Protein AF-0000000072252997 (afdb_homodimer)

Organism: Cyanidioschyzon merolae (strain NIES-3377 / 10D) (NCBI:txid280699)

Structure (mmCIF, N/CA/C/O backbone):
data_AF-0000000072252997-model_v1
#
loop_
_entity.id
_entity.type
_entity.pdbx_description
1 polymer 'Arsenite methyltransferase'
#
loop_
_atom_site.group_PDB
_atom_site.id
_atom_site.type_symbol
_atom_site.label_atom_id
_atom_site.label_alt_id
_atom_site.label_comp_id
_atom_site.label_asym_id
_atom_site.label_entity_id
_atom_site.label_seq_id
_atom_site.pdbx_PDB_ins_code
_atom_site.Cartn_x
_atom_site.Cartn_y
_atom_site.Cartn_z
_atom_site.occupancy
_atom_site.B_iso_or_equiv
_atom_site.auth_seq_id
_atom_site.auth_comp_id
_atom_site.auth_asym_id
_atom_site.auth_atom_id
_atom_site.pdbx_PDB_model_num
ATOM 1 N N . MET A 1 1 ? -42.531 -43.219 51.5 1 25.55 1 MET A N 1
ATOM 2 C CA . MET A 1 1 ? -41.25 -43.625 50.906 1 25.55 1 MET A CA 1
ATOM 3 C C . MET A 1 1 ? -41.375 -43.656 49.375 1 25.55 1 MET A C 1
ATOM 5 O O . MET A 1 1 ? -41.469 -44.75 48.781 1 25.55 1 MET A O 1
ATOM 9 N N . PRO A 1 2 ? -42.094 -42.688 48.688 1 26.94 2 PRO A N 1
ATOM 10 C CA . PRO A 1 2 ? -42.594 -42.656 47.312 1 26.94 2 PRO A CA 1
ATOM 11 C C . PRO A 1 2 ? -41.5 -42.594 46.25 1 26.94 2 PRO A C 1
ATOM 13 O O . PRO A 1 2 ? -40.375 -42.156 46.531 1 26.94 2 PRO A O 1
ATOM 16 N N . CYS A 1 3 ? -41.375 -43.688 45.438 1 23.23 3 CYS A N 1
ATOM 17 C CA . CYS A 1 3 ? -40.5 -44.156 44.375 1 23.23 3 CYS A CA 1
ATOM 18 C C . CYS A 1 3 ? -40.469 -43.156 43.219 1 23.23 3 CYS A C 1
ATOM 20 O O . CYS A 1 3 ? -41.375 -43.156 42.375 1 23.23 3 CYS A O 1
ATOM 22 N N . SER A 1 4 ? -40.344 -41.844 43.375 1 24.47 4 SER A N 1
ATOM 23 C CA . SER A 1 4 ? -40.562 -40.906 42.281 1 24.47 4 SER A CA 1
ATOM 24 C C . SER A 1 4 ? -39.531 -41.094 41.188 1 24.47 4 SER A C 1
ATOM 26 O O . SER A 1 4 ? -38.312 -40.906 41.438 1 24.47 4 SER A O 1
ATOM 28 N N . CYS A 1 5 ? -39.688 -42.031 40.219 1 20.41 5 CYS A N 1
ATOM 29 C CA . CYS A 1 5 ? -38.844 -42.406 39.094 1 20.41 5 CYS A CA 1
ATOM 30 C C . CYS A 1 5 ? -38.688 -41.219 38.156 1 20.41 5 CYS A C 1
ATOM 32 O O . CYS A 1 5 ? -39.5 -41 37.25 1 20.41 5 CYS A O 1
ATOM 34 N N . ALA A 1 6 ? -38.438 -40 38.531 1 26.73 6 ALA A N 1
ATOM 35 C CA . ALA A 1 6 ? -38.344 -38.906 37.562 1 26.73 6 ALA A CA 1
ATOM 36 C C . ALA A 1 6 ? -37.281 -39.219 36.5 1 26.73 6 ALA A C 1
ATOM 38 O O . ALA A 1 6 ? -36.094 -39.25 36.812 1 26.73 6 ALA A O 1
ATOM 39 N N . SER A 1 7 ? -37.562 -40.156 35.562 1 23.55 7 SER A N 1
ATOM 40 C CA . SER A 1 7 ? -36.688 -40.594 34.469 1 23.55 7 SER A CA 1
ATOM 41 C C . SER A 1 7 ? -36.25 -39.406 33.625 1 23.55 7 SER A C 1
ATOM 43 O O . SER A 1 7 ? -37.062 -38.625 33.125 1 23.55 7 SER A O 1
ATOM 45 N N . GLY A 1 8 ? -35.219 -38.625 34 1 24.81 8 GLY A N 1
ATOM 46 C CA . GLY A 1 8 ? -34.594 -37.5 33.344 1 24.81 8 GLY A CA 1
ATOM 47 C C . GLY A 1 8 ? -34.188 -37.812 31.922 1 24.81 8 GLY A C 1
ATOM 48 O O . GLY A 1 8 ? -33.281 -38.625 31.703 1 24.81 8 GLY A O 1
ATOM 49 N N . CYS A 1 9 ? -35.094 -37.812 30.922 1 25.53 9 CYS A N 1
ATOM 50 C CA . CYS A 1 9 ? -34.781 -37.969 29.5 1 25.53 9 CYS A CA 1
ATOM 51 C C . CYS A 1 9 ? -33.75 -36.938 29.062 1 25.53 9 CYS A C 1
ATOM 53 O O . CYS A 1 9 ? -33.969 -35.719 29.188 1 25.53 9 CYS A O 1
ATOM 55 N N . GLN A 1 10 ? -32.5 -37.219 29.234 1 24.53 10 GLN A N 1
ATOM 56 C CA . GLN A 1 10 ? -31.422 -36.438 28.656 1 24.53 10 GLN A CA 1
ATOM 57 C C . GLN A 1 10 ? -31.609 -36.219 27.156 1 24.53 10 GLN A C 1
ATOM 59 O O . GLN A 1 10 ? -31.641 -37.188 26.391 1 24.53 10 GLN A O 1
ATOM 64 N N . LYS A 1 11 ? -32.406 -35.219 26.75 1 28.17 11 LYS A N 1
ATOM 65 C CA . LYS A 1 11 ? -32.531 -34.812 25.344 1 28.17 11 LYS A CA 1
ATOM 66 C C . LYS A 1 11 ? -31.156 -34.781 24.672 1 28.17 11 LYS A C 1
ATOM 68 O O . LYS A 1 11 ? -30.266 -34.031 25.094 1 28.17 11 LYS A O 1
ATOM 73 N N . SER A 1 12 ? -30.625 -35.938 24.156 1 27.45 12 SER A N 1
ATOM 74 C CA . SER A 1 12 ? -29.516 -36.031 23.234 1 27.45 12 SER A CA 1
ATOM 75 C C . SER A 1 12 ? -29.703 -35.062 22.062 1 27.45 12 SER A C 1
ATOM 77 O O . SER A 1 12 ? -30.594 -35.281 21.234 1 27.45 12 SER A O 1
ATOM 79 N N . GLU A 1 13 ? -29.797 -33.781 22.219 1 30.38 13 GLU A N 1
ATOM 80 C CA . GLU A 1 13 ? -29.859 -32.875 21.078 1 30.38 13 GLU A CA 1
ATOM 81 C C . GLU A 1 13 ? -28.797 -33.25 20.031 1 30.38 13 GLU A C 1
ATOM 83 O O . GLU A 1 13 ? -27.594 -33.188 20.328 1 30.38 13 GLU A O 1
ATOM 88 N N . ASN A 1 14 ? -28.969 -34.219 19.172 1 30.66 14 ASN A N 1
ATOM 89 C CA . ASN A 1 14 ? -28.297 -34.562 17.922 1 30.66 14 ASN A CA 1
ATOM 90 C C . ASN A 1 14 ? -28.016 -33.281 17.094 1 30.66 14 ASN A C 1
ATOM 92 O O . ASN A 1 14 ? -28.891 -32.844 16.344 1 30.66 14 ASN A O 1
ATOM 96 N N . SER A 1 15 ? -27.578 -32.188 17.609 1 33.66 15 SER A N 1
ATOM 97 C CA . SER A 1 15 ? -27.234 -31 16.812 1 33.66 15 SER A CA 1
ATOM 98 C C . SER A 1 15 ? -26.422 -31.391 15.578 1 33.66 15 SER A C 1
ATOM 100 O O . SER A 1 15 ? -25.312 -31.922 15.695 1 33.66 15 SER A O 1
ATOM 102 N N . GLY A 1 16 ? -26.906 -31.906 14.477 1 36.66 16 GLY A N 1
ATOM 103 C CA . GLY A 1 16 ? -26.375 -32.062 13.133 1 36.66 16 GLY A CA 1
ATOM 104 C C . GLY A 1 16 ? -25.406 -30.953 12.742 1 36.66 16 GLY A C 1
ATOM 105 O O . GLY A 1 16 ? -25.828 -29.812 12.523 1 36.66 16 GLY A O 1
ATOM 106 N N . SER A 1 17 ? -24.203 -30.797 13.18 1 41.94 17 SER A N 1
ATOM 107 C CA . SER A 1 17 ? -23.141 -29.844 12.891 1 41.94 17 SER A CA 1
ATOM 108 C C . SER A 1 17 ? -23.016 -29.594 11.391 1 41.94 17 SER A C 1
ATOM 110 O O . SER A 1 17 ? -22.922 -30.531 10.602 1 41.94 17 SER A O 1
ATOM 112 N N . SER A 1 18 ? -23.688 -28.594 10.734 1 50.88 18 SER A N 1
ATOM 113 C CA . SER A 1 18 ? -23.562 -28.109 9.367 1 50.88 18 SER A CA 1
ATOM 114 C C . SER A 1 18 ? -22.156 -28.297 8.836 1 50.88 18 SER A C 1
ATOM 116 O O . SER A 1 18 ? -21.188 -27.984 9.539 1 50.88 18 SER A O 1
ATOM 118 N N . PRO A 1 19 ? -22.078 -29.125 7.902 1 59.56 19 PRO A N 1
ATOM 119 C CA . PRO A 1 19 ? -20.75 -29.359 7.324 1 59.56 19 PRO A CA 1
ATOM 120 C C . PRO A 1 19 ? -19.969 -28.062 7.094 1 59.56 19 PRO A C 1
ATOM 122 O O . PRO A 1 19 ? -20.562 -27.031 6.75 1 59.56 19 PRO A O 1
ATOM 125 N N . SER A 1 20 ? -18.734 -28.031 7.617 1 72.62 20 SER A N 1
ATOM 126 C CA . SER A 1 20 ? -17.812 -26.906 7.414 1 72.62 20 SER A CA 1
ATOM 127 C C . SER A 1 20 ? -17.547 -26.672 5.93 1 72.62 20 SER A C 1
ATOM 129 O O . SER A 1 20 ? -17.859 -27.531 5.098 1 72.62 20 SER A O 1
ATOM 131 N N . ILE A 1 21 ? -17.312 -25.625 5.488 1 70.5 21 ILE A N 1
ATOM 132 C CA . ILE A 1 21 ? -16.906 -25.266 4.133 1 70.5 21 ILE A CA 1
ATOM 133 C C . ILE A 1 21 ? -15.891 -26.297 3.617 1 70.5 21 ILE A C 1
ATOM 135 O O . ILE A 1 21 ? -15.953 -26.703 2.459 1 70.5 21 ILE A O 1
ATOM 139 N N . ARG A 1 22 ? -15.164 -26.859 4.473 1 70.5 22 ARG A N 1
ATOM 140 C CA . ARG A 1 22 ? -14.172 -27.859 4.102 1 70.5 22 ARG A CA 1
ATOM 141 C C . ARG A 1 22 ? -14.836 -29.172 3.693 1 70.5 22 ARG A C 1
ATOM 143 O O . ARG A 1 22 ? -14.406 -29.828 2.742 1 70.5 22 ARG A O 1
ATOM 150 N N . ASP A 1 23 ? -15.75 -29.5 4.426 1 69 23 ASP A N 1
ATOM 151 C CA . ASP A 1 23 ? -16.5 -30.719 4.105 1 69 23 ASP A CA 1
ATOM 152 C C . ASP A 1 23 ? -17.188 -30.594 2.748 1 69 23 ASP A C 1
ATOM 154 O O . ASP A 1 23 ? -17.219 -31.547 1.97 1 69 23 ASP A O 1
ATOM 158 N N . HIS A 1 24 ? -17.609 -29.438 2.547 1 72.19 24 HIS A N 1
ATOM 159 C CA . HIS A 1 24 ? -18.281 -29.188 1.274 1 72.19 24 HIS A CA 1
ATOM 160 C C . HIS A 1 24 ? -17.297 -29.266 0.11 1 72.19 24 HIS A C 1
ATOM 162 O O . HIS A 1 24 ? -17.609 -29.875 -0.923 1 72.19 24 HIS A O 1
ATOM 168 N N . VAL A 1 25 ? -16.188 -28.734 0.239 1 70.5 25 VAL A N 1
ATOM 169 C CA . VAL A 1 25 ? -15.164 -28.781 -0.806 1 70.5 25 VAL A CA 1
ATOM 170 C C . VAL A 1 25 ? -14.758 -30.219 -1.086 1 70.5 25 VAL A C 1
ATOM 172 O O . VAL A 1 25 ? -14.672 -30.641 -2.244 1 70.5 25 VAL A O 1
ATOM 175 N N . ALA A 1 26 ? -14.594 -30.906 -0.014 1 70.69 26 ALA A N 1
ATOM 176 C CA . ALA A 1 26 ? -14.219 -32.312 -0.158 1 70.69 26 ALA A CA 1
ATOM 177 C C . ALA A 1 26 ? -15.297 -33.094 -0.918 1 70.69 26 ALA A C 1
ATOM 179 O O . ALA A 1 26 ? -14.977 -33.906 -1.797 1 70.69 26 ALA A O 1
ATOM 180 N N . ASP A 1 27 ? -16.484 -32.812 -0.521 1 70.5 27 ASP A N 1
ATOM 181 C CA . ASP A 1 27 ? -17.609 -33.5 -1.169 1 70.5 27 ASP A CA 1
ATOM 182 C C . ASP A 1 27 ? -17.734 -33.062 -2.633 1 70.5 27 ASP A C 1
ATOM 184 O O . ASP A 1 27 ? -17.938 -33.906 -3.508 1 70.5 27 ASP A O 1
ATOM 188 N N . TYR A 1 28 ? -17.609 -31.875 -2.893 1 72.81 28 TYR A N 1
ATOM 189 C CA . TYR A 1 28 ? -17.75 -31.328 -4.242 1 72.81 28 TYR A CA 1
ATOM 190 C C . TYR A 1 28 ? -16.672 -31.891 -5.164 1 72.81 28 TYR A C 1
ATOM 192 O O . TYR A 1 28 ? -16.969 -32.406 -6.242 1 72.81 28 TYR A O 1
ATOM 200 N N . TYR A 1 29 ? -15.5 -31.922 -4.77 1 69.25 29 TYR A N 1
ATOM 201 C CA . TYR A 1 29 ? -14.383 -32.344 -5.605 1 69.25 29 TYR A CA 1
ATOM 202 C C . TYR A 1 29 ? -14.195 -33.844 -5.523 1 69.25 29 TYR A C 1
ATOM 204 O O . TYR A 1 29 ? -13.625 -34.469 -6.43 1 69.25 29 TYR A O 1
ATOM 212 N N . GLY A 1 30 ? -14.664 -34.406 -4.434 1 66.56 30 GLY A N 1
ATOM 213 C CA . GLY A 1 30 ? -14.523 -35.844 -4.273 1 66.56 30 GLY A CA 1
ATOM 214 C C . GLY A 1 30 ? -15.648 -36.6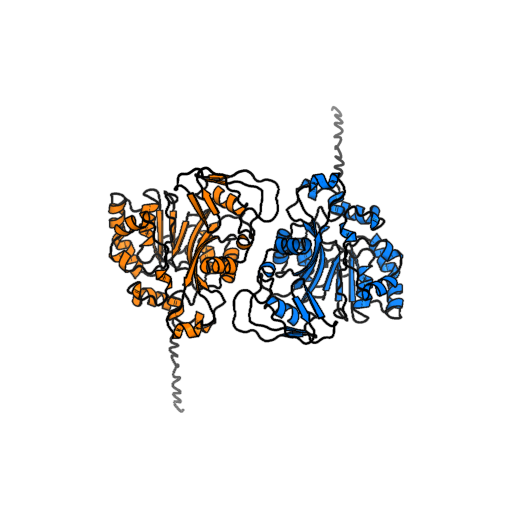25 -4.93 1 66.56 30 GLY A C 1
ATOM 215 O O . GLY A 1 30 ? -15.406 -37.688 -5.516 1 66.56 30 GLY A O 1
ATOM 216 N N . LYS A 1 31 ? -16.828 -36.031 -4.875 1 68.06 31 LYS A N 1
ATOM 217 C CA . LYS A 1 31 ? -17.984 -36.812 -5.258 1 68.06 31 LYS A CA 1
ATOM 218 C C . LYS A 1 31 ? -18.766 -36.156 -6.395 1 68.06 31 LYS A C 1
ATOM 220 O O . LYS A 1 31 ? -19.234 -36.812 -7.316 1 68.06 31 LYS A O 1
ATOM 225 N N . THR A 1 32 ? -18.891 -34.906 -6.336 1 65 32 THR A N 1
ATOM 226 C CA . THR A 1 32 ? -19.781 -34.219 -7.246 1 65 32 THR A CA 1
ATOM 227 C C . THR A 1 32 ? -19.125 -34.031 -8.609 1 65 32 THR A C 1
ATOM 229 O O . THR A 1 32 ? -19.734 -34.312 -9.641 1 65 32 THR A O 1
ATOM 232 N N . LEU A 1 33 ? -17.906 -33.5 -8.562 1 60.94 33 LEU A N 1
ATOM 233 C CA . LEU A 1 33 ? -17.234 -33.281 -9.844 1 60.94 33 LEU A CA 1
ATOM 234 C C . LEU A 1 33 ? -16.719 -34.594 -10.422 1 60.94 33 LEU A C 1
ATOM 236 O O . LEU A 1 33 ? -15.961 -35.312 -9.766 1 60.94 33 LEU A O 1
ATOM 240 N N . GLN A 1 34 ? -17.344 -34.906 -11.516 1 59 34 GLN A N 1
ATOM 241 C CA . GLN A 1 34 ? -16.906 -36.125 -12.188 1 59 34 GLN A CA 1
ATOM 242 C C . GLN A 1 34 ? -16.031 -35.812 -13.398 1 59 34 GLN A C 1
ATOM 244 O O . GLN A 1 34 ? -15.164 -36.594 -13.773 1 59 34 GLN A O 1
ATOM 249 N N . SER A 1 35 ? -16.359 -34.594 -14.039 1 60.91 35 SER A N 1
ATOM 250 C CA . SER A 1 35 ? -15.578 -34.125 -15.164 1 60.91 35 SER A CA 1
ATOM 251 C C . SER A 1 35 ? -15.578 -32.594 -15.219 1 60.91 35 SER A C 1
ATOM 253 O O . SER A 1 35 ? -16.344 -31.938 -14.508 1 60.91 35 SER A O 1
ATOM 255 N N . SER A 1 36 ? -14.648 -32 -16.031 1 58.59 36 SER A N 1
ATOM 256 C CA . SER A 1 36 ? -14.539 -30.547 -16.188 1 58.59 36 SER A CA 1
ATOM 257 C C . SER A 1 36 ? -15.828 -29.953 -16.75 1 58.59 36 SER A C 1
ATOM 259 O O . SER A 1 36 ? -16.078 -28.75 -16.594 1 58.59 36 SER A O 1
ATOM 261 N N . THR A 1 37 ? -16.609 -30.688 -17.391 1 58.19 37 THR A N 1
ATOM 262 C CA . THR A 1 37 ? -17.844 -30.203 -18 1 58.19 37 THR A CA 1
ATOM 263 C C . THR A 1 37 ? -18.875 -29.875 -16.922 1 58.19 37 THR A C 1
ATOM 265 O O . THR A 1 37 ? -19.875 -29.188 -17.203 1 58.19 37 THR A O 1
ATOM 268 N N . ASP A 1 38 ? -18.578 -30.281 -15.773 1 58.66 38 ASP A N 1
ATOM 269 C CA . ASP A 1 38 ? -19.547 -30.062 -14.695 1 58.66 38 ASP A CA 1
ATOM 270 C C . ASP A 1 38 ? -19.391 -28.672 -14.094 1 58.66 38 ASP A C 1
ATOM 272 O O . ASP A 1 38 ? -20.203 -28.25 -13.258 1 58.66 38 ASP A O 1
ATOM 276 N N . LEU A 1 39 ? -18.391 -28 -14.625 1 59.69 39 LEU A N 1
ATOM 277 C CA . LEU A 1 39 ? -18.156 -26.688 -14.062 1 59.69 39 LEU A CA 1
ATOM 278 C C . LEU A 1 39 ? -19.234 -25.703 -14.516 1 59.69 39 LEU A C 1
ATOM 280 O O . LEU A 1 39 ? -19.656 -25.734 -15.672 1 59.69 39 LEU A O 1
ATOM 284 N N . LYS A 1 40 ? -19.781 -24.969 -13.688 1 58.53 40 LYS A N 1
ATOM 285 C CA . LYS A 1 40 ? -20.891 -24.062 -13.938 1 58.53 40 LYS A CA 1
ATOM 286 C C . LYS A 1 40 ? -20.391 -22.656 -14.281 1 58.53 40 LYS A C 1
ATOM 288 O O . LYS A 1 40 ? -21.172 -21.703 -14.305 1 58.53 40 LYS A O 1
ATOM 293 N N . THR A 1 41 ? -19.156 -22.438 -14.359 1 58.44 41 THR A N 1
ATOM 294 C CA . THR A 1 41 ? -18.547 -21.156 -14.75 1 58.44 41 THR A CA 1
ATOM 295 C C . THR A 1 41 ? -17.703 -21.328 -16.016 1 58.44 41 THR A C 1
ATOM 297 O O . THR A 1 41 ? -17.375 -22.453 -16.391 1 58.44 41 THR A O 1
ATOM 300 N N . SER A 1 42 ? -17.656 -20.141 -16.688 1 54.91 42 SER A N 1
ATOM 301 C CA . SER A 1 42 ? -16.781 -20.172 -17.859 1 54.91 42 SER A CA 1
ATOM 302 C C . SER A 1 42 ? -15.312 -20.219 -17.453 1 54.91 42 SER A C 1
ATOM 304 O O . SER A 1 42 ? -14.43 -20.078 -18.281 1 54.91 42 SER A O 1
ATOM 306 N N . ALA A 1 43 ? -15.094 -20.219 -16.188 1 54.78 43 ALA A N 1
ATOM 307 C CA . ALA A 1 43 ? -13.734 -20.094 -15.664 1 54.78 43 ALA A CA 1
ATOM 308 C C . ALA A 1 43 ? -12.797 -21.078 -16.344 1 54.78 43 ALA A C 1
ATOM 310 O O . ALA A 1 43 ? -11.656 -20.734 -16.672 1 54.78 43 ALA A O 1
ATOM 311 N N . CYS A 1 44 ? -13.133 -22.312 -16.5 1 50.72 44 CYS A N 1
ATOM 312 C CA . CYS A 1 44 ? -12.211 -23.359 -16.922 1 50.72 44 CYS A CA 1
ATOM 313 C C . CYS A 1 44 ? -11.938 -23.266 -18.422 1 50.72 44 CYS A C 1
ATOM 315 O O . CYS A 1 44 ? -10.93 -23.781 -18.906 1 50.72 44 CYS A O 1
ATOM 317 N N . LYS A 1 45 ? -12.914 -22.562 -19.125 1 49.09 45 LYS A N 1
ATOM 318 C CA . LYS A 1 45 ? -12.727 -22.562 -20.562 1 49.09 45 LYS A CA 1
ATOM 319 C C . LYS A 1 45 ? -11.641 -21.578 -20.984 1 49.09 45 LYS A C 1
ATOM 321 O O . LYS A 1 45 ? -11.164 -21.609 -22.125 1 49.09 45 LYS A O 1
ATOM 326 N N . LEU A 1 46 ? -11.422 -20.594 -20.078 1 47.31 46 LEU A N 1
ATOM 327 C CA . LEU A 1 46 ? -10.578 -19.5 -20.531 1 47.31 46 LEU A CA 1
ATOM 328 C C . LEU A 1 46 ? -9.102 -19.812 -20.297 1 47.31 46 LEU A C 1
ATOM 330 O O . LEU A 1 46 ? -8.242 -18.953 -20.5 1 47.31 46 LEU A O 1
ATOM 334 N N . ALA A 1 47 ? -8.828 -21.047 -20.016 1 48.72 47 ALA A N 1
ATOM 335 C CA . ALA A 1 47 ? -7.418 -21.359 -19.781 1 48.72 47 ALA A CA 1
ATOM 336 C C . ALA A 1 47 ? -6.578 -21.016 -21.016 1 48.72 47 ALA A C 1
ATOM 338 O O . ALA A 1 47 ? -6.973 -21.328 -22.141 1 48.72 47 ALA A O 1
ATOM 339 N N . ALA A 1 48 ? -5.758 -19.953 -20.969 1 53.03 48 ALA A N 1
ATOM 340 C CA . ALA A 1 48 ? -4.723 -19.719 -21.969 1 53.03 48 ALA A CA 1
ATOM 341 C C . ALA A 1 48 ? -4.289 -21.016 -22.641 1 53.03 48 ALA A C 1
ATOM 343 O O . ALA A 1 48 ? -4.34 -22.078 -22.016 1 53.03 48 ALA A O 1
ATOM 344 N N . ALA A 1 49 ? -4.129 -20.891 -23.984 1 59.44 49 ALA A N 1
ATOM 345 C CA . ALA A 1 49 ? -3.648 -22 -24.812 1 59.44 49 ALA A CA 1
ATOM 346 C C . ALA A 1 49 ? -2.434 -22.672 -24.172 1 59.44 49 ALA A C 1
ATOM 348 O O . ALA A 1 49 ? -1.477 -22 -23.781 1 59.44 49 ALA A O 1
ATOM 349 N N . VAL A 1 50 ? -2.621 -23.891 -23.703 1 72.19 50 VAL A N 1
ATOM 350 C CA . VAL A 1 50 ? -1.504 -24.703 -23.234 1 72.19 50 VAL A CA 1
ATOM 351 C C . VAL A 1 50 ? -0.397 -24.703 -24.281 1 72.19 50 VAL A C 1
ATOM 353 O O . VAL A 1 50 ? -0.646 -25 -25.453 1 72.19 50 VAL A O 1
ATOM 356 N N . PRO A 1 51 ? 0.75 -24.266 -23.891 1 77.19 51 PRO A N 1
ATOM 357 C CA . PRO A 1 51 ? 1.86 -24.328 -24.844 1 77.19 51 PRO A CA 1
ATOM 358 C C . PRO A 1 51 ? 2.023 -25.703 -25.484 1 77.19 51 PRO A C 1
ATOM 360 O O . PRO A 1 51 ? 1.702 -26.719 -24.859 1 77.19 51 PRO A O 1
ATOM 363 N N . GLU A 1 52 ? 2.537 -25.719 -26.703 1 77.81 52 GLU A N 1
ATOM 364 C CA . GLU A 1 52 ? 2.697 -26.953 -27.438 1 77.81 52 GLU A CA 1
ATOM 365 C C . GLU A 1 52 ? 3.564 -27.953 -26.672 1 77.81 52 GLU A C 1
ATOM 367 O O . GLU A 1 52 ? 3.246 -29.141 -26.609 1 77.81 52 GLU A O 1
ATOM 372 N N . SER A 1 53 ? 4.613 -27.469 -26.125 1 82.75 53 SER A N 1
ATOM 373 C CA . SER A 1 53 ? 5.504 -28.344 -25.375 1 82.75 53 SER A CA 1
ATOM 374 C C . SER A 1 53 ? 4.77 -28.984 -24.203 1 82.75 53 SER A C 1
ATOM 376 O O . SER A 1 53 ? 5.016 -30.156 -23.891 1 82.75 53 SER A O 1
ATOM 378 N N . HIS A 1 54 ? 3.9 -28.344 -23.594 1 88.06 54 HIS A N 1
ATOM 379 C CA . HIS A 1 54 ? 3.125 -28.891 -22.484 1 88.06 54 HIS A CA 1
ATOM 380 C C . HIS A 1 54 ? 2.092 -29.891 -22.984 1 88.06 54 HIS A C 1
ATOM 382 O O . HIS A 1 54 ? 1.868 -30.938 -22.344 1 88.06 54 HIS A O 1
ATOM 388 N N . ARG A 1 55 ? 1.562 -29.578 -24.109 1 84.5 55 ARG A N 1
ATOM 389 C CA . ARG A 1 55 ? 0.583 -30.5 -24.703 1 84.5 55 ARG A CA 1
ATOM 390 C C . ARG A 1 55 ? 1.205 -31.859 -25 1 84.5 55 ARG A C 1
ATOM 392 O O . ARG A 1 55 ? 0.567 -32.875 -24.797 1 84.5 55 ARG A O 1
ATOM 399 N N . GLN A 1 56 ? 2.412 -31.828 -25.484 1 88.5 56 GLN A N 1
ATOM 400 C CA . GLN A 1 56 ? 3.117 -33.062 -25.781 1 88.5 56 GLN A CA 1
ATOM 401 C C . GLN A 1 56 ? 3.338 -33.906 -24.516 1 88.5 56 GLN A C 1
ATOM 403 O O . GLN A 1 56 ? 3.188 -35.125 -24.531 1 88.5 56 GLN A O 1
ATOM 408 N N . ILE A 1 57 ? 3.631 -33.25 -23.484 1 92.44 57 ILE A N 1
ATOM 409 C CA . ILE A 1 57 ? 3.844 -33.938 -22.219 1 92.44 57 ILE A CA 1
ATOM 410 C C . ILE A 1 57 ? 2.512 -34.469 -21.688 1 92.44 57 ILE A C 1
ATOM 412 O O . ILE A 1 57 ? 2.434 -35.594 -21.203 1 92.44 57 ILE A O 1
ATOM 416 N N . LEU A 1 58 ? 1.509 -33.656 -21.781 1 90.69 58 LEU A N 1
ATOM 417 C CA . LEU A 1 58 ? 0.187 -34.062 -21.312 1 90.69 58 LEU A CA 1
ATOM 418 C C . LEU A 1 58 ? -0.302 -35.312 -22.031 1 90.69 58 LEU A C 1
ATOM 420 O O . LEU A 1 58 ? -0.975 -36.156 -21.438 1 90.69 58 LEU A O 1
ATOM 424 N N . ALA A 1 59 ? 0.115 -35.469 -23.266 1 90.69 59 ALA A N 1
ATOM 425 C CA . ALA A 1 59 ? -0.29 -36.625 -24.062 1 90.69 59 ALA A CA 1
ATOM 426 C C . ALA A 1 59 ? 0.344 -37.906 -23.531 1 90.69 59 ALA A C 1
ATOM 428 O O . ALA A 1 59 ? -0.122 -39 -23.828 1 90.69 59 ALA A O 1
ATOM 429 N N . GLU A 1 60 ? 1.372 -37.75 -22.734 1 95 60 GLU A N 1
ATOM 430 C CA . GLU A 1 60 ? 2.084 -38.906 -22.188 1 95 60 GLU A CA 1
ATOM 431 C C . GLU A 1 60 ? 1.569 -39.281 -20.797 1 95 60 GLU A C 1
ATOM 433 O O . GLU A 1 60 ? 1.944 -40.312 -20.234 1 95 60 GLU A O 1
ATOM 438 N N . ILE A 1 61 ? 0.711 -38.5 -20.266 1 95.62 61 ILE A N 1
ATOM 439 C CA . ILE A 1 61 ? 0.203 -38.719 -18.922 1 95.62 61 ILE A CA 1
ATOM 440 C C . ILE A 1 61 ? -0.966 -39.719 -18.969 1 95.62 61 ILE A C 1
ATOM 442 O O . ILE A 1 61 ? -1.766 -39.688 -19.906 1 95.62 61 ILE A O 1
ATOM 446 N N . ALA A 1 62 ? -1.065 -40.531 -17.969 1 96.19 62 ALA A N 1
ATOM 447 C CA . ALA A 1 62 ? -2.084 -41.562 -17.906 1 96.19 62 ALA A CA 1
ATOM 448 C C . ALA A 1 62 ? -3.482 -40.969 -18.062 1 96.19 62 ALA A C 1
ATOM 450 O O . ALA A 1 62 ? -3.805 -39.969 -17.453 1 96.19 62 ALA A O 1
ATOM 451 N N . ASP A 1 63 ? -4.367 -41.625 -18.781 1 92.62 63 ASP A N 1
ATOM 452 C CA . ASP A 1 63 ? -5.703 -41.156 -19.125 1 92.62 63 ASP A CA 1
ATOM 453 C C . ASP A 1 63 ? -6.551 -40.938 -17.875 1 92.62 63 ASP A C 1
ATOM 455 O O . ASP A 1 63 ? -7.297 -39.938 -17.797 1 92.62 63 ASP A O 1
ATOM 459 N N . GLU A 1 64 ? -6.441 -41.812 -16.969 1 92.38 64 GLU A N 1
ATOM 460 C CA . GLU A 1 64 ? -7.246 -41.688 -15.758 1 92.38 64 GLU A CA 1
ATOM 461 C C . GLU A 1 64 ? -6.969 -40.375 -15.031 1 92.38 64 GLU A C 1
ATOM 463 O O . GLU A 1 64 ? -7.875 -39.781 -14.453 1 92.38 64 GLU A O 1
ATOM 468 N N . ILE A 1 65 ? -5.727 -39.938 -15.086 1 92.12 65 ILE A N 1
ATOM 469 C CA . ILE A 1 65 ? -5.316 -38.688 -14.453 1 92.12 65 ILE A CA 1
ATOM 470 C C . ILE A 1 65 ? -5.91 -37.5 -15.211 1 92.12 65 ILE A C 1
ATOM 472 O O . ILE A 1 65 ? -6.453 -36.594 -14.602 1 92.12 65 ILE A O 1
ATOM 476 N N . LEU A 1 66 ? -5.938 -37.5 -16.5 1 86.75 66 LEU A N 1
ATOM 477 C CA . LEU A 1 66 ? -6.426 -36.406 -17.328 1 86.75 66 LEU A CA 1
ATOM 478 C C . LEU A 1 66 ? -7.941 -36.281 -17.203 1 86.75 66 LEU A C 1
ATOM 480 O O . LEU A 1 66 ? -8.469 -35.156 -17.25 1 86.75 66 LEU A O 1
ATOM 484 N N . GLU A 1 67 ? -8.633 -37.312 -16.984 1 81.88 67 GLU A N 1
ATOM 485 C CA . GLU A 1 67 ? -10.094 -37.312 -16.922 1 81.88 67 GLU A CA 1
ATOM 486 C C . GLU A 1 67 ? -10.594 -36.656 -15.633 1 81.88 67 GLU A C 1
ATOM 488 O O . GLU A 1 67 ? -11.695 -36.125 -15.602 1 81.88 67 GLU A O 1
ATOM 493 N N . LYS A 1 68 ? -9.812 -36.594 -14.672 1 76.69 68 LYS A N 1
ATOM 494 C CA . LYS A 1 68 ? -10.234 -36.125 -13.359 1 76.69 68 LYS A CA 1
ATOM 495 C C . LYS A 1 68 ? -9.633 -34.75 -13.07 1 76.69 68 LYS A C 1
ATOM 497 O O . LYS A 1 68 ? -9.562 -34.312 -11.922 1 76.69 68 LYS A O 1
ATOM 502 N N . PHE A 1 69 ? -9.227 -34.094 -14.094 1 72.19 69 PHE A N 1
ATOM 503 C CA . PHE A 1 69 ? -8.648 -32.781 -13.938 1 72.19 69 PHE A CA 1
ATOM 504 C C . PHE A 1 69 ? -9.727 -31.688 -13.961 1 72.19 69 PHE A C 1
ATOM 506 O O . PHE A 1 69 ? -10.555 -31.656 -14.875 1 72.19 69 PHE A O 1
ATOM 513 N N . TYR A 1 70 ? -9.656 -30.781 -12.93 1 65.19 70 TYR A N 1
ATOM 514 C CA . TYR A 1 70 ? -10.688 -29.766 -12.773 1 65.19 70 TYR A CA 1
ATOM 515 C C . TYR A 1 70 ? -10.086 -28.359 -12.789 1 65.19 70 TYR A C 1
ATOM 517 O O . TYR A 1 70 ? -10.766 -27.375 -12.477 1 65.19 70 TYR A O 1
ATOM 525 N N . GLY A 1 71 ? -8.883 -28.203 -13.188 1 65.44 71 GLY A N 1
ATOM 526 C CA . GLY A 1 71 ? -8.211 -26.922 -13.094 1 65.44 71 GLY A CA 1
ATOM 527 C C . GLY A 1 71 ? -8.578 -25.984 -14.227 1 65.44 71 GLY A C 1
ATOM 528 O O . GLY A 1 71 ? -9.305 -26.359 -15.141 1 65.44 71 GLY A O 1
ATOM 529 N N . CYS A 1 72 ? -8.352 -24.625 -14.094 1 60.59 72 CYS A N 1
ATOM 530 C CA . CYS A 1 72 ? -8.789 -23.562 -14.984 1 60.59 72 CYS A CA 1
ATOM 531 C C . CYS A 1 72 ? -7.621 -23.016 -15.797 1 60.59 72 CYS A C 1
ATOM 533 O O . CYS A 1 72 ? -7.793 -22.094 -16.594 1 60.59 72 CYS A O 1
ATOM 535 N N . GLY A 1 73 ? -6.402 -23.516 -15.648 1 59.19 73 GLY A N 1
ATOM 536 C CA . GLY A 1 73 ? -5.355 -22.828 -16.391 1 59.19 73 GLY A CA 1
ATOM 537 C C . GLY A 1 73 ? -4.023 -23.562 -16.359 1 59.19 73 GLY A C 1
ATOM 538 O O . GLY A 1 73 ? -3.969 -24.734 -16.016 1 59.19 73 GLY A O 1
ATOM 539 N N . SER A 1 74 ? -3.16 -22.953 -17.188 1 62 74 SER A N 1
ATOM 540 C CA . SER A 1 74 ? -1.78 -23.422 -17.125 1 62 74 SER A CA 1
ATOM 541 C C . SER A 1 74 ? -1.013 -22.75 -15.992 1 62 74 SER A C 1
ATOM 543 O O . SER A 1 74 ? -1.052 -21.516 -15.859 1 62 74 SER A O 1
ATOM 545 N N . THR A 1 75 ? -0.422 -23.578 -15.203 1 71.5 75 THR A N 1
ATOM 546 C CA . THR A 1 75 ? 0.191 -23.031 -14 1 71.5 75 THR A CA 1
ATOM 547 C C . THR A 1 75 ? 1.712 -23.109 -14.078 1 71.5 75 THR A C 1
ATOM 549 O O . THR A 1 75 ? 2.408 -22.828 -13.102 1 71.5 75 THR A O 1
ATOM 552 N N . LEU A 1 76 ? 2.246 -23.5 -15.273 1 83.12 76 LEU A N 1
ATOM 553 C CA . LEU A 1 76 ? 3.701 -23.609 -15.312 1 83.12 76 LEU A CA 1
ATOM 554 C C . LEU A 1 76 ? 4.273 -22.812 -16.484 1 83.12 76 LEU A C 1
ATOM 556 O O . LEU A 1 76 ? 3.641 -22.703 -17.531 1 83.12 76 LEU A O 1
ATOM 560 N N . PRO A 1 77 ? 5.41 -22.219 -16.25 1 75.44 77 PRO A N 1
ATOM 561 C CA . PRO A 1 77 ? 6.07 -21.547 -17.375 1 75.44 77 PRO A CA 1
ATOM 562 C C . PRO A 1 77 ? 6.477 -22.5 -18.484 1 75.44 77 PRO A C 1
ATOM 564 O O . PRO A 1 77 ? 6.797 -23.672 -18.219 1 75.44 77 PRO A O 1
ATOM 567 N N . ASP A 1 78 ? 6.227 -22.078 -19.703 1 68.81 78 ASP A N 1
ATOM 568 C CA . ASP A 1 78 ? 6.559 -22.891 -20.875 1 68.81 78 ASP A CA 1
ATOM 569 C C . ASP A 1 78 ? 8.023 -22.719 -21.266 1 68.81 78 ASP A C 1
ATOM 571 O O . ASP A 1 78 ? 8.336 -22.203 -22.344 1 68.81 78 ASP A O 1
ATOM 575 N N . ASP A 1 79 ? 8.93 -23.016 -20.359 1 68.31 79 ASP A N 1
ATOM 576 C CA . ASP A 1 79 ? 10.344 -22.828 -20.703 1 68.31 79 ASP A CA 1
ATOM 577 C C . ASP A 1 79 ? 11.227 -23.766 -19.875 1 68.31 79 ASP A C 1
ATOM 579 O O . ASP A 1 79 ? 10.727 -24.578 -19.094 1 68.31 79 ASP A O 1
ATOM 583 N N . SER A 1 80 ? 12.453 -23.812 -20.219 1 76.25 80 SER A N 1
ATOM 584 C CA . SER A 1 80 ? 13.422 -24.703 -19.562 1 76.25 80 SER A CA 1
ATOM 585 C C . SER A 1 80 ? 13.922 -24.109 -18.25 1 76.25 80 SER A C 1
ATOM 587 O O . SER A 1 80 ? 14.93 -24.562 -17.703 1 76.25 80 SER A O 1
ATOM 589 N N . SER A 1 81 ? 13.109 -23.203 -17.828 1 85.12 81 SER A N 1
ATOM 590 C CA . SER A 1 81 ? 13.586 -22.516 -16.625 1 85.12 81 SER A CA 1
ATOM 591 C C . SER A 1 81 ? 13.352 -23.359 -15.375 1 85.12 81 SER A C 1
ATOM 593 O O . SER A 1 81 ? 13.906 -23.062 -14.312 1 85.12 81 SER A O 1
ATOM 595 N N . LEU A 1 82 ? 12.711 -24.484 -15.531 1 93.38 82 LEU A N 1
ATOM 596 C CA . LEU A 1 82 ? 12.344 -25.266 -14.359 1 93.38 82 LEU A CA 1
ATOM 597 C C . LEU A 1 82 ? 13.312 -26.438 -14.156 1 93.38 82 LEU A C 1
ATOM 599 O O . LEU A 1 82 ? 13.227 -27.141 -13.156 1 93.38 82 LEU A O 1
ATOM 603 N N . GLU A 1 83 ? 14.234 -26.609 -15.125 1 93.75 83 GLU A N 1
ATOM 604 C CA . GLU A 1 83 ? 15.141 -27.75 -15.039 1 93.75 83 GLU A CA 1
ATOM 605 C C . GLU A 1 83 ? 15.883 -27.75 -13.711 1 93.75 83 GLU A C 1
ATOM 607 O O . GLU A 1 83 ? 16.484 -26.75 -13.32 1 93.75 83 GLU A O 1
ATOM 612 N N . GLY A 1 84 ? 15.766 -28.875 -13.023 1 96.38 84 GLY A N 1
ATOM 613 C CA . GLY A 1 84 ? 16.484 -29.078 -11.781 1 96.38 84 GLY A CA 1
ATOM 614 C C . GLY A 1 84 ? 15.781 -28.469 -10.578 1 96.38 84 GLY A C 1
ATOM 615 O O . GLY A 1 84 ? 16.234 -28.641 -9.438 1 96.38 84 GLY A O 1
ATOM 616 N N . ALA A 1 85 ? 14.648 -27.875 -10.758 1 97.44 85 ALA A N 1
ATOM 617 C CA . ALA A 1 85 ? 13.961 -27.141 -9.688 1 97.44 85 ALA A CA 1
ATOM 618 C C . ALA A 1 85 ? 13.148 -28.094 -8.812 1 97.44 85 ALA A C 1
ATOM 620 O O . ALA A 1 85 ? 12.812 -29.203 -9.242 1 97.44 85 ALA A O 1
ATOM 621 N N . THR A 1 86 ? 12.914 -27.703 -7.605 1 98.56 86 THR A N 1
ATOM 622 C CA . THR A 1 86 ? 11.891 -28.312 -6.754 1 98.56 86 THR A CA 1
ATOM 623 C C . THR A 1 86 ? 10.57 -27.562 -6.867 1 98.56 86 THR A C 1
ATOM 625 O O . THR A 1 86 ? 10.508 -26.359 -6.551 1 98.56 86 THR A O 1
ATOM 628 N N . VAL A 1 87 ? 9.547 -28.25 -7.297 1 98.12 87 VAL A N 1
ATOM 629 C CA . VAL A 1 87 ? 8.234 -27.641 -7.508 1 98.12 87 VAL A CA 1
ATOM 630 C C . VAL A 1 87 ? 7.219 -28.25 -6.543 1 98.12 87 VAL A C 1
ATOM 632 O O . VAL A 1 87 ? 7.207 -29.453 -6.324 1 98.12 87 VAL A O 1
ATOM 635 N N . LEU A 1 88 ? 6.43 -27.359 -5.945 1 98.69 88 LEU A N 1
ATOM 636 C CA . LEU A 1 88 ? 5.328 -27.781 -5.082 1 98.69 88 LEU A CA 1
ATOM 637 C C . LEU A 1 88 ? 3.984 -27.438 -5.711 1 98.69 88 LEU A C 1
ATO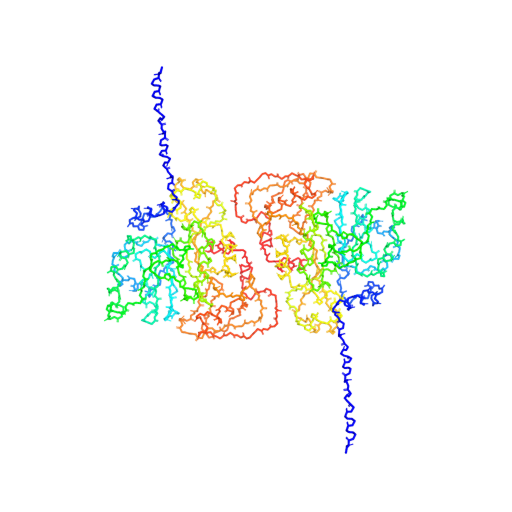M 639 O O . LEU A 1 88 ? 3.732 -26.281 -6.055 1 98.69 88 LEU A O 1
ATOM 643 N N . ASP A 1 89 ? 3.15 -28.422 -5.883 1 97.81 89 ASP A N 1
ATOM 644 C CA . ASP A 1 89 ? 1.803 -28.234 -6.414 1 97.81 89 ASP A CA 1
ATOM 645 C C . ASP A 1 89 ? 0.759 -28.328 -5.305 1 97.81 89 ASP A C 1
ATOM 647 O O . ASP A 1 89 ? 0.595 -29.375 -4.68 1 97.81 89 ASP A O 1
ATOM 651 N N . LEU A 1 90 ? 0.03 -27.25 -5.078 1 97.44 90 LEU A N 1
ATOM 652 C CA . LEU A 1 90 ? -0.992 -27.188 -4.039 1 97.44 90 LEU A CA 1
ATOM 653 C C . LEU A 1 90 ? -2.332 -27.703 -4.562 1 97.44 90 LEU A C 1
ATOM 655 O O . LEU A 1 90 ? -2.805 -27.234 -5.609 1 97.44 90 LEU A O 1
ATOM 659 N N . GLY A 1 91 ? -2.99 -28.562 -3.746 1 94.81 91 GLY A N 1
ATOM 660 C CA . GLY A 1 91 ? -4.199 -29.188 -4.262 1 94.81 91 GLY A CA 1
ATOM 661 C C . GLY A 1 91 ? -3.969 -29.953 -5.551 1 94.81 91 GLY A C 1
ATOM 662 O O . GLY A 1 91 ? -4.66 -29.719 -6.547 1 94.81 91 GLY A O 1
ATOM 663 N N . CYS A 1 92 ? -3.092 -30.953 -5.484 1 95.56 92 CYS A N 1
ATOM 664 C CA . CYS A 1 92 ? -2.562 -31.547 -6.711 1 95.56 92 CYS A CA 1
ATOM 665 C C . CYS A 1 92 ? -3.576 -32.5 -7.344 1 95.56 92 CYS A C 1
ATOM 667 O O . CYS A 1 92 ? -3.42 -32.875 -8.5 1 95.56 92 CYS A O 1
ATOM 669 N N . GLY A 1 93 ? -4.664 -32.906 -6.602 1 93.31 93 GLY A N 1
ATOM 670 C CA . GLY A 1 93 ? -5.613 -33.844 -7.141 1 93.31 93 GLY A CA 1
ATOM 671 C C . GLY A 1 93 ? -4.969 -35.156 -7.574 1 93.31 93 GLY A C 1
ATOM 672 O O . GLY A 1 93 ? -4.215 -35.781 -6.812 1 93.31 93 GLY A O 1
ATOM 673 N N . THR A 1 94 ? -5.328 -35.531 -8.766 1 93.81 94 THR A N 1
ATOM 674 C CA . THR A 1 94 ? -4.809 -36.812 -9.258 1 93.81 94 THR A CA 1
ATOM 675 C C . THR A 1 94 ? -3.412 -36.625 -9.844 1 93.81 94 THR A C 1
ATOM 677 O O . THR A 1 94 ? -2.822 -37.562 -10.359 1 93.81 94 THR A O 1
ATOM 680 N N . GLY A 1 95 ? -2.883 -35.406 -9.859 1 95.38 95 GLY A N 1
ATOM 681 C CA . GLY A 1 95 ? -1.464 -35.219 -10.102 1 95.38 95 GLY A CA 1
ATOM 682 C C . GLY A 1 95 ? -1.16 -34.812 -11.531 1 95.38 95 GLY A C 1
ATOM 683 O O . GLY A 1 95 ? -0.021 -34.938 -11.992 1 95.38 95 GLY A O 1
ATOM 684 N N . ARG A 1 96 ? -2.143 -34.344 -12.32 1 93.56 96 ARG A N 1
ATOM 685 C CA . ARG A 1 96 ? -1.89 -33.938 -13.695 1 93.56 96 ARG A CA 1
ATOM 686 C C . ARG A 1 96 ? -0.754 -32.906 -13.766 1 93.56 96 ARG A C 1
ATOM 688 O O . ARG A 1 96 ? 0.216 -33.094 -14.5 1 93.56 96 ARG A O 1
ATOM 695 N N . ASP A 1 97 ? -0.87 -31.859 -12.992 1 94.31 97 ASP A N 1
ATOM 696 C CA . ASP A 1 97 ? 0.145 -30.812 -13.031 1 94.31 97 ASP A CA 1
ATOM 697 C C . ASP A 1 97 ? 1.445 -31.281 -12.383 1 94.31 97 ASP A C 1
ATOM 699 O O . ASP A 1 97 ? 2.531 -30.844 -12.773 1 94.31 97 ASP A O 1
ATOM 703 N N . VAL A 1 98 ? 1.415 -32.188 -11.422 1 96.81 98 VAL A N 1
ATOM 704 C CA . VAL A 1 98 ? 2.607 -32.781 -10.812 1 96.81 98 VAL A CA 1
ATOM 705 C C . VAL A 1 98 ? 3.416 -33.5 -11.875 1 96.81 98 VAL A C 1
ATOM 707 O O . VAL A 1 98 ? 4.621 -33.281 -12.016 1 96.81 98 VAL A O 1
ATOM 710 N N . TYR A 1 99 ? 2.768 -34.312 -12.625 1 96.62 99 TYR A N 1
ATOM 711 C CA . TYR A 1 99 ? 3.482 -35.094 -13.617 1 96.62 99 TYR A CA 1
ATOM 712 C C . TYR A 1 99 ? 3.943 -34.219 -14.781 1 96.62 99 TYR A C 1
ATOM 714 O O . TYR A 1 99 ? 5.008 -34.469 -15.359 1 96.62 99 TYR A O 1
ATOM 722 N N . LEU A 1 100 ? 3.129 -33.281 -15.148 1 94.62 100 LEU A N 1
ATOM 723 C CA . LEU A 1 100 ? 3.607 -32.281 -16.125 1 94.62 100 LEU A CA 1
ATOM 724 C C . LEU A 1 100 ? 4.891 -31.625 -15.641 1 94.62 100 LEU A C 1
ATOM 726 O O . LEU A 1 100 ? 5.887 -31.594 -16.375 1 94.62 100 LEU A O 1
ATOM 730 N N . ALA A 1 101 ? 4.91 -31.172 -14.406 1 96.19 101 ALA A N 1
ATOM 731 C CA . ALA A 1 101 ? 6.086 -30.547 -13.812 1 96.19 101 ALA A CA 1
ATOM 732 C C . ALA A 1 101 ? 7.254 -31.531 -13.727 1 96.19 101 ALA A C 1
ATOM 734 O O . ALA A 1 101 ? 8.414 -31.141 -13.906 1 96.19 101 ALA A O 1
ATOM 735 N N . SER A 1 102 ? 6.949 -32.75 -13.438 1 97.06 102 SER A N 1
ATOM 736 C CA . SER A 1 102 ? 7.969 -33.781 -13.312 1 97.06 102 SER A CA 1
ATOM 737 C C . SER A 1 102 ? 8.844 -33.844 -14.562 1 97.06 102 SER A C 1
ATOM 739 O O . SER A 1 102 ? 10.07 -33.844 -14.469 1 97.06 102 SER A O 1
ATOM 741 N N . LYS A 1 103 ? 8.172 -33.875 -15.695 1 95.44 103 LYS A N 1
ATOM 742 C CA . LYS A 1 103 ? 8.914 -33.938 -16.953 1 95.44 103 LYS A CA 1
ATOM 743 C C . LYS A 1 103 ? 9.703 -32.656 -17.172 1 95.44 103 LYS A C 1
ATOM 745 O O . LYS A 1 103 ? 10.852 -32.688 -17.625 1 95.44 103 LYS A O 1
ATOM 750 N N . LEU A 1 104 ? 9.133 -31.547 -16.828 1 94.31 104 LEU A N 1
ATOM 751 C CA . LEU A 1 104 ? 9.734 -30.25 -17.109 1 94.31 104 LEU A CA 1
ATOM 752 C C . LEU A 1 104 ? 10.961 -30.016 -16.234 1 94.31 104 LEU A C 1
ATOM 754 O O . LEU A 1 104 ? 11.953 -29.438 -16.688 1 94.31 104 LEU A O 1
ATOM 758 N N . VAL A 1 105 ? 10.945 -30.453 -14.977 1 96.44 105 VAL A N 1
ATOM 759 C CA . VAL A 1 105 ? 12.062 -30.219 -14.062 1 96.44 105 VAL A CA 1
ATOM 760 C C . VAL A 1 105 ? 13.188 -31.203 -14.344 1 96.44 105 VAL A C 1
ATOM 762 O O . VAL A 1 105 ? 14.32 -31.016 -13.898 1 96.44 105 VAL A O 1
ATOM 765 N N . GLY A 1 106 ? 12.859 -32.344 -14.93 1 95.12 106 GLY A N 1
ATOM 766 C CA . GLY A 1 106 ? 13.867 -33.312 -15.312 1 95.12 106 GLY A CA 1
ATOM 767 C C . GLY A 1 106 ? 14.281 -34.219 -14.172 1 95.12 106 GLY A C 1
ATOM 768 O O . GLY A 1 106 ? 13.773 -34.094 -13.055 1 95.12 106 GLY A O 1
ATOM 769 N N . GLU A 1 107 ? 15.203 -35.094 -14.438 1 93.69 107 GLU A N 1
ATOM 770 C CA . GLU A 1 107 ? 15.586 -36.156 -13.523 1 93.69 107 GLU A CA 1
ATOM 771 C C . GLU A 1 107 ? 16.266 -35.625 -12.273 1 93.69 107 GLU A C 1
ATOM 773 O O . GLU A 1 107 ? 16.266 -36.281 -11.227 1 93.69 107 GLU A O 1
ATOM 778 N N . HIS A 1 108 ? 16.766 -34.438 -12.453 1 95.69 108 HIS A N 1
ATOM 779 C CA . HIS A 1 108 ? 17.484 -33.875 -11.312 1 95.69 108 HIS A CA 1
ATOM 780 C C . HIS A 1 108 ? 16.594 -32.938 -10.516 1 95.69 108 HIS A C 1
ATOM 782 O O . HIS A 1 108 ? 17.016 -32.406 -9.477 1 95.69 108 HIS A O 1
ATOM 788 N N . GLY A 1 109 ? 15.414 -32.75 -11.008 1 97.88 109 GLY A N 1
ATOM 789 C CA . GLY A 1 109 ? 14.43 -31.953 -10.281 1 97.88 109 GLY A CA 1
ATOM 790 C C . GLY A 1 109 ? 13.523 -32.812 -9.406 1 97.88 109 GLY A C 1
ATOM 791 O O . GLY A 1 109 ? 13.641 -34.031 -9.383 1 97.88 109 GLY A O 1
ATOM 792 N N . LYS A 1 110 ? 12.695 -32.125 -8.625 1 98.44 110 LYS A N 1
ATOM 793 C CA . LYS A 1 110 ? 11.742 -32.781 -7.746 1 98.44 110 LYS A CA 1
ATOM 794 C C . LYS A 1 110 ? 10.391 -32.094 -7.77 1 98.44 110 LYS A C 1
ATOM 796 O O . LYS A 1 110 ? 10.32 -30.859 -7.852 1 98.44 110 LYS A O 1
ATOM 801 N N . VAL A 1 111 ? 9.344 -32.906 -7.68 1 98.44 111 VAL A N 1
ATOM 802 C CA . VAL A 1 111 ? 8 -32.344 -7.633 1 98.44 111 VAL A CA 1
ATOM 803 C C . VAL A 1 111 ? 7.234 -32.938 -6.453 1 98.44 111 VAL A C 1
ATOM 805 O O . VAL A 1 111 ? 7.227 -34.156 -6.258 1 98.44 111 VAL A O 1
ATOM 808 N N . ILE A 1 112 ? 6.641 -32.062 -5.688 1 98.81 112 ILE A N 1
ATOM 809 C CA . ILE A 1 112 ? 5.828 -32.438 -4.535 1 98.81 112 ILE A CA 1
ATOM 810 C C . ILE A 1 112 ? 4.375 -32.031 -4.777 1 98.81 112 ILE A C 1
ATOM 812 O O . ILE A 1 112 ? 4.082 -30.891 -5.133 1 98.81 112 ILE A O 1
ATOM 816 N N . GLY A 1 113 ? 3.469 -33 -4.68 1 98.38 113 GLY A N 1
ATOM 817 C CA . GLY A 1 113 ? 2.041 -32.719 -4.688 1 98.38 113 GLY A CA 1
ATOM 818 C C . GLY A 1 113 ? 1.395 -32.844 -3.322 1 98.38 113 GLY A C 1
ATOM 819 O O . GLY A 1 113 ? 1.634 -33.844 -2.621 1 98.38 113 GLY A O 1
ATOM 820 N N . VAL A 1 114 ? 0.606 -31.875 -2.949 1 98.5 114 VAL A N 1
ATOM 821 C CA . VAL A 1 114 ? -0.118 -31.969 -1.685 1 98.5 114 VAL A CA 1
ATOM 822 C C . VAL A 1 114 ? -1.622 -31.922 -1.947 1 98.5 114 VAL A C 1
ATOM 824 O O . VAL A 1 114 ? -2.102 -31.078 -2.717 1 98.5 114 VAL A O 1
ATOM 827 N N . ASP A 1 115 ? -2.34 -32.781 -1.353 1 96.62 115 ASP A N 1
ATOM 828 C CA . ASP A 1 115 ? -3.797 -32.812 -1.405 1 96.62 115 ASP A CA 1
ATOM 829 C C . ASP A 1 115 ? -4.383 -33.406 -0.12 1 96.62 115 ASP A C 1
ATOM 831 O O . ASP A 1 115 ? -3.75 -34.219 0.542 1 96.62 115 ASP A O 1
ATOM 835 N N . MET A 1 116 ? -5.586 -32.938 0.203 1 93.94 116 MET A N 1
ATOM 836 C CA . MET A 1 116 ? -6.188 -33.406 1.452 1 93.94 116 MET A CA 1
ATOM 837 C C . MET A 1 116 ? -6.957 -34.719 1.243 1 93.94 116 MET A C 1
ATOM 839 O O . MET A 1 116 ? -7.277 -35.406 2.207 1 93.94 116 MET A O 1
ATOM 843 N N . LEU A 1 117 ? -7.32 -35.094 0.027 1 90.81 117 LEU A N 1
ATOM 844 C CA . LEU A 1 117 ? -8.203 -36.219 -0.248 1 90.81 117 LEU A CA 1
ATOM 845 C C . LEU A 1 117 ? -7.395 -37.469 -0.57 1 90.81 117 LEU A C 1
ATOM 847 O O . LEU A 1 117 ? -6.68 -37.531 -1.573 1 90.81 117 LEU A O 1
ATOM 851 N N . ASP A 1 118 ? -7.648 -38.531 0.129 1 93.88 118 ASP A N 1
ATOM 852 C CA . ASP A 1 118 ? -6.988 -39.812 -0.096 1 93.88 118 ASP A CA 1
ATOM 853 C C . ASP A 1 118 ? -7.363 -40.406 -1.46 1 93.88 118 ASP A C 1
ATOM 855 O O . ASP A 1 118 ? -6.516 -40.969 -2.148 1 93.88 118 ASP A O 1
ATOM 859 N N . SER A 1 119 ? -8.594 -40.219 -1.786 1 91.56 119 SER A N 1
ATOM 860 C CA . SER A 1 119 ? -9.078 -40.781 -3.043 1 91.56 119 SER A CA 1
ATOM 861 C C . SER A 1 119 ? -8.32 -40.188 -4.234 1 91.56 119 SER A C 1
ATOM 863 O O . SER A 1 119 ? -8.008 -40.906 -5.184 1 91.56 119 SER A O 1
ATOM 865 N N . GLN A 1 120 ? -8.008 -38.938 -4.223 1 92.44 120 GLN A N 1
ATOM 866 C CA . GLN A 1 120 ? -7.23 -38.281 -5.273 1 92.44 120 GLN A CA 1
ATOM 867 C C . GLN A 1 120 ? -5.785 -38.75 -5.27 1 92.44 120 GLN A C 1
ATOM 869 O O . GLN A 1 120 ? -5.246 -39.125 -6.32 1 92.44 120 GLN A O 1
ATOM 874 N N . LEU A 1 121 ? -5.219 -38.875 -4.113 1 96.25 121 LEU A N 1
ATOM 875 C CA . LEU A 1 121 ? -3.812 -39.25 -3.979 1 96.25 121 LEU A CA 1
ATOM 876 C C . LEU A 1 121 ? -3.586 -40.688 -4.367 1 96.25 121 LEU A C 1
ATOM 878 O O . LEU A 1 121 ? -2.531 -41.031 -4.902 1 96.25 121 LEU A O 1
ATOM 882 N N . GLU A 1 122 ? -4.578 -41.531 -4.086 1 96.56 122 GLU A N 1
ATOM 883 C CA . GLU A 1 122 ? -4.477 -42.906 -4.48 1 96.56 122 GLU A CA 1
ATOM 884 C C . GLU A 1 122 ? -4.324 -43.062 -5.992 1 96.56 122 GLU A C 1
ATOM 886 O O . GLU A 1 122 ? -3.463 -43.812 -6.469 1 96.56 122 GLU A O 1
ATOM 891 N N . VAL A 1 123 ? -5.141 -42.312 -6.668 1 95 123 VAL A N 1
ATOM 892 C CA . VAL A 1 123 ? -5.043 -42.312 -8.125 1 95 123 VAL A CA 1
ATOM 893 C C . VAL A 1 123 ? -3.699 -41.75 -8.562 1 95 123 VAL A C 1
ATOM 895 O O . VAL A 1 123 ? -3.029 -42.312 -9.43 1 95 123 VAL A O 1
ATOM 898 N N . ALA A 1 124 ? -3.256 -40.688 -8.016 1 96.94 124 ALA A N 1
ATOM 899 C CA . ALA A 1 124 ? -1.987 -40.062 -8.359 1 96.94 124 ALA A CA 1
ATOM 900 C C . ALA A 1 124 ? -0.821 -41.031 -8.18 1 96.94 124 ALA A C 1
ATOM 902 O O . ALA A 1 124 ? 0.014 -41.156 -9.07 1 96.94 124 ALA A O 1
ATOM 903 N N . ARG A 1 125 ? -0.801 -41.719 -7.094 1 97.88 125 ARG A N 1
ATOM 904 C CA . ARG A 1 125 ? 0.302 -42.594 -6.723 1 97.88 125 ARG A CA 1
ATOM 905 C C . ARG A 1 125 ? 0.329 -43.844 -7.598 1 97.88 125 ARG A C 1
ATOM 907 O O . ARG A 1 125 ? 1.395 -44.406 -7.848 1 97.88 125 ARG A O 1
ATOM 914 N N . LYS A 1 126 ? -0.835 -44.188 -8.062 1 97.62 126 LYS A N 1
ATOM 915 C CA . LYS A 1 126 ? -0.976 -45.375 -8.906 1 97.62 126 LYS A CA 1
ATOM 916 C C . LYS A 1 126 ? -0.075 -45.281 -10.133 1 97.62 126 LYS A C 1
ATOM 918 O O . LYS A 1 126 ? 0.385 -46.312 -10.641 1 97.62 126 LYS A O 1
ATOM 923 N N . TYR A 1 127 ? 0.294 -44.125 -10.578 1 97.56 127 TYR A N 1
ATOM 924 C CA . TYR A 1 127 ? 0.95 -43.969 -11.867 1 97.56 127 TYR A CA 1
ATOM 925 C C . TYR A 1 127 ? 2.363 -43.438 -11.703 1 97.56 127 TYR A C 1
ATOM 927 O O . TYR A 1 127 ? 2.975 -42.969 -12.672 1 97.56 127 TYR A O 1
ATOM 935 N N . THR A 1 128 ? 2.871 -43.469 -10.516 1 98.12 128 THR A N 1
ATOM 936 C CA . THR A 1 128 ? 4.203 -42.938 -10.258 1 98.12 128 THR A CA 1
ATOM 937 C C . THR A 1 128 ? 5.258 -43.688 -11.062 1 98.12 128 THR A C 1
ATOM 939 O O . THR A 1 128 ? 6.074 -43.062 -11.758 1 98.12 128 THR A O 1
ATOM 942 N N . GLU A 1 129 ? 5.207 -45 -11.047 1 97.75 129 GLU A N 1
ATOM 943 C CA . GLU A 1 129 ? 6.184 -45.812 -11.766 1 97.75 129 GLU A CA 1
ATOM 944 C C . GLU A 1 129 ? 6 -45.688 -13.273 1 97.75 129 GLU A C 1
ATOM 946 O O . GLU A 1 129 ? 6.977 -45.656 -14.023 1 97.75 129 GLU A O 1
ATOM 951 N N . TYR A 1 130 ? 4.734 -45.625 -13.641 1 97.81 130 TYR A N 1
ATOM 952 C CA . TYR A 1 130 ? 4.422 -45.469 -15.055 1 97.81 130 TYR A CA 1
ATOM 953 C C . TYR A 1 130 ? 5.09 -44.219 -15.625 1 97.81 130 TYR A C 1
ATOM 955 O O . TYR A 1 130 ? 5.773 -44.281 -16.656 1 97.81 130 TYR A O 1
ATOM 963 N N . HIS A 1 131 ? 4.969 -43.156 -14.945 1 98.19 131 HIS A N 1
ATOM 964 C CA . HIS A 1 131 ? 5.504 -41.875 -15.453 1 98.19 131 HIS A CA 1
ATOM 965 C C . HIS A 1 131 ? 7.02 -41.844 -15.32 1 98.19 131 HIS A C 1
ATOM 967 O O . HIS A 1 131 ? 7.707 -41.281 -16.172 1 98.19 131 HIS A O 1
ATOM 973 N N . ALA A 1 132 ? 7.57 -42.438 -14.289 1 97.94 132 ALA A N 1
ATOM 974 C CA . ALA A 1 132 ? 9.023 -42.5 -14.156 1 97.94 132 ALA A CA 1
ATOM 975 C C . ALA A 1 132 ? 9.633 -43.281 -15.328 1 97.94 132 ALA A C 1
ATOM 977 O O . ALA A 1 132 ? 10.648 -42.844 -15.891 1 97.94 132 ALA A O 1
ATOM 978 N N . GLU A 1 133 ? 9.047 -44.375 -15.648 1 97.69 133 GLU A N 1
ATOM 979 C CA . GLU A 1 133 ? 9.508 -45.156 -16.781 1 97.69 133 GLU A CA 1
ATOM 980 C C . GLU A 1 133 ? 9.375 -44.375 -18.094 1 97.69 133 GLU A C 1
ATOM 982 O O . GLU A 1 133 ? 10.312 -44.312 -18.891 1 97.69 133 GLU A O 1
ATOM 987 N N . LYS A 1 134 ? 8.227 -43.812 -18.219 1 97.19 134 LYS A N 1
ATOM 988 C CA . LYS A 1 134 ? 7.918 -43.094 -19.453 1 97.19 134 LYS A CA 1
ATOM 989 C C . LYS A 1 134 ? 8.844 -41.875 -19.625 1 97.19 134 LYS A C 1
ATOM 991 O O . LYS A 1 134 ? 9.305 -41.594 -20.734 1 97.19 134 LYS A O 1
ATOM 996 N N . PHE A 1 135 ? 9.117 -41.188 -18.562 1 97 135 PHE A N 1
ATOM 997 C CA . PHE A 1 135 ? 9.836 -39.906 -18.641 1 97 135 PHE A CA 1
ATOM 998 C C . PHE A 1 135 ? 11.336 -40.125 -18.516 1 97 135 PHE A C 1
ATOM 1000 O O . PHE A 1 135 ? 12.125 -39.406 -19.125 1 97 135 PHE A O 1
ATOM 1007 N N . PHE A 1 136 ? 11.695 -41.156 -17.719 1 97 136 PHE A N 1
ATOM 1008 C CA . PHE A 1 136 ? 13.102 -41.219 -17.359 1 97 136 PHE A CA 1
ATOM 1009 C C . PHE A 1 136 ? 13.664 -42.594 -17.641 1 97 136 PHE A C 1
ATOM 1011 O O . PHE A 1 136 ? 14.812 -42.906 -17.297 1 97 136 PHE A O 1
ATOM 1018 N N . GLY A 1 137 ? 12.945 -43.531 -18.031 1 96.62 137 GLY A N 1
ATOM 1019 C CA . GLY A 1 137 ? 13.438 -44.812 -18.531 1 96.62 137 GLY A CA 1
ATOM 1020 C C . GLY A 1 137 ? 13.508 -45.875 -17.469 1 96.62 137 GLY A C 1
ATOM 1021 O O . GLY A 1 137 ? 14 -46.969 -17.719 1 96.62 137 GLY A O 1
ATOM 1022 N N . SER A 1 138 ? 13.078 -45.5 -16.25 1 96.38 138 SER A N 1
ATOM 1023 C CA . SER A 1 138 ? 13.094 -46.469 -15.164 1 96.38 138 SER A CA 1
ATOM 1024 C C . SER A 1 138 ? 12.062 -46.125 -14.094 1 96.38 138 SER A C 1
ATOM 1026 O O . SER A 1 138 ? 11.953 -44.969 -13.68 1 96.38 138 SER A O 1
ATOM 1028 N N . PRO A 1 139 ? 11.359 -47.125 -13.648 1 93.88 139 PRO A N 1
ATOM 1029 C CA . PRO A 1 139 ? 10.359 -46.875 -12.602 1 93.88 139 PRO A CA 1
ATOM 1030 C C . PRO A 1 139 ? 10.977 -46.375 -11.305 1 93.88 139 PRO A C 1
ATOM 1032 O O . PRO A 1 139 ? 10.289 -45.75 -10.492 1 93.88 139 PRO A O 1
ATOM 1035 N N . SER A 1 140 ? 12.234 -46.656 -11.18 1 94.25 140 SER A N 1
ATOM 1036 C CA . SER A 1 140 ? 12.891 -46.281 -9.922 1 94.25 140 SER A CA 1
ATOM 1037 C C . SER A 1 140 ? 13.398 -44.844 -9.953 1 94.25 140 SER A C 1
ATOM 1039 O O . SER A 1 140 ? 13.922 -44.344 -8.953 1 94.25 140 SER A O 1
ATOM 1041 N N . ARG A 1 141 ? 13.133 -44.156 -10.984 1 95.5 141 ARG A N 1
ATOM 1042 C CA . ARG A 1 141 ? 13.688 -42.812 -11.156 1 95.5 141 ARG A CA 1
ATOM 1043 C C . ARG A 1 141 ? 12.609 -41.75 -10.992 1 95.5 141 ARG A C 1
ATOM 1045 O O . ARG A 1 141 ? 12.656 -40.719 -11.648 1 95.5 141 ARG A O 1
ATOM 1052 N N . SER A 1 142 ? 11.648 -42.125 -10.227 1 97.31 142 SER A N 1
ATOM 1053 C CA . SER A 1 142 ? 10.594 -41.125 -10.008 1 97.31 142 SER A CA 1
ATOM 1054 C C . SER A 1 142 ? 11.125 -39.938 -9.242 1 97.31 142 SER A C 1
ATOM 1056 O O . SER A 1 142 ? 11.891 -40.062 -8.297 1 97.31 142 SER A O 1
ATOM 1058 N N . ASN A 1 143 ? 10.734 -38.781 -9.695 1 98.25 143 ASN A N 1
ATOM 1059 C CA . ASN A 1 143 ? 11.109 -37.531 -9.016 1 98.25 143 ASN A CA 1
ATOM 1060 C C . ASN A 1 143 ? 9.891 -36.844 -8.406 1 98.25 143 ASN A C 1
ATOM 1062 O O . ASN A 1 143 ? 9.922 -35.625 -8.156 1 98.25 143 ASN A O 1
ATOM 1066 N N . VAL A 1 144 ? 8.805 -37.656 -8.188 1 98.44 144 VAL A N 1
ATOM 1067 C CA . VAL A 1 144 ? 7.59 -37.062 -7.633 1 98.44 144 VAL A CA 1
ATOM 1068 C C . VAL A 1 144 ? 7.312 -37.656 -6.254 1 98.44 144 VAL A C 1
ATOM 1070 O O . VAL A 1 144 ? 7.645 -38.812 -5.988 1 98.44 144 VAL A O 1
ATOM 1073 N N . ARG A 1 145 ? 6.766 -36.844 -5.422 1 97.81 145 ARG A N 1
ATOM 1074 C CA . ARG A 1 145 ? 6.254 -37.25 -4.121 1 97.81 145 ARG A CA 1
ATOM 1075 C C . ARG A 1 145 ? 4.883 -36.656 -3.854 1 97.81 145 ARG A C 1
ATOM 1077 O O . ARG A 1 145 ? 4.629 -35.5 -4.207 1 97.81 145 ARG A O 1
ATOM 1084 N N . PHE A 1 146 ? 4.02 -37.469 -3.297 1 98.5 146 PHE A N 1
ATOM 1085 C CA . PHE A 1 146 ? 2.682 -37.031 -2.943 1 98.5 146 PHE A CA 1
ATOM 1086 C C . PHE A 1 146 ? 2.488 -37.031 -1.432 1 98.5 146 PHE A C 1
ATOM 1088 O O . PHE A 1 146 ? 2.779 -38.031 -0.77 1 98.5 146 PHE A O 1
ATOM 1095 N N . LEU A 1 147 ? 2.004 -35.938 -0.901 1 98.62 147 LEU A N 1
ATOM 1096 C CA . LEU A 1 147 ? 1.776 -35.812 0.533 1 98.62 147 LEU A CA 1
ATOM 1097 C C . LEU A 1 147 ? 0.299 -35.562 0.828 1 98.62 147 LEU A C 1
ATOM 1099 O O . LEU A 1 147 ? -0.38 -34.844 0.081 1 98.62 147 LEU A O 1
ATOM 1103 N N . LYS A 1 148 ? -0.177 -36.125 1.88 1 98.25 148 LYS A N 1
ATOM 1104 C CA . LYS A 1 148 ? -1.521 -35.875 2.395 1 98.25 148 LYS A CA 1
ATOM 1105 C C . LYS A 1 148 ? -1.519 -34.75 3.42 1 98.25 148 LYS A C 1
ATOM 1107 O O . LYS A 1 148 ? -0.808 -34.812 4.426 1 98.25 148 LYS A O 1
ATOM 1112 N N . GLY A 1 149 ? -2.283 -33.719 3.148 1 97.19 149 GLY A N 1
ATOM 1113 C CA . GLY A 1 149 ? -2.348 -32.625 4.109 1 97.19 149 GLY A CA 1
ATOM 1114 C C . GLY A 1 149 ? -3.139 -31.422 3.607 1 97.19 149 GLY A C 1
ATOM 1115 O O . GLY A 1 149 ? -3.658 -31.438 2.488 1 97.19 149 GLY A O 1
ATOM 1116 N N . PHE A 1 150 ? -3.258 -30.422 4.5 1 95.88 150 PHE A N 1
ATOM 1117 C CA . PHE A 1 150 ? -3.92 -29.172 4.168 1 95.88 150 PHE A CA 1
ATOM 1118 C C . PHE A 1 150 ? -2.916 -28.156 3.646 1 95.88 150 PHE A C 1
ATOM 1120 O O . PHE A 1 150 ? -1.806 -28.031 4.172 1 95.88 150 PHE A O 1
ATOM 1127 N N . ILE A 1 151 ? -3.346 -27.391 2.658 1 97.31 151 ILE A N 1
ATOM 1128 C CA . ILE A 1 151 ? -2.438 -26.453 2.016 1 97.31 151 ILE A CA 1
ATOM 1129 C C . ILE A 1 151 ? -2.16 -25.281 2.953 1 97.31 151 ILE A C 1
ATOM 1131 O O . ILE A 1 151 ? -1.199 -24.531 2.758 1 97.31 151 ILE A O 1
ATOM 1135 N N . GLU A 1 152 ? -2.91 -25.109 4.066 1 97.56 152 GLU A N 1
ATOM 1136 C CA . GLU A 1 152 ? -2.693 -24.062 5.066 1 97.56 152 GLU A CA 1
ATOM 1137 C C . GLU A 1 152 ? -1.626 -24.484 6.074 1 97.56 152 GLU A C 1
ATOM 1139 O O . GLU A 1 152 ? -1.185 -23.672 6.891 1 97.56 152 GLU A O 1
ATOM 1144 N N . ASN A 1 153 ? -1.299 -25.75 6.059 1 97.5 153 ASN A N 1
ATOM 1145 C CA . ASN A 1 153 ? -0.318 -26.266 7 1 97.5 153 ASN A CA 1
ATOM 1146 C C . ASN A 1 153 ? 0.589 -27.312 6.344 1 97.5 153 ASN A C 1
ATOM 1148 O O . ASN A 1 153 ? 0.517 -28.5 6.668 1 97.5 153 ASN A O 1
ATOM 1152 N N . LEU A 1 154 ? 1.467 -26.922 5.57 1 98.44 154 LEU A N 1
ATOM 1153 C CA . LEU A 1 154 ? 2.344 -27.766 4.77 1 98.44 154 LEU A CA 1
ATOM 1154 C C . LEU A 1 154 ? 3.385 -28.453 5.645 1 98.44 154 LEU A C 1
ATOM 1156 O O . LEU A 1 154 ? 3.902 -29.516 5.285 1 98.44 154 LEU A O 1
ATOM 1160 N N . ALA A 1 155 ? 3.65 -27.859 6.785 1 97.62 155 ALA A N 1
ATOM 1161 C CA . ALA A 1 155 ? 4.656 -28.391 7.695 1 97.62 155 ALA A CA 1
ATOM 1162 C C . ALA A 1 155 ? 4.227 -29.75 8.258 1 97.62 155 ALA A C 1
ATOM 1164 O O . ALA A 1 155 ? 5.066 -30.562 8.633 1 97.62 155 ALA A O 1
ATOM 1165 N N . THR A 1 156 ? 2.949 -30.031 8.242 1 97.19 156 THR A N 1
ATOM 1166 C CA . THR A 1 156 ? 2.459 -31.25 8.867 1 97.19 156 THR A CA 1
ATOM 1167 C C . THR A 1 156 ? 1.937 -32.219 7.82 1 97.19 156 THR A C 1
ATOM 1169 O O . THR A 1 156 ? 1.362 -33.25 8.164 1 97.19 156 THR A O 1
ATOM 1172 N N . ALA A 1 157 ? 2.025 -31.812 6.57 1 97.31 157 ALA A N 1
ATOM 1173 C CA . ALA A 1 157 ? 1.592 -32.75 5.535 1 97.31 157 ALA A CA 1
ATOM 1174 C C . ALA A 1 157 ? 2.322 -34.094 5.66 1 97.31 157 ALA A C 1
ATOM 1176 O O . ALA A 1 157 ? 3.521 -34.125 5.941 1 97.31 157 ALA A O 1
ATOM 1177 N N . GLU A 1 158 ? 1.63 -35.188 5.562 1 96.88 158 GLU A N 1
ATOM 1178 C CA . GLU A 1 158 ? 2.195 -36.531 5.758 1 96.88 158 GLU A CA 1
ATOM 1179 C C . GLU A 1 158 ? 2.799 -37.062 4.465 1 96.88 158 GLU A C 1
ATOM 1181 O O . GLU A 1 158 ? 2.232 -36.875 3.385 1 96.88 158 GLU A O 1
ATOM 1186 N N . PRO A 1 159 ? 3.938 -37.719 4.562 1 93.56 159 PRO A N 1
ATOM 1187 C CA . PRO A 1 159 ? 4.543 -38.312 5.762 1 93.56 159 PRO A CA 1
ATOM 1188 C C . PRO A 1 159 ? 5.582 -37.375 6.402 1 93.56 159 PRO A C 1
ATOM 1190 O O . PRO A 1 159 ? 5.938 -37.562 7.57 1 93.56 159 PRO A O 1
ATOM 1193 N N . GLU A 1 160 ? 6.133 -36.375 5.781 1 92.81 160 GLU A N 1
ATOM 1194 C CA . GLU A 1 160 ? 7.293 -35.688 6.348 1 92.81 160 GLU A CA 1
ATOM 1195 C C . GLU A 1 160 ? 7.121 -34.188 6.293 1 92.81 160 GLU A C 1
ATOM 1197 O O . GLU A 1 160 ? 7.973 -33.438 6.781 1 92.81 160 GLU A O 1
ATOM 1202 N N . GLY A 1 161 ? 6.102 -33.656 5.828 1 96.81 161 GLY A N 1
ATOM 1203 C CA . GLY A 1 161 ? 5.906 -32.219 5.711 1 96.81 161 GLY A CA 1
ATOM 1204 C C . GLY A 1 161 ? 6.762 -31.594 4.629 1 96.81 161 GLY A C 1
ATOM 1205 O O . GLY A 1 161 ? 7.629 -32.25 4.051 1 96.81 161 GLY A O 1
ATOM 1206 N N . VAL A 1 162 ? 6.562 -30.359 4.312 1 98.62 162 VAL A N 1
ATOM 1207 C CA . VAL A 1 162 ? 7.41 -29.562 3.43 1 98.62 162 VAL A CA 1
ATOM 1208 C C . VAL A 1 162 ? 8.281 -28.625 4.254 1 98.62 162 VAL A C 1
ATOM 1210 O O . VAL A 1 162 ? 7.77 -27.75 4.961 1 98.62 162 VAL A O 1
ATOM 1213 N N . PRO A 1 163 ? 9.586 -28.719 4.234 1 98.44 163 PRO A N 1
ATOM 1214 C CA . PRO A 1 163 ? 10.469 -27.922 5.094 1 98.44 163 PRO A CA 1
ATOM 1215 C C . PRO A 1 163 ? 10.531 -26.453 4.691 1 98.44 163 PRO A C 1
ATOM 1217 O O . PRO A 1 163 ? 10.18 -26.109 3.561 1 98.44 163 PRO A O 1
ATOM 1220 N N . ASP A 1 164 ? 11.039 -25.609 5.637 1 98.62 164 ASP A N 1
ATOM 1221 C CA . ASP A 1 164 ? 11.281 -24.188 5.359 1 98.62 164 ASP A CA 1
ATOM 1222 C C . ASP A 1 164 ? 12.273 -24.016 4.211 1 98.62 164 ASP A C 1
ATOM 1224 O O . ASP A 1 164 ? 13.266 -24.75 4.121 1 98.62 164 ASP A O 1
ATOM 1228 N N . SER A 1 165 ? 11.977 -23.078 3.336 1 98.75 165 SER A N 1
ATOM 1229 C CA . SER A 1 165 ? 12.914 -22.641 2.309 1 98.75 165 SER A CA 1
ATOM 1230 C C . SER A 1 165 ? 13.453 -23.828 1.511 1 98.75 165 SER A C 1
ATOM 1232 O O . SER A 1 165 ? 14.664 -23.938 1.293 1 98.75 165 SER A O 1
ATOM 1234 N N . SER A 1 166 ? 12.562 -24.672 1.025 1 98.69 166 SER A N 1
ATOM 1235 C CA . SER A 1 166 ? 12.992 -25.906 0.375 1 98.69 166 SER A CA 1
ATOM 1236 C C . SER A 1 166 ? 12.461 -26 -1.055 1 98.69 166 SER A C 1
ATOM 1238 O O . SER A 1 166 ? 12.836 -26.906 -1.806 1 98.69 166 SER A O 1
ATOM 1240 N N . VAL A 1 167 ? 11.633 -25.078 -1.445 1 98.75 167 VAL A N 1
ATOM 1241 C CA . VAL A 1 167 ? 10.938 -25.141 -2.723 1 98.75 167 VAL A CA 1
ATOM 1242 C C . VAL A 1 167 ? 11.336 -23.969 -3.6 1 98.75 167 VAL A C 1
ATOM 1244 O O . VAL A 1 167 ? 11.438 -22.828 -3.117 1 98.75 167 VAL A O 1
ATOM 1247 N N . ASP A 1 168 ? 11.547 -24.219 -4.879 1 98.25 168 ASP A N 1
ATOM 1248 C CA . ASP A 1 168 ? 11.891 -23.156 -5.82 1 98.25 168 ASP A CA 1
ATOM 1249 C C . ASP A 1 168 ? 10.641 -22.484 -6.379 1 98.25 168 ASP A C 1
ATOM 1251 O O . ASP A 1 168 ? 10.617 -21.266 -6.566 1 98.25 168 ASP A O 1
ATOM 1255 N N . VAL A 1 169 ? 9.664 -23.312 -6.664 1 98 169 VAL A N 1
ATOM 1256 C CA . VAL A 1 169 ? 8.438 -22.797 -7.277 1 98 169 VAL A CA 1
ATOM 1257 C C . VAL A 1 169 ? 7.227 -23.484 -6.648 1 98 169 VAL A C 1
ATOM 1259 O O . VAL A 1 169 ? 7.188 -24.719 -6.531 1 98 169 VAL A O 1
ATOM 1262 N N . VAL A 1 170 ? 6.285 -22.719 -6.219 1 98.5 170 VAL A N 1
ATOM 1263 C CA . VAL A 1 170 ? 4.973 -23.219 -5.816 1 98.5 170 VAL A CA 1
ATOM 1264 C C . VAL A 1 170 ? 3.947 -22.891 -6.902 1 98.5 170 VAL A C 1
ATOM 1266 O O . VAL A 1 170 ? 3.887 -21.766 -7.395 1 98.5 170 VAL A O 1
ATOM 1269 N N . ILE A 1 171 ? 3.205 -23.906 -7.281 1 96.56 171 ILE A N 1
ATOM 1270 C CA . ILE A 1 171 ? 2.15 -23.688 -8.266 1 96.56 171 ILE A CA 1
ATOM 1271 C C . ILE A 1 171 ? 0.797 -24.047 -7.66 1 96.56 171 ILE A C 1
ATOM 1273 O O . ILE A 1 171 ? 0.723 -24.844 -6.727 1 96.56 171 ILE A O 1
ATOM 1277 N N . SER A 1 172 ? -0.185 -23.422 -8.125 1 94.94 172 SER A N 1
ATOM 1278 C CA . SER A 1 172 ? -1.566 -23.672 -7.734 1 94.94 172 SER A CA 1
ATOM 1279 C C . SER A 1 172 ? -2.539 -23.297 -8.844 1 94.94 172 SER A C 1
ATOM 1281 O O . SER A 1 172 ? -2.393 -22.25 -9.469 1 94.94 172 SER A O 1
ATOM 1283 N N . ASN A 1 173 ? -3.426 -24.156 -9.094 1 90.75 173 ASN A N 1
ATOM 1284 C CA . ASN A 1 173 ? -4.434 -23.953 -10.125 1 90.75 173 ASN A CA 1
ATOM 1285 C C . ASN A 1 173 ? -5.848 -24.031 -9.555 1 90.75 173 ASN A C 1
ATOM 1287 O O . ASN A 1 173 ? -6.426 -25.109 -9.477 1 90.75 173 ASN A O 1
ATOM 1291 N N . CYS A 1 174 ? -6.387 -22.875 -9.188 1 88.88 174 CYS A N 1
ATOM 1292 C CA . CYS A 1 174 ? -7.762 -22.719 -8.719 1 88.88 174 CYS A CA 1
ATOM 1293 C C . CYS A 1 174 ? -7.992 -23.469 -7.418 1 88.88 174 CYS A C 1
ATOM 1295 O O . CYS A 1 174 ? -9.039 -24.094 -7.234 1 88.88 174 CYS A O 1
ATOM 1297 N N . VAL A 1 175 ? -7.074 -23.391 -6.539 1 90.81 175 VAL A N 1
ATOM 1298 C CA . VAL A 1 175 ? -7.164 -24.141 -5.281 1 90.81 175 VAL A CA 1
ATOM 1299 C C . VAL A 1 175 ? -7.152 -23.156 -4.109 1 90.81 175 VAL A C 1
ATOM 1301 O O . VAL A 1 175 ? -7.805 -23.391 -3.088 1 90.81 175 VAL A O 1
ATOM 1304 N N . CYS A 1 176 ? -6.395 -22.078 -4.219 1 93 176 CYS A N 1
ATOM 1305 C CA . CYS A 1 176 ? -6.172 -21.172 -3.1 1 93 176 CYS A CA 1
ATOM 1306 C C . CYS A 1 176 ? -7.488 -20.625 -2.568 1 93 176 CYS A C 1
ATOM 1308 O O . CYS A 1 176 ? -7.652 -20.453 -1.359 1 93 176 CYS A O 1
ATOM 1310 N N . ASN A 1 177 ? -8.422 -20.406 -3.426 1 90.31 177 ASN A N 1
ATOM 1311 C CA . ASN A 1 177 ? -9.703 -19.828 -3.023 1 90.31 177 ASN A CA 1
ATOM 1312 C C . ASN A 1 177 ? -10.531 -20.828 -2.217 1 90.31 177 ASN A C 1
ATOM 1314 O O . ASN A 1 177 ? -11.516 -20.453 -1.572 1 90.31 177 ASN A O 1
ATOM 1318 N N . LEU A 1 178 ? -10.211 -22.062 -2.246 1 88.5 178 LEU A N 1
ATOM 1319 C CA . LEU A 1 178 ? -10.93 -23.078 -1.497 1 88.5 178 LEU A CA 1
ATOM 1320 C C . LEU A 1 178 ? -10.492 -23.094 -0.036 1 88.5 178 LEU A C 1
ATOM 1322 O O . LEU A 1 178 ? -11.164 -23.688 0.812 1 88.5 178 LEU A O 1
ATOM 1326 N N . SER A 1 179 ? -9.391 -22.438 0.236 1 92.38 179 SER A N 1
ATOM 1327 C CA . SER A 1 179 ? -8.891 -22.375 1.605 1 92.38 179 SER A CA 1
ATOM 1328 C C . SER A 1 179 ? -9.781 -21.5 2.479 1 92.38 179 SER A C 1
ATOM 1330 O O . SER A 1 179 ? -10.242 -20.438 2.045 1 92.38 179 SER A O 1
ATOM 1332 N N . THR A 1 180 ? -9.93 -21.891 3.713 1 89 180 THR A N 1
ATOM 1333 C CA . THR A 1 180 ? -10.727 -21.125 4.668 1 89 180 THR A CA 1
ATOM 1334 C C . THR A 1 180 ? -9.844 -20.188 5.484 1 89 180 THR A C 1
ATOM 1336 O O . THR A 1 180 ? -10.344 -19.391 6.281 1 89 180 THR A O 1
ATOM 1339 N N . ASN A 1 181 ? -8.641 -20.328 5.387 1 95.5 181 ASN A N 1
ATOM 1340 C CA . ASN A 1 181 ? -7.668 -19.438 6.02 1 95.5 181 ASN A CA 1
ATOM 1341 C C . ASN A 1 181 ? -6.566 -19.031 5.043 1 95.5 181 ASN A C 1
ATOM 1343 O O . ASN A 1 181 ? -5.457 -19.562 5.09 1 95.5 181 ASN A O 1
ATOM 1347 N N . LYS A 1 182 ? -6.844 -18.078 4.316 1 97.12 182 LYS A N 1
ATOM 1348 C CA . LYS A 1 182 ? -5.988 -17.734 3.188 1 97.12 182 LYS A CA 1
ATOM 1349 C C . LYS A 1 182 ? -4.688 -17.078 3.66 1 97.12 182 LYS A C 1
ATOM 1351 O O . LYS A 1 182 ? -3.633 -17.281 3.053 1 97.12 182 LYS A O 1
ATOM 1356 N N . LEU A 1 183 ? -4.727 -16.281 4.703 1 98.25 183 LEU A N 1
ATOM 1357 C CA . LEU A 1 183 ? -3.484 -15.703 5.207 1 98.25 183 LEU A CA 1
ATOM 1358 C C . LEU A 1 183 ? -2.51 -16.797 5.633 1 98.25 183 LEU A C 1
ATOM 1360 O O . LEU A 1 183 ? -1.325 -16.734 5.297 1 98.25 183 LEU A O 1
ATOM 1364 N N . ALA A 1 184 ? -3.018 -17.812 6.344 1 97.88 184 ALA A N 1
ATOM 1365 C CA . ALA A 1 184 ? -2.172 -18.922 6.742 1 97.88 184 ALA A CA 1
ATOM 1366 C C . ALA A 1 184 ? -1.594 -19.641 5.523 1 97.88 184 ALA A C 1
ATOM 1368 O O . ALA A 1 184 ? -0.417 -20.016 5.512 1 97.88 184 ALA A O 1
ATOM 1369 N N . LEU A 1 185 ? -2.408 -19.812 4.551 1 98.5 185 LEU A N 1
ATOM 1370 C CA . LEU A 1 185 ? -1.98 -20.469 3.32 1 98.5 185 LEU A CA 1
ATOM 1371 C C . LEU A 1 185 ? -0.806 -19.734 2.688 1 98.5 185 LEU A C 1
ATOM 1373 O O . LEU A 1 185 ? 0.239 -20.328 2.42 1 98.5 185 LEU A O 1
ATOM 1377 N N . PHE A 1 186 ? -0.965 -18.422 2.486 1 98.75 186 PHE A N 1
ATOM 1378 C CA . PHE A 1 186 ? 0.067 -17.688 1.775 1 98.75 186 PHE A CA 1
ATOM 1379 C C . PHE A 1 186 ? 1.31 -17.516 2.643 1 98.75 186 PHE A C 1
ATOM 1381 O O . PHE A 1 186 ? 2.43 -17.469 2.129 1 98.75 186 PHE A O 1
ATOM 1388 N N . LYS A 1 187 ? 1.152 -17.547 3.959 1 98.69 187 LYS A N 1
ATOM 1389 C CA . LYS A 1 187 ? 2.309 -17.562 4.852 1 98.69 187 LYS A CA 1
ATOM 1390 C C . LYS A 1 187 ? 3.068 -18.875 4.754 1 98.69 187 LYS A C 1
ATOM 1392 O O . LYS A 1 187 ? 4.301 -18.891 4.789 1 98.69 187 LYS A O 1
ATOM 1397 N N . GLU A 1 188 ? 2.312 -19.953 4.633 1 98.62 188 GLU A N 1
ATOM 1398 C CA . GLU A 1 188 ? 2.943 -21.266 4.453 1 98.62 188 GLU A CA 1
ATOM 1399 C C . GLU A 1 188 ? 3.699 -21.328 3.129 1 98.62 188 GLU A C 1
ATOM 1401 O O . GLU A 1 188 ? 4.805 -21.875 3.066 1 98.62 188 GLU A O 1
ATOM 1406 N N . ILE A 1 189 ? 3.076 -20.797 2.129 1 98.88 189 ILE A N 1
ATOM 1407 C CA . ILE A 1 189 ? 3.742 -20.75 0.832 1 98.88 189 ILE A CA 1
ATOM 1408 C C . ILE A 1 189 ? 5.043 -19.953 0.946 1 98.88 189 ILE A C 1
ATOM 1410 O O . ILE A 1 189 ? 6.09 -20.406 0.468 1 98.88 189 ILE A O 1
ATOM 1414 N N . HIS A 1 190 ? 4.957 -18.781 1.602 1 98.88 190 HIS A N 1
ATOM 1415 C CA . HIS A 1 190 ? 6.148 -17.969 1.813 1 98.88 190 HIS A CA 1
ATOM 1416 C C . HIS A 1 190 ? 7.207 -18.734 2.596 1 98.88 190 HIS A C 1
ATOM 1418 O O . HIS A 1 190 ? 8.391 -18.688 2.256 1 98.88 190 HIS A O 1
ATOM 1424 N N . ARG A 1 191 ? 6.809 -19.453 3.604 1 98.81 191 ARG A N 1
ATOM 1425 C CA . ARG A 1 191 ? 7.723 -20.203 4.461 1 98.81 191 ARG A CA 1
ATOM 1426 C C . ARG A 1 191 ? 8.492 -21.25 3.66 1 98.81 191 ARG A C 1
ATOM 1428 O O . ARG A 1 191 ? 9.703 -21.391 3.822 1 98.81 191 ARG A O 1
ATOM 1435 N N . VAL A 1 192 ? 7.855 -21.969 2.793 1 98.88 192 VAL A N 1
ATOM 1436 C CA . VAL A 1 192 ? 8.469 -23.125 2.15 1 98.88 192 VAL A CA 1
ATOM 1437 C C . VAL A 1 192 ? 9.305 -22.672 0.955 1 98.88 192 VAL A C 1
ATOM 1439 O O . VAL A 1 192 ? 10.18 -23.406 0.483 1 98.88 192 VAL A O 1
ATOM 1442 N N . LEU A 1 193 ? 9.039 -21.5 0.43 1 98.88 193 LEU A N 1
ATOM 1443 C CA . LEU A 1 193 ? 9.812 -21 -0.698 1 98.88 193 LEU A CA 1
ATOM 1444 C C . LEU A 1 193 ? 11.234 -20.641 -0.27 1 98.88 193 LEU A C 1
ATOM 1446 O O . LEU A 1 193 ? 11.438 -20.062 0.807 1 98.88 193 LEU A O 1
ATOM 1450 N N . ARG A 1 194 ? 12.188 -20.984 -1.075 1 98.75 194 ARG A N 1
ATOM 1451 C CA . ARG A 1 194 ? 13.539 -20.453 -0.936 1 98.75 194 ARG A CA 1
ATOM 1452 C C . ARG A 1 194 ? 13.578 -18.953 -1.195 1 98.75 194 ARG A C 1
ATOM 1454 O O . ARG A 1 194 ? 12.664 -18.406 -1.809 1 98.75 194 ARG A O 1
ATOM 1461 N N . ASN A 1 195 ? 14.672 -18.266 -0.696 1 98.44 195 ASN A N 1
ATOM 1462 C CA . ASN A 1 195 ? 14.891 -16.891 -1.156 1 98.44 195 ASN A CA 1
ATOM 1463 C C . ASN A 1 195 ? 14.969 -16.812 -2.678 1 98.44 195 ASN A C 1
ATOM 1465 O O . ASN A 1 195 ? 15.672 -17.609 -3.307 1 98.44 195 ASN A O 1
ATOM 1469 N N . GLY A 1 196 ? 14.203 -15.977 -3.234 1 98.38 196 GLY A N 1
ATOM 1470 C CA . GLY A 1 196 ? 14.148 -15.883 -4.684 1 98.38 196 GLY A CA 1
ATOM 1471 C C . GLY A 1 196 ? 13.141 -16.828 -5.305 1 98.38 196 GLY A C 1
ATOM 1472 O O . GLY A 1 196 ? 12.922 -16.812 -6.52 1 98.38 196 GLY A O 1
ATOM 1473 N N . GLY A 1 197 ? 12.523 -17.688 -4.461 1 98.56 197 GLY A N 1
ATOM 1474 C CA . GLY A 1 197 ? 11.516 -18.625 -4.953 1 98.56 197 GLY A CA 1
ATOM 1475 C C . GLY A 1 197 ? 10.25 -17.938 -5.434 1 98.56 197 GLY A C 1
ATOM 1476 O O . GLY A 1 197 ? 10 -16.781 -5.098 1 98.56 197 GLY A O 1
ATOM 1477 N N . GLU A 1 198 ? 9.453 -18.734 -6.211 1 97.94 198 GLU A N 1
ATOM 1478 C CA . GLU A 1 198 ? 8.312 -18.156 -6.914 1 97.94 198 GLU A CA 1
ATOM 1479 C C . GLU A 1 198 ? 7.023 -18.891 -6.566 1 97.94 198 GLU A C 1
ATOM 1481 O O . GLU A 1 198 ? 7.004 -20.109 -6.492 1 97.94 198 GLU A O 1
ATOM 1486 N N . LEU A 1 199 ? 6.016 -18.078 -6.316 1 97.94 199 LEU A N 1
ATOM 1487 C CA . LEU A 1 199 ? 4.641 -18.562 -6.398 1 97.94 199 LEU A CA 1
ATOM 1488 C C . LEU A 1 199 ? 4.02 -18.203 -7.746 1 97.94 199 LEU A C 1
ATOM 1490 O O . LEU A 1 199 ? 3.914 -17.031 -8.094 1 97.94 199 LEU A O 1
ATOM 1494 N N . TYR A 1 200 ? 3.693 -19.156 -8.539 1 95.56 200 TYR A N 1
ATOM 1495 C CA . TYR A 1 200 ? 3.031 -19.016 -9.828 1 95.56 200 TYR A CA 1
ATOM 1496 C C . TYR A 1 200 ? 1.665 -19.688 -9.82 1 95.56 200 TYR A C 1
ATOM 1498 O O . TYR A 1 200 ? 1.572 -20.922 -9.797 1 95.56 200 TYR A O 1
ATOM 1506 N N . PHE A 1 201 ? 0.595 -18.875 -9.883 1 93.69 201 PHE A N 1
ATOM 1507 C CA . PHE A 1 201 ? -0.692 -19.516 -9.648 1 93.69 201 PHE A CA 1
ATOM 1508 C C . PHE A 1 201 ? -1.814 -18.75 -10.336 1 93.69 201 PHE A C 1
ATOM 1510 O O . PHE A 1 201 ? -1.659 -17.578 -10.672 1 93.69 201 PHE A O 1
ATOM 1517 N N . SER A 1 202 ? -2.848 -19.453 -10.594 1 91.69 202 SER A N 1
ATOM 1518 C CA . SER A 1 202 ? -4.07 -18.922 -11.172 1 91.69 202 SER A CA 1
ATOM 1519 C C . SER A 1 202 ? -5.277 -19.188 -10.289 1 91.69 202 SER A C 1
ATOM 1521 O O . SER A 1 202 ? -5.398 -20.281 -9.711 1 91.69 202 SER A O 1
ATOM 1523 N N . ASP A 1 203 ? -6.117 -18.219 -10.195 1 92.62 203 ASP A N 1
ATOM 1524 C CA . ASP A 1 203 ? -7.344 -18.359 -9.414 1 92.62 203 ASP A CA 1
ATOM 1525 C C . ASP A 1 203 ? -8.391 -17.328 -9.844 1 92.62 203 ASP A C 1
ATOM 1527 O O . ASP A 1 203 ? -8.172 -16.562 -10.789 1 92.62 203 ASP A O 1
ATOM 1531 N N . MET A 1 204 ? -9.539 -17.438 -9.188 1 91.81 204 MET A N 1
ATOM 1532 C CA . MET A 1 204 ? -10.641 -16.516 -9.43 1 91.81 204 MET A CA 1
ATOM 1533 C C . MET A 1 204 ? -10.578 -15.336 -8.469 1 91.81 204 MET A C 1
ATOM 1535 O O . MET A 1 204 ? -10.242 -15.5 -7.297 1 91.81 204 MET A O 1
ATOM 1539 N N . TYR A 1 205 ? -10.938 -14.203 -9 1 95.12 205 TYR A N 1
ATOM 1540 C CA . TYR A 1 205 ? -10.984 -12.984 -8.203 1 95.12 205 TYR A CA 1
ATOM 1541 C C . TYR A 1 205 ? -12.25 -12.18 -8.5 1 95.12 205 TYR A C 1
ATOM 1543 O O . TYR A 1 205 ? -12.914 -12.414 -9.516 1 95.12 205 TYR A O 1
ATOM 1551 N N . ALA A 1 206 ? -12.594 -11.305 -7.574 1 96.31 206 ALA A N 1
ATOM 1552 C CA . ALA A 1 206 ? -13.797 -10.492 -7.719 1 96.31 206 ALA A CA 1
ATOM 1553 C C . ALA A 1 206 ? -13.453 -9.008 -7.816 1 96.31 206 ALA A C 1
ATOM 1555 O O . ALA A 1 206 ? -12.484 -8.547 -7.199 1 96.31 206 ALA A O 1
ATOM 1556 N N . GLY A 1 207 ? -14.273 -8.305 -8.539 1 96 207 GLY A N 1
ATOM 1557 C CA . GLY A 1 207 ? -14.125 -6.859 -8.648 1 96 207 GLY A CA 1
ATOM 1558 C C . GLY A 1 207 ? -14.625 -6.113 -7.426 1 96 207 GLY A C 1
ATOM 1559 O O . GLY A 1 207 ? -14.375 -4.918 -7.281 1 96 207 GLY A O 1
ATOM 1560 N N . GLY A 1 208 ? -15.273 -6.734 -6.559 1 96.25 208 GLY A N 1
ATOM 1561 C CA . GLY A 1 208 ? -15.789 -6.215 -5.301 1 96.25 208 GLY A CA 1
ATOM 1562 C C . GLY A 1 208 ? -15.898 -7.273 -4.219 1 96.25 208 GLY A C 1
ATOM 1563 O O . GLY A 1 208 ? -15.742 -8.469 -4.492 1 96.25 208 GLY A O 1
ATOM 1564 N N . ARG A 1 209 ? -16.094 -6.785 -2.975 1 96.75 209 ARG A N 1
ATOM 1565 C CA . ARG A 1 209 ? -16.281 -7.715 -1.863 1 96.75 209 ARG A CA 1
ATOM 1566 C C . ARG A 1 209 ? -17.641 -8.406 -1.949 1 96.75 209 ARG A C 1
ATOM 1568 O O . ARG A 1 209 ? -18.672 -7.75 -2.156 1 96.75 209 ARG A O 1
ATOM 1575 N N . LEU A 1 210 ? -17.625 -9.719 -1.793 1 95.19 210 LEU A N 1
ATOM 1576 C CA . LEU A 1 210 ? -18.844 -10.516 -1.883 1 95.19 210 LEU A CA 1
ATOM 1577 C C . LEU A 1 210 ? -19.688 -10.383 -0.61 1 95.19 210 LEU A C 1
ATOM 1579 O O . LEU A 1 210 ? -19.125 -10.188 0.477 1 95.19 210 LEU A O 1
ATOM 1583 N N . SER A 1 211 ? -21 -10.531 -0.763 1 93.25 211 SER A N 1
ATOM 1584 C CA . SER A 1 211 ? -21.891 -10.594 0.394 1 93.25 211 SER A CA 1
ATOM 1585 C C . SER A 1 211 ? -21.688 -11.883 1.179 1 93.25 211 SER A C 1
ATOM 1587 O O . SER A 1 211 ? -21.125 -12.852 0.655 1 93.25 211 SER A O 1
ATOM 1589 N N . ALA A 1 212 ? -22.125 -11.844 2.379 1 91.19 212 ALA A N 1
ATOM 1590 C CA . ALA A 1 212 ? -22.047 -13.047 3.205 1 91.19 212 ALA A CA 1
ATOM 1591 C C . ALA A 1 212 ? -22.812 -14.203 2.559 1 91.19 212 ALA A C 1
ATOM 1593 O O . ALA A 1 212 ? -22.344 -15.352 2.588 1 91.19 212 ALA A O 1
ATOM 1594 N N . ALA A 1 213 ? -23.938 -13.93 1.995 1 90.06 213 ALA A N 1
ATOM 1595 C CA . ALA A 1 213 ? -24.766 -14.945 1.338 1 90.06 213 ALA A CA 1
ATOM 1596 C C . ALA A 1 213 ? -24.016 -15.586 0.174 1 90.06 213 ALA A C 1
ATOM 1598 O O . ALA A 1 213 ? -24.031 -16.812 0.01 1 90.06 213 ALA A O 1
ATOM 1599 N N . ALA A 1 214 ? -23.344 -14.797 -0.617 1 90.5 214 ALA A N 1
ATOM 1600 C CA . ALA A 1 214 ? -22.594 -15.305 -1.758 1 90.5 214 ALA A CA 1
ATOM 1601 C C . ALA A 1 214 ? -21.406 -16.156 -1.297 1 90.5 214 ALA A C 1
ATOM 1603 O O . ALA A 1 214 ? -21.125 -17.203 -1.872 1 90.5 214 ALA A O 1
ATOM 1604 N N . LYS A 1 215 ? -20.75 -15.742 -0.235 1 90.19 215 LYS A N 1
ATOM 1605 C CA . LYS A 1 215 ? -19.578 -16.438 0.283 1 90.19 215 LYS A CA 1
ATOM 1606 C C . LYS A 1 215 ? -19.938 -17.797 0.864 1 90.19 215 LYS A C 1
ATOM 1608 O O . LYS A 1 215 ? -19.125 -18.719 0.854 1 90.19 215 LYS A O 1
ATOM 1613 N N . GLN A 1 216 ? -21.141 -17.891 1.275 1 87.69 216 GLN A N 1
ATOM 1614 C CA . GLN A 1 216 ? -21.531 -19.094 1.998 1 87.69 216 GLN A CA 1
ATOM 1615 C C . GLN A 1 216 ? -22.297 -20.047 1.096 1 87.69 216 GLN A C 1
ATOM 1617 O O . GLN A 1 216 ? -22.609 -21.172 1.491 1 87.69 216 GLN A O 1
ATOM 1622 N N . ASP A 1 217 ? -22.641 -19.609 -0.071 1 87.12 217 ASP A N 1
ATOM 1623 C CA . ASP A 1 217 ? -23.328 -20.484 -0.999 1 87.12 217 ASP A CA 1
ATOM 1624 C C . ASP A 1 217 ? -22.453 -21.656 -1.411 1 87.12 217 ASP A C 1
ATOM 1626 O O . ASP A 1 217 ? -21.359 -21.469 -1.929 1 87.12 217 ASP A O 1
ATOM 1630 N N . PRO A 1 218 ? -22.875 -22.875 -1.266 1 82.44 218 PRO A N 1
ATOM 1631 C CA . PRO A 1 218 ? -22.031 -24.047 -1.479 1 82.44 218 PRO A CA 1
ATOM 1632 C C . PRO A 1 218 ? -21.609 -24.219 -2.939 1 82.44 218 PRO A C 1
ATOM 1634 O O . PRO A 1 218 ? -20.5 -24.656 -3.221 1 82.44 218 PRO A O 1
ATOM 1637 N N . VAL A 1 219 ? -22.516 -23.922 -3.795 1 80.12 219 VAL A N 1
ATOM 1638 C CA . VAL A 1 219 ? -22.203 -24.062 -5.211 1 80.12 219 VAL A CA 1
ATOM 1639 C C . VAL A 1 219 ? -21.156 -23.031 -5.613 1 80.12 219 VAL A C 1
ATOM 1641 O O . VAL A 1 219 ? -20.172 -23.344 -6.285 1 80.12 219 VAL A O 1
ATOM 1644 N N . MET A 1 220 ? -21.359 -21.797 -5.184 1 83.62 220 MET A N 1
ATOM 1645 C CA . MET A 1 220 ? -20.406 -20.734 -5.473 1 83.62 220 MET A CA 1
ATOM 1646 C C . MET A 1 220 ? -19.031 -21.078 -4.914 1 83.62 220 MET A C 1
ATOM 1648 O O . MET A 1 220 ? -18.016 -20.875 -5.578 1 83.62 220 MET A O 1
ATOM 1652 N N . TYR A 1 221 ? -19.016 -21.562 -3.77 1 79.38 221 TYR A N 1
ATOM 1653 C CA . TYR A 1 221 ? -17.75 -21.875 -3.117 1 79.38 221 TYR A CA 1
ATOM 1654 C C . TYR A 1 221 ? -17.047 -23.016 -3.83 1 79.38 221 TYR A C 1
ATOM 1656 O O . TYR A 1 221 ? -15.828 -22.953 -4.051 1 79.38 221 TYR A O 1
ATOM 1664 N N . GLY A 1 222 ? -17.766 -24.016 -4.141 1 76.62 222 GLY A N 1
ATOM 1665 C CA . GLY A 1 222 ? -17.203 -25.156 -4.832 1 76.62 222 GLY A CA 1
ATOM 1666 C C . GLY A 1 222 ? -16.609 -24.797 -6.184 1 76.62 222 GLY A C 1
ATOM 1667 O O . GLY A 1 222 ? -15.633 -25.422 -6.625 1 76.62 222 GLY A O 1
ATOM 1668 N N . GLU A 1 223 ? -17.172 -23.766 -6.734 1 75.69 223 GLU A N 1
ATOM 1669 C CA . GLU A 1 223 ? -16.688 -23.328 -8.047 1 75.69 223 GLU A CA 1
ATOM 1670 C C . GLU A 1 223 ? -15.562 -22.297 -7.914 1 75.69 223 GLU A C 1
ATOM 1672 O O . GLU A 1 223 ? -15.094 -21.75 -8.914 1 75.69 223 GLU A O 1
ATOM 1677 N N . GLY A 1 224 ? -15.227 -22.047 -6.715 1 78.5 224 GLY A N 1
ATOM 1678 C CA . GLY A 1 224 ? -14.141 -21.109 -6.484 1 78.5 224 GLY A CA 1
ATOM 1679 C C . GLY A 1 224 ? -14.594 -19.656 -6.473 1 78.5 224 GLY A C 1
ATOM 1680 O O . GLY A 1 224 ? -13.781 -18.75 -6.301 1 78.5 224 GLY A O 1
ATOM 1681 N N . LEU A 1 225 ? -15.93 -19.422 -6.652 1 83.5 225 LEU A N 1
ATOM 1682 C CA . LEU A 1 225 ? -16.453 -18.062 -6.719 1 83.5 225 LEU A CA 1
ATOM 1683 C C . LEU A 1 225 ? -16.75 -17.531 -5.32 1 83.5 225 LEU A C 1
ATOM 1685 O O . LEU A 1 225 ? -16.516 -16.344 -5.039 1 83.5 225 LEU A O 1
ATOM 1689 N N . GLY A 1 226 ? -17.219 -18.391 -4.504 1 87.38 226 GLY A N 1
ATOM 1690 C CA . GLY A 1 226 ? -17.562 -17.953 -3.154 1 87.38 226 GLY A CA 1
ATOM 1691 C C . GLY A 1 226 ? -16.359 -17.531 -2.342 1 87.38 226 GLY A C 1
ATOM 1692 O O . GLY A 1 226 ? -16.469 -16.672 -1.469 1 87.38 226 GLY A O 1
ATOM 1693 N N . GLY A 1 227 ? -15.227 -18.109 -2.611 1 90.69 227 GLY A N 1
ATOM 1694 C CA . GLY A 1 227 ? -13.992 -17.797 -1.909 1 90.69 227 GLY A CA 1
ATOM 1695 C C . GLY A 1 227 ? -13.148 -16.766 -2.627 1 90.69 227 GLY A C 1
ATOM 1696 O O . GLY A 1 227 ? -12.062 -16.406 -2.158 1 90.69 227 GLY A O 1
ATOM 1697 N N . ALA A 1 228 ? -13.664 -16.312 -3.744 1 93.56 228 ALA A N 1
ATOM 1698 C CA . ALA A 1 228 ? -12.898 -15.336 -4.523 1 93.56 228 ALA A CA 1
ATOM 1699 C C . ALA A 1 228 ? -12.672 -14.055 -3.732 1 93.56 228 ALA A C 1
ATOM 1701 O O . ALA A 1 228 ? -13.625 -13.469 -3.203 1 93.56 228 ALA A O 1
ATOM 1702 N N . LEU A 1 229 ? -11.438 -13.641 -3.666 1 96.19 229 LEU A N 1
ATOM 1703 C CA . LEU A 1 229 ? -11.109 -12.391 -2.986 1 96.19 229 LEU A CA 1
ATOM 1704 C C . LEU A 1 229 ? -11.312 -11.195 -3.912 1 96.19 229 LEU A C 1
ATOM 1706 O O . LEU A 1 229 ? -11.031 -11.273 -5.109 1 96.19 229 LEU A O 1
ATOM 1710 N N . TYR A 1 230 ? -11.812 -10.125 -3.316 1 97.25 230 TYR A N 1
ATOM 1711 C CA . TYR A 1 230 ? -11.68 -8.836 -3.98 1 97.25 230 TYR A CA 1
ATOM 1712 C C . TYR A 1 230 ? -10.227 -8.531 -4.301 1 97.25 230 TYR A C 1
ATOM 1714 O O . TYR A 1 230 ? -9.344 -8.727 -3.463 1 97.25 230 TYR A O 1
ATOM 1722 N N . LEU A 1 231 ? -9.953 -8.023 -5.453 1 98 231 LEU A N 1
ATOM 1723 C CA . LEU A 1 231 ? -8.602 -7.875 -5.984 1 98 231 LEU A CA 1
ATOM 1724 C C . LEU A 1 231 ? -7.727 -7.082 -5.023 1 98 231 LEU A C 1
ATOM 1726 O O . LEU A 1 231 ? -6.57 -7.441 -4.789 1 98 231 LEU A O 1
ATOM 1730 N N . GLU A 1 232 ? -8.242 -6.016 -4.445 1 97.56 232 GLU A N 1
ATOM 1731 C CA . GLU A 1 232 ? -7.422 -5.207 -3.547 1 97.56 232 GLU A CA 1
ATOM 1732 C C . GLU A 1 232 ? -7.262 -5.887 -2.188 1 97.56 232 GLU A C 1
ATOM 1734 O O . GLU A 1 232 ? -6.254 -5.684 -1.504 1 97.56 232 GLU A O 1
ATOM 1739 N N . ASP A 1 233 ? -8.242 -6.676 -1.772 1 97.69 233 ASP A N 1
ATOM 1740 C CA . ASP A 1 233 ? -8.07 -7.469 -0.557 1 97.69 233 ASP A CA 1
ATOM 1741 C C . ASP A 1 233 ? -7.012 -8.555 -0.753 1 97.69 233 ASP A C 1
ATOM 1743 O O . ASP A 1 233 ? -6.246 -8.852 0.164 1 97.69 233 ASP A O 1
ATOM 1747 N N . PHE A 1 234 ? -7.031 -9.102 -1.955 1 98.12 234 PHE A N 1
ATOM 1748 C CA . PHE A 1 234 ? -5.988 -10.055 -2.305 1 98.12 234 PHE A CA 1
ATOM 1749 C C . PHE A 1 234 ? -4.609 -9.406 -2.217 1 98.12 234 PHE A C 1
ATOM 1751 O O . PHE A 1 234 ? -3.707 -9.938 -1.568 1 98.12 234 PHE A O 1
ATOM 1758 N N . ARG A 1 235 ? -4.441 -8.289 -2.805 1 97.62 235 ARG A N 1
ATOM 1759 C CA . ARG A 1 235 ? -3.17 -7.574 -2.773 1 97.62 235 ARG A CA 1
ATOM 1760 C C . ARG A 1 235 ? -2.719 -7.324 -1.339 1 97.62 235 ARG A C 1
ATOM 1762 O O . ARG A 1 235 ? -1.554 -7.543 -1.002 1 97.62 235 ARG A O 1
ATOM 1769 N N . ARG A 1 236 ? -3.615 -6.859 -0.464 1 95.88 236 ARG A N 1
ATOM 1770 C CA . ARG A 1 236 ? -3.291 -6.586 0.932 1 95.88 236 ARG A CA 1
ATOM 1771 C C . ARG A 1 236 ? -2.865 -7.855 1.657 1 95.88 236 ARG A C 1
ATOM 1773 O O . ARG A 1 236 ? -1.921 -7.84 2.451 1 95.88 236 ARG A O 1
ATOM 1780 N N . LEU A 1 237 ? -3.594 -8.891 1.332 1 97.69 237 LEU A N 1
ATOM 1781 C CA . LEU A 1 237 ? -3.299 -10.18 1.948 1 97.69 237 LEU A CA 1
ATOM 1782 C C . LEU A 1 237 ? -1.909 -10.672 1.552 1 97.69 237 LEU A C 1
ATOM 1784 O O . LEU A 1 237 ? -1.153 -11.156 2.395 1 97.69 237 LEU A O 1
ATOM 1788 N N . MET A 1 238 ? -1.56 -10.562 0.331 1 98.25 238 MET A N 1
ATOM 1789 C CA . MET A 1 238 ? -0.251 -10.977 -0.165 1 98.25 238 MET A CA 1
ATOM 1790 C C . MET A 1 238 ? 0.863 -10.172 0.5 1 98.25 238 MET A C 1
ATOM 1792 O O . MET A 1 238 ? 1.883 -10.734 0.902 1 98.25 238 MET A O 1
ATOM 1796 N N . GLU A 1 239 ? 0.646 -8.875 0.591 1 95.69 239 GLU A N 1
ATOM 1797 C CA . GLU A 1 239 ? 1.624 -8.039 1.274 1 95.69 239 GLU A CA 1
ATOM 1798 C C . GLU A 1 239 ? 1.836 -8.492 2.715 1 95.69 239 GLU A C 1
ATOM 1800 O O . GLU A 1 239 ? 2.975 -8.609 3.174 1 95.69 239 GLU A O 1
ATOM 1805 N N . GLU A 1 240 ? 0.759 -8.766 3.398 1 96.19 240 GLU A N 1
ATOM 1806 C CA . GLU A 1 240 ? 0.833 -9.227 4.781 1 96.19 240 GLU A CA 1
ATOM 1807 C C . GLU A 1 240 ? 1.562 -10.562 4.883 1 96.19 240 GLU A C 1
ATOM 1809 O O . GLU A 1 240 ? 2.246 -10.836 5.871 1 96.19 240 GLU A O 1
ATOM 1814 N N . ALA A 1 241 ? 1.438 -11.375 3.852 1 98.25 241 ALA A N 1
ATOM 1815 C CA . ALA A 1 241 ? 2.055 -12.703 3.84 1 98.25 241 ALA A CA 1
ATOM 1816 C C . ALA A 1 241 ? 3.529 -12.617 3.453 1 98.25 241 ALA A C 1
ATOM 1818 O O . ALA A 1 241 ? 4.246 -13.617 3.496 1 98.25 241 ALA A O 1
ATOM 1819 N N . GLY A 1 242 ? 3.975 -11.477 3.027 1 97.25 242 GLY A N 1
ATOM 1820 C CA . GLY A 1 242 ? 5.387 -11.289 2.732 1 97.25 242 GLY A CA 1
ATOM 1821 C C . GLY A 1 242 ? 5.668 -11.117 1.253 1 97.25 242 GLY A C 1
ATOM 1822 O O . GLY A 1 242 ? 6.82 -10.938 0.852 1 97.25 242 GLY A O 1
ATOM 1823 N N . PHE A 1 243 ? 4.648 -11.125 0.417 1 98.12 243 PHE A N 1
ATOM 1824 C CA . PHE A 1 243 ? 4.793 -10.906 -1.017 1 98.12 243 PHE A CA 1
ATOM 1825 C C . PHE A 1 243 ? 4.449 -9.469 -1.381 1 98.12 243 PHE A C 1
ATOM 1827 O O . PHE A 1 243 ? 3.291 -9.148 -1.661 1 98.12 243 PHE A O 1
ATOM 1834 N N . ARG A 1 244 ? 5.395 -8.656 -1.59 1 94.94 244 ARG A N 1
ATOM 1835 C CA . ARG A 1 244 ? 5.172 -7.215 -1.67 1 94.94 244 ARG A CA 1
ATOM 1836 C C . ARG A 1 244 ? 4.98 -6.77 -3.115 1 94.94 244 ARG A C 1
ATOM 1838 O O . ARG A 1 244 ? 4.598 -5.625 -3.373 1 94.94 244 ARG A O 1
ATOM 1845 N N . ASP A 1 245 ? 5.262 -7.688 -4.012 1 97 245 ASP A N 1
ATOM 1846 C CA . ASP A 1 245 ? 5.137 -7.367 -5.43 1 97 245 ASP A CA 1
ATOM 1847 C C . ASP A 1 245 ? 4.383 -8.469 -6.176 1 97 245 ASP A C 1
ATOM 1849 O O . ASP A 1 245 ? 4.969 -9.484 -6.551 1 97 245 ASP A O 1
ATOM 1853 N N . VAL A 1 246 ? 3.086 -8.242 -6.375 1 97.56 246 VAL A N 1
ATOM 1854 C CA . VAL A 1 246 ? 2.234 -9.164 -7.113 1 97.56 246 VAL A CA 1
ATOM 1855 C C . VAL A 1 246 ? 2.266 -8.82 -8.602 1 97.56 246 VAL A C 1
ATOM 1857 O O . VAL A 1 246 ? 1.898 -7.711 -8.992 1 97.56 246 VAL A O 1
ATOM 1860 N N . ARG A 1 247 ? 2.672 -9.781 -9.398 1 95.88 247 ARG A N 1
ATOM 1861 C CA . ARG A 1 247 ? 2.82 -9.531 -10.828 1 95.88 247 ARG A CA 1
ATOM 1862 C C . ARG A 1 247 ? 1.715 -10.211 -11.617 1 95.88 247 ARG A C 1
ATOM 1864 O O . ARG A 1 247 ? 1.615 -11.445 -11.625 1 95.88 247 ARG A O 1
ATOM 1871 N N . LEU A 1 248 ? 0.939 -9.406 -12.305 1 94.81 248 LEU A N 1
ATOM 1872 C CA . LEU A 1 248 ? -0.113 -9.93 -13.172 1 94.81 248 LEU A CA 1
ATOM 1873 C C . LEU A 1 248 ? 0.472 -10.469 -14.477 1 94.81 248 LEU A C 1
ATOM 1875 O O . LEU A 1 248 ? 1.184 -9.75 -15.18 1 94.81 248 LEU A O 1
ATOM 1879 N N . VAL A 1 249 ? 0.189 -11.672 -14.75 1 92 249 VAL A N 1
ATOM 1880 C CA . VAL A 1 249 ? 0.704 -12.305 -15.961 1 92 249 VAL A CA 1
ATOM 1881 C C . VAL A 1 249 ? -0.395 -12.367 -17.016 1 92 249 VAL A C 1
ATOM 1883 O O . VAL A 1 249 ? -0.159 -12.047 -18.188 1 92 249 VAL A O 1
ATOM 1886 N N . ALA A 1 250 ? -1.548 -12.82 -16.578 1 89 250 ALA A N 1
ATOM 1887 C CA . ALA A 1 250 ? -2.701 -12.961 -17.469 1 89 250 ALA A CA 1
ATOM 1888 C C . ALA A 1 250 ? -4.008 -12.82 -16.688 1 89 250 ALA A C 1
ATOM 1890 O O . ALA A 1 250 ? -4.031 -12.961 -15.469 1 89 250 ALA A O 1
ATOM 1891 N N . GLY A 1 251 ? -5.039 -12.469 -17.422 1 89.38 251 GLY A N 1
ATOM 1892 C CA . GLY A 1 251 ? -6.363 -12.352 -16.828 1 89.38 251 GLY A CA 1
ATOM 1893 C C . GLY A 1 251 ? -7.477 -12.359 -17.859 1 89.38 251 GLY A C 1
ATOM 1894 O O . GLY A 1 251 ? -7.273 -11.953 -19 1 89.38 251 GLY A O 1
ATOM 1895 N N . SER A 1 252 ? -8.57 -12.867 -17.438 1 89.06 252 SER A N 1
ATOM 1896 C CA . SER A 1 252 ? -9.766 -12.891 -18.281 1 89.06 252 SER A CA 1
ATOM 1897 C C . SER A 1 252 ? -11.031 -12.711 -17.438 1 89.06 252 SER A C 1
ATOM 1899 O O . SER A 1 252 ? -11.07 -13.109 -16.266 1 89.06 252 SER A O 1
ATOM 1901 N N . PRO A 1 253 ? -12 -12.102 -18.047 1 90.56 253 PRO A N 1
ATOM 1902 C CA . PRO A 1 253 ? -13.273 -12.031 -17.328 1 90.56 253 PRO A CA 1
ATOM 1903 C C . PRO A 1 253 ? -13.961 -13.383 -17.203 1 90.56 253 PRO A C 1
ATOM 1905 O O . PRO A 1 253 ? -13.758 -14.258 -18.062 1 90.56 253 PRO A O 1
ATOM 1908 N N . VAL A 1 254 ? -14.641 -13.547 -16.172 1 87.75 254 VAL A N 1
ATOM 1909 C CA . VAL A 1 254 ? -15.43 -14.75 -15.93 1 87.75 254 VAL A CA 1
ATOM 1910 C C . VAL A 1 254 ? -16.891 -14.375 -15.742 1 87.75 254 VAL A C 1
ATOM 1912 O O . VAL A 1 254 ? -17.219 -13.523 -14.922 1 87.75 254 VAL A O 1
ATOM 1915 N N . ASP A 1 255 ? -17.719 -15.055 -16.453 1 84.94 255 ASP A N 1
ATOM 1916 C CA . ASP A 1 255 ? -19.141 -14.805 -16.328 1 84.94 255 ASP A CA 1
ATOM 1917 C C . ASP A 1 255 ? -19.828 -15.906 -15.539 1 84.94 255 ASP A C 1
ATOM 1919 O O . ASP A 1 255 ? -19.484 -17.078 -15.672 1 84.94 255 ASP A O 1
ATOM 1923 N N . VAL A 1 256 ? -20.703 -15.398 -14.734 1 85.56 256 VAL A N 1
ATOM 1924 C CA . VAL A 1 256 ? -21.594 -16.344 -14.062 1 85.56 256 VAL A CA 1
ATOM 1925 C C . VAL A 1 256 ? -22.828 -16.594 -14.914 1 85.56 256 VAL A C 1
ATOM 1927 O O . VAL A 1 256 ? -23.656 -15.695 -15.094 1 85.56 256 VAL A O 1
ATOM 1930 N N . ILE A 1 257 ? -22.984 -17.781 -15.32 1 81.5 257 ILE A N 1
ATOM 1931 C CA . ILE A 1 257 ? -23.984 -18.109 -16.312 1 81.5 257 ILE A CA 1
ATOM 1932 C C . ILE A 1 257 ? -25.266 -18.578 -15.625 1 81.5 257 ILE A C 1
ATOM 1934 O O . ILE A 1 257 ? -26.375 -18.266 -16.062 1 81.5 257 ILE A O 1
ATOM 1938 N N . ASP A 1 258 ? -25.109 -19.297 -14.523 1 83.31 258 ASP A N 1
ATOM 1939 C CA . ASP A 1 258 ? -26.281 -19.781 -13.789 1 83.31 258 ASP A CA 1
ATOM 1940 C C . ASP A 1 258 ? -27.125 -18.625 -13.258 1 83.31 258 ASP A C 1
ATOM 1942 O O . ASP A 1 258 ? -26.625 -17.781 -12.5 1 83.31 258 ASP A O 1
ATOM 1946 N N . PRO A 1 259 ? -28.391 -18.594 -13.617 1 85.94 259 PRO A N 1
ATOM 1947 C CA . PRO A 1 259 ? -29.219 -17.453 -13.25 1 85.94 259 PRO A CA 1
ATOM 1948 C C . PRO A 1 259 ? -29.375 -17.281 -11.742 1 85.94 259 PRO A C 1
ATOM 1950 O O . PRO A 1 259 ? -29.469 -16.156 -11.242 1 85.94 259 PRO A O 1
ATOM 1953 N N . GLN A 1 260 ? -29.453 -18.391 -11.016 1 83.56 260 GLN A N 1
ATOM 1954 C CA . GLN A 1 260 ? -29.594 -18.312 -9.562 1 83.56 260 GLN A CA 1
ATOM 1955 C C . GLN A 1 260 ? -28.344 -17.719 -8.922 1 83.56 260 GLN A C 1
ATOM 1957 O O . GLN A 1 260 ? -28.438 -16.906 -8 1 83.56 260 GLN A O 1
ATOM 1962 N N . LEU A 1 261 ? -27.266 -18.156 -9.398 1 85.31 261 LEU A N 1
ATOM 1963 C CA . LEU A 1 261 ? -26.016 -17.656 -8.875 1 85.31 261 LEU A CA 1
ATOM 1964 C C . LEU A 1 261 ? -25.812 -16.188 -9.281 1 85.31 261 LEU A C 1
ATOM 1966 O O . LEU A 1 261 ? -25.281 -15.398 -8.5 1 85.31 261 LEU A O 1
ATOM 1970 N N . ARG A 1 262 ? -26.234 -15.859 -10.453 1 88.12 262 ARG A N 1
ATOM 1971 C CA . ARG A 1 262 ? -26.109 -14.492 -10.945 1 88.12 262 ARG A CA 1
ATOM 1972 C C . ARG A 1 262 ? -26.859 -13.516 -10.055 1 88.12 262 ARG A C 1
ATOM 1974 O O . ARG A 1 262 ? -26.406 -12.391 -9.82 1 88.12 262 ARG A O 1
ATOM 1981 N N . LYS A 1 263 ? -27.969 -13.891 -9.555 1 87.62 263 LYS A N 1
ATOM 1982 C CA . LYS A 1 263 ? -28.75 -13.039 -8.672 1 87.62 263 LYS A CA 1
ATOM 1983 C C . LYS A 1 263 ? -28 -12.727 -7.379 1 87.62 263 LYS A C 1
ATOM 1985 O O . LYS A 1 263 ? -28.125 -11.633 -6.828 1 87.62 263 LYS A O 1
ATOM 1990 N N . LEU A 1 264 ? -27.203 -13.68 -6.941 1 87.62 264 LEU A N 1
ATOM 1991 C CA . LEU A 1 264 ? -26.453 -13.531 -5.691 1 87.62 264 LEU A CA 1
ATOM 1992 C C . LEU A 1 264 ? -25.297 -12.562 -5.863 1 87.62 264 LEU A C 1
ATOM 1994 O O . LEU A 1 264 ? -24.859 -11.938 -4.895 1 87.62 264 LEU A O 1
ATOM 1998 N N . VAL A 1 265 ? -24.828 -12.414 -7.113 1 90.88 265 VAL A N 1
ATOM 1999 C CA . VAL A 1 265 ? -23.594 -11.648 -7.312 1 90.88 265 VAL A CA 1
ATOM 2000 C C . VAL A 1 265 ? -23.781 -10.656 -8.453 1 90.88 265 VAL A C 1
ATOM 2002 O O . VAL A 1 265 ? -22.844 -10.383 -9.211 1 90.88 265 VAL A O 1
ATOM 2005 N N . SER A 1 266 ? -24.969 -10.148 -8.656 1 82.06 266 SER A N 1
ATOM 2006 C CA . SER A 1 266 ? -25.344 -9.352 -9.82 1 82.06 266 SER A CA 1
ATOM 2007 C C . SER A 1 266 ? -24.5 -8.094 -9.93 1 82.06 266 SER A C 1
ATOM 2009 O O . SER A 1 266 ? -24.297 -7.555 -11.023 1 82.06 266 SER A O 1
ATOM 2011 N N . ASN A 1 267 ? -23.828 -7.711 -8.992 1 85.38 267 ASN A N 1
ATOM 2012 C CA . ASN A 1 267 ? -23.094 -6.453 -9.039 1 85.38 267 ASN A CA 1
ATOM 2013 C C . ASN A 1 267 ? -21.594 -6.684 -8.992 1 85.38 267 ASN A C 1
ATOM 2015 O O . ASN A 1 267 ? -20.812 -5.75 -8.766 1 85.38 267 ASN A O 1
ATOM 2019 N N . VAL A 1 268 ? -21.219 -7.969 -9.227 1 92.12 268 VAL A N 1
ATOM 2020 C CA . VAL A 1 268 ? -19.797 -8.266 -9.07 1 92.12 268 VAL A CA 1
ATOM 2021 C C . VAL A 1 268 ? -19.266 -8.906 -10.352 1 92.12 268 VAL A C 1
ATOM 2023 O O . VAL A 1 268 ? -19.844 -9.867 -10.859 1 92.12 268 VAL A O 1
ATOM 2026 N N . GLN A 1 269 ? -18.266 -8.344 -10.961 1 93 269 GLN A N 1
ATOM 2027 C CA . GLN A 1 269 ? -17.531 -8.969 -12.055 1 93 269 GLN A CA 1
ATOM 2028 C C . GLN A 1 269 ? -16.438 -9.891 -11.531 1 93 269 GLN A C 1
ATOM 2030 O O . GLN A 1 269 ? -15.68 -9.508 -10.625 1 93 269 GLN A O 1
ATOM 2035 N N . PHE A 1 270 ? -16.344 -11.086 -12.078 1 93.12 270 PHE A N 1
ATOM 2036 C CA . PHE A 1 270 ? -15.305 -12.023 -11.68 1 93.12 270 PHE A CA 1
ATOM 2037 C C . PHE A 1 270 ? -14.203 -12.094 -12.734 1 93.12 270 PHE A C 1
ATOM 2039 O O . PHE A 1 270 ? -14.445 -11.781 -13.906 1 93.12 270 PHE A O 1
ATOM 2046 N N . TYR A 1 271 ? -13.023 -12.461 -12.281 1 92.75 271 TYR A N 1
ATOM 2047 C CA . TYR A 1 271 ? -11.852 -12.57 -13.148 1 92.75 271 TYR A CA 1
ATOM 2048 C C . TYR A 1 271 ? -11.062 -13.836 -12.836 1 92.75 271 TYR A C 1
ATOM 2050 O O . TYR A 1 271 ? -10.992 -14.258 -11.68 1 92.75 271 TYR A O 1
ATOM 2058 N N . SER A 1 272 ? -10.57 -14.445 -13.82 1 91.38 272 SER A N 1
ATOM 2059 C CA . SER A 1 272 ? -9.484 -15.414 -13.672 1 91.38 272 SER A CA 1
ATOM 2060 C C . SER A 1 272 ? -8.133 -14.758 -13.922 1 91.38 272 SER A C 1
ATOM 2062 O O . SER A 1 272 ? -7.906 -14.164 -14.977 1 91.38 272 SER A O 1
ATOM 2064 N N . CYS A 1 273 ? -7.285 -14.805 -12.953 1 92.62 273 CYS A N 1
ATOM 2065 C CA . CYS A 1 273 ? -5.988 -14.148 -13.094 1 92.62 273 CYS A CA 1
ATOM 2066 C C . CYS A 1 273 ? -4.855 -15.117 -12.789 1 92.62 273 CYS A C 1
ATOM 2068 O O . CYS A 1 273 ? -4.992 -15.984 -11.922 1 92.62 273 CYS A O 1
ATOM 2070 N N . THR A 1 274 ? -3.801 -14.992 -13.484 1 92.81 274 THR A N 1
ATOM 2071 C CA . THR A 1 274 ? -2.537 -15.656 -13.195 1 92.81 274 THR A CA 1
ATOM 2072 C C . THR A 1 274 ? -1.514 -14.664 -12.648 1 92.81 274 THR A C 1
ATOM 2074 O O . THR A 1 274 ? -1.316 -13.594 -13.227 1 92.81 274 THR A O 1
ATOM 2077 N N . TYR A 1 275 ? -0.907 -15.031 -11.523 1 94.62 275 TYR A N 1
ATOM 2078 C CA . TYR A 1 275 ? 0.059 -14.141 -10.891 1 94.62 275 TYR A CA 1
ATOM 2079 C C . TYR A 1 275 ? 1.387 -14.852 -10.664 1 94.62 275 TYR A C 1
ATOM 2081 O O . TYR A 1 275 ? 1.428 -16.078 -10.555 1 94.62 275 TYR A O 1
ATOM 2089 N N . ARG A 1 276 ? 2.439 -14.078 -10.609 1 96.06 276 ARG A N 1
ATOM 2090 C CA . ARG A 1 276 ? 3.74 -14.492 -10.086 1 96.06 276 ARG A CA 1
ATOM 2091 C C . ARG A 1 276 ? 4.148 -13.625 -8.898 1 96.06 276 ARG A C 1
ATOM 2093 O O . ARG A 1 276 ? 4.031 -12.398 -8.945 1 96.06 276 ARG A O 1
ATOM 2100 N N . CYS A 1 277 ? 4.543 -14.211 -7.906 1 97.88 277 CYS A N 1
ATOM 2101 C CA . CYS A 1 277 ? 5.07 -13.547 -6.719 1 97.88 277 CYS A CA 1
ATOM 2102 C C . CYS A 1 277 ? 6.383 -14.18 -6.277 1 97.88 277 CYS A C 1
ATOM 2104 O O . CYS A 1 277 ? 6.551 -15.398 -6.359 1 97.88 277 CYS A O 1
ATOM 2106 N N . PHE A 1 278 ? 7.32 -13.359 -5.766 1 98.69 278 PHE A N 1
ATOM 2107 C CA . PHE A 1 278 ? 8.641 -13.852 -5.387 1 98.69 278 PHE A CA 1
ATOM 2108 C C . PHE A 1 278 ? 8.93 -13.555 -3.922 1 98.69 278 PHE A C 1
ATOM 2110 O O . PHE A 1 278 ? 8.594 -12.477 -3.422 1 98.69 278 PHE A O 1
ATOM 2117 N N . LYS A 1 279 ? 9.508 -14.508 -3.287 1 98.75 279 LYS A N 1
ATOM 2118 C CA . LYS A 1 279 ? 10.023 -14.273 -1.94 1 98.75 279 LYS A CA 1
ATOM 2119 C C . LYS A 1 279 ? 11.375 -13.57 -1.98 1 98.75 279 LYS A C 1
ATOM 2121 O O . LYS A 1 279 ? 12.414 -14.219 -2.018 1 98.75 279 LYS A O 1
ATOM 2126 N N . ILE A 1 280 ? 11.305 -12.312 -1.977 1 98.5 280 ILE A N 1
ATOM 2127 C CA . ILE A 1 280 ? 12.477 -11.445 -1.974 1 98.5 280 ILE A CA 1
ATOM 2128 C C . ILE A 1 280 ? 12.273 -10.297 -0.992 1 98.5 280 ILE A C 1
ATOM 2130 O O . ILE A 1 280 ? 11.375 -9.469 -1.177 1 98.5 280 ILE A O 1
ATOM 2134 N N . ALA A 1 281 ? 13.086 -10.219 -0.005 1 96.44 281 ALA A N 1
ATOM 2135 C CA . ALA A 1 281 ? 12.891 -9.32 1.133 1 96.44 281 ALA A CA 1
ATOM 2136 C C . ALA A 1 281 ? 13.047 -7.863 0.718 1 96.44 281 ALA A C 1
ATOM 2138 O O . ALA A 1 281 ? 12.461 -6.969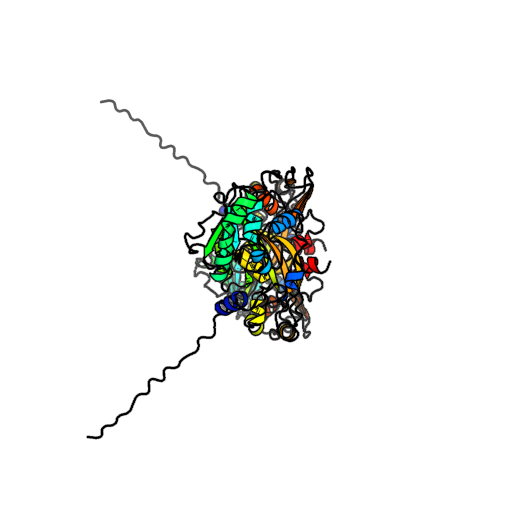 1.329 1 96.44 281 ALA A O 1
ATOM 2139 N N . THR A 1 282 ? 13.781 -7.555 -0.341 1 95.44 282 THR A N 1
ATOM 2140 C CA . THR A 1 282 ? 14.148 -6.184 -0.688 1 95.44 282 THR A CA 1
ATOM 2141 C C . THR A 1 282 ? 13.094 -5.559 -1.6 1 95.44 282 THR A C 1
ATOM 2143 O O . THR A 1 282 ? 13.188 -4.379 -1.946 1 95.44 282 THR A O 1
ATOM 2146 N N . LEU A 1 283 ? 12.125 -6.32 -2.01 1 97.38 283 LEU A N 1
ATOM 2147 C CA . LEU A 1 283 ? 11.094 -5.758 -2.867 1 97.38 283 LEU A CA 1
ATOM 2148 C C . LEU A 1 283 ? 10.273 -4.711 -2.119 1 97.38 283 LEU A C 1
ATOM 2150 O O . LEU A 1 283 ? 9.984 -4.875 -0.932 1 97.38 283 LEU A O 1
ATOM 2154 N N . GLU A 1 284 ? 9.945 -3.645 -2.816 1 94.38 284 GLU A N 1
ATOM 2155 C CA . GLU A 1 284 ? 9.125 -2.568 -2.262 1 94.38 284 GLU A CA 1
ATOM 2156 C C . GLU A 1 284 ? 7.715 -2.592 -2.846 1 94.38 284 GLU A C 1
ATOM 2158 O O . GLU A 1 284 ? 7.473 -3.234 -3.869 1 94.38 284 GLU A O 1
ATOM 2163 N N . GLY A 1 285 ? 6.812 -1.899 -2.156 1 91.5 285 GLY A N 1
ATOM 2164 C CA . GLY A 1 285 ? 5.434 -1.82 -2.609 1 91.5 285 GLY A CA 1
ATOM 2165 C C . GLY A 1 285 ? 5.258 -0.933 -3.826 1 91.5 285 GLY A C 1
ATOM 2166 O O . GLY A 1 285 ? 4.188 -0.918 -4.441 1 91.5 285 GLY A O 1
ATOM 2167 N N . THR A 1 286 ? 6.238 -0.171 -4.184 1 92.06 286 THR A N 1
ATOM 2168 C CA . THR A 1 286 ? 6.234 0.653 -5.387 1 92.06 286 THR A CA 1
ATOM 2169 C C . THR A 1 286 ? 7.391 0.277 -6.305 1 92.06 286 THR A C 1
ATOM 2171 O O . THR A 1 286 ? 8.375 -0.326 -5.863 1 92.06 286 THR A O 1
ATOM 2174 N N . ARG A 1 287 ? 7.254 0.644 -7.535 1 94.38 287 ARG A N 1
ATOM 2175 C CA . ARG A 1 287 ? 8.289 0.407 -8.531 1 94.38 287 ARG A CA 1
ATOM 2176 C C . ARG A 1 287 ? 9.242 1.595 -8.625 1 94.38 287 ARG A C 1
ATOM 2178 O O . ARG A 1 287 ? 8.961 2.574 -9.32 1 94.38 287 ARG A O 1
ATOM 2185 N N . GLU A 1 288 ? 10.367 1.424 -8 1 96.44 288 GLU A N 1
ATOM 2186 C CA . GLU A 1 288 ? 11.312 2.529 -7.879 1 96.44 288 GLU A CA 1
ATOM 2187 C C . GLU A 1 288 ? 12.336 2.508 -9.008 1 96.44 288 GLU A C 1
ATOM 2189 O O . GLU A 1 288 ? 12.742 1.438 -9.469 1 96.44 288 GLU A O 1
ATOM 2194 N N . ASP A 1 289 ? 12.773 3.654 -9.398 1 96.31 289 ASP A N 1
ATOM 2195 C CA . ASP A 1 289 ? 13.68 3.777 -10.539 1 96.31 289 ASP A CA 1
ATOM 2196 C C . ASP A 1 289 ? 15.094 4.109 -10.078 1 96.31 289 ASP A C 1
ATOM 2198 O O . ASP A 1 289 ? 15.336 5.188 -9.523 1 96.31 289 ASP A O 1
ATOM 2202 N N . TYR A 1 290 ? 15.984 3.225 -10.344 1 96.88 290 TYR A N 1
ATOM 2203 C CA . TYR A 1 290 ? 17.406 3.451 -10.062 1 96.88 290 TYR A CA 1
ATOM 2204 C C . TYR A 1 290 ? 18.234 3.379 -11.344 1 96.88 290 TYR A C 1
ATOM 2206 O O . TYR A 1 290 ? 19.422 3.061 -11.297 1 96.88 290 TYR A O 1
ATOM 2214 N N . GLY A 1 291 ? 17.562 3.506 -12.492 1 95.75 291 GLY A N 1
ATOM 2215 C CA . GLY A 1 291 ? 18.219 3.609 -13.789 1 95.75 291 GLY A CA 1
ATOM 2216 C C . GLY A 1 291 ? 18.812 2.295 -14.258 1 95.75 291 GLY A C 1
ATOM 2217 O O . GLY A 1 291 ? 19.766 2.283 -15.047 1 95.75 291 GLY A O 1
ATOM 2218 N N . GLN A 1 292 ? 18.297 1.198 -13.891 1 97.69 292 GLN A N 1
ATOM 2219 C CA . GLN A 1 292 ? 18.875 -0.101 -14.195 1 97.69 292 GLN A CA 1
ATOM 2220 C C . GLN A 1 292 ? 18.406 -0.618 -15.547 1 97.69 292 GLN A C 1
ATOM 2222 O O . GLN A 1 292 ? 17.297 -0.281 -15.992 1 97.69 292 GLN A O 1
ATOM 2227 N N . LEU A 1 293 ? 19.266 -1.388 -16.141 1 98.06 293 LEU A N 1
ATOM 2228 C CA . LEU A 1 293 ? 18.984 -2.109 -17.391 1 98.06 293 LEU A CA 1
ATOM 2229 C C . LEU A 1 293 ? 19.109 -3.615 -17.172 1 98.06 293 LEU A C 1
ATOM 2231 O O . LEU A 1 293 ? 20 -4.074 -16.469 1 98.06 293 LEU A O 1
ATOM 2235 N N . ALA A 1 294 ? 18.188 -4.34 -17.734 1 98.19 294 ALA A N 1
ATOM 2236 C CA . ALA A 1 294 ? 18.266 -5.797 -17.766 1 98.19 294 ALA A CA 1
ATOM 2237 C C . ALA A 1 294 ? 18.328 -6.309 -19.203 1 98.19 294 ALA A C 1
ATOM 2239 O O . ALA A 1 294 ? 17.562 -5.875 -20.062 1 98.19 294 ALA A O 1
ATOM 2240 N N . THR A 1 295 ? 19.234 -7.176 -19.453 1 98.5 295 THR A N 1
ATOM 2241 C CA . THR A 1 295 ? 19.391 -7.781 -20.766 1 98.5 295 THR A CA 1
ATOM 2242 C C . THR A 1 295 ? 19.219 -9.297 -20.688 1 98.5 295 THR A C 1
ATOM 2244 O O . THR A 1 295 ? 19.922 -9.977 -19.953 1 98.5 295 THR A O 1
ATOM 2247 N N . TYR A 1 296 ? 18.203 -9.719 -21.344 1 97.88 296 TYR A N 1
ATOM 2248 C CA . TYR A 1 296 ? 18.016 -11.156 -21.516 1 97.88 296 TYR A CA 1
ATOM 2249 C C . TYR A 1 296 ? 19.047 -11.734 -22.484 1 97.88 296 TYR A C 1
ATOM 2251 O O . TYR A 1 296 ? 19.141 -11.289 -23.625 1 97.88 296 TYR A O 1
ATOM 2259 N N . LEU A 1 297 ? 19.766 -12.711 -22.062 1 96.44 297 LEU A N 1
ATOM 2260 C CA . LEU A 1 297 ? 20.906 -13.219 -22.812 1 96.44 297 LEU A CA 1
ATOM 2261 C C . LEU A 1 297 ? 2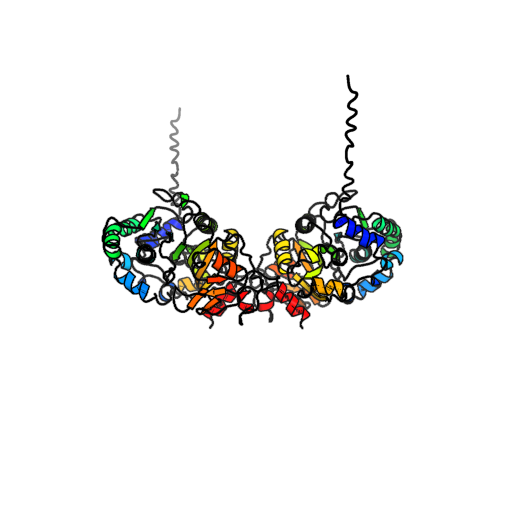0.516 -14.391 -23.688 1 96.44 297 LEU A C 1
ATOM 2263 O O . LEU A 1 297 ? 21.297 -14.828 -24.547 1 96.44 297 LEU A O 1
ATOM 2267 N N . GLY A 1 298 ? 19.344 -14.891 -23.547 1 90.56 298 GLY A N 1
ATOM 2268 C CA . GLY A 1 298 ? 18.906 -16.094 -24.234 1 90.56 298 GLY A CA 1
ATOM 2269 C C . GLY A 1 298 ? 18.938 -17.328 -23.359 1 90.56 298 GLY A C 1
ATOM 2270 O O . GLY A 1 298 ? 19.359 -17.266 -22.203 1 90.56 298 GLY A O 1
ATOM 2271 N N . GLY A 1 299 ? 18.344 -18.422 -23.938 1 83.38 299 GLY A N 1
ATOM 2272 C CA . GLY A 1 299 ? 18.328 -19.688 -23.219 1 83.38 299 GLY A CA 1
ATOM 2273 C C . GLY A 1 299 ? 16.938 -20.234 -23.016 1 83.38 299 GLY A C 1
ATOM 2274 O O . GLY A 1 299 ? 16.75 -21.453 -22.891 1 83.38 299 GLY A O 1
ATOM 2275 N N . ILE A 1 300 ? 16.094 -19.281 -22.812 1 82.12 300 ILE A N 1
ATOM 2276 C CA . ILE A 1 300 ? 14.703 -19.703 -22.672 1 82.12 300 ILE A CA 1
ATOM 2277 C C . ILE A 1 300 ? 13.836 -19.016 -23.719 1 82.12 300 ILE A C 1
ATOM 2279 O O . ILE A 1 300 ? 13.031 -18.141 -23.391 1 82.12 300 ILE A O 1
ATOM 2283 N N . GLY A 1 301 ? 14.039 -19.266 -25.062 1 82 301 GLY A N 1
ATOM 2284 C CA . GLY A 1 301 ? 13.297 -18.656 -26.156 1 82 301 GLY A CA 1
ATOM 2285 C C . GLY A 1 301 ? 13.938 -17.375 -26.672 1 82 301 GLY A C 1
ATOM 2286 O O . GLY A 1 301 ? 15.031 -17.016 -26.234 1 82 301 GLY A O 1
ATOM 2287 N N . GLU A 1 302 ? 13.18 -16.766 -27.594 1 88.62 302 GLU A N 1
ATOM 2288 C CA . GLU A 1 302 ? 13.688 -15.547 -28.203 1 88.62 302 GLU A CA 1
ATOM 2289 C C . GLU A 1 302 ? 13.328 -14.32 -27.375 1 88.62 302 GLU A C 1
ATOM 2291 O O . GLU A 1 302 ? 13.922 -13.25 -27.547 1 88.62 302 GLU A O 1
ATOM 2296 N N . GLU A 1 303 ? 12.352 -14.469 -26.609 1 93.12 303 GLU A N 1
ATOM 2297 C CA . GLU A 1 303 ? 11.961 -13.43 -25.656 1 93.12 303 GLU A CA 1
ATOM 2298 C C . GLU A 1 303 ? 11.547 -14.039 -24.312 1 93.12 303 GLU A C 1
ATOM 2300 O O . GLU A 1 303 ? 11.195 -15.219 -24.25 1 93.12 303 GLU A O 1
ATOM 2305 N N . PHE A 1 304 ? 11.734 -13.242 -23.375 1 93.31 304 PHE A N 1
ATOM 2306 C CA . PHE A 1 304 ? 11.297 -13.648 -22.031 1 93.31 304 PHE A CA 1
ATOM 2307 C C . PHE A 1 304 ? 10.203 -12.711 -21.516 1 93.31 304 PHE A C 1
ATOM 2309 O O . PHE A 1 304 ? 10.43 -11.508 -21.375 1 93.31 304 PHE A O 1
ATOM 2316 N N . LYS A 1 305 ? 9.078 -13.32 -21.297 1 91.88 305 LYS A N 1
ATOM 2317 C CA . LYS A 1 305 ? 7.961 -12.547 -20.75 1 91.88 305 LYS A CA 1
ATOM 2318 C C . LYS A 1 305 ? 7.836 -12.758 -19.234 1 91.88 305 LYS A C 1
ATOM 2320 O O . LYS A 1 305 ? 7.438 -13.836 -18.781 1 91.88 305 LYS A O 1
ATOM 2325 N N . LEU A 1 306 ? 8.164 -11.766 -18.484 1 93.5 306 LEU A N 1
ATOM 2326 C CA . LEU A 1 306 ? 8.094 -11.859 -17.031 1 93.5 306 LEU A CA 1
ATOM 2327 C C . LEU A 1 306 ? 6.656 -11.703 -16.547 1 93.5 306 LEU A C 1
ATOM 2329 O O . LEU A 1 306 ? 6.191 -12.477 -15.695 1 93.5 306 LEU A O 1
ATOM 2333 N N . ASP A 1 307 ? 5.984 -10.719 -17 1 92.75 307 ASP A N 1
ATOM 2334 C CA . ASP A 1 307 ? 4.605 -10.406 -16.641 1 92.75 307 ASP A CA 1
ATOM 2335 C C . ASP A 1 307 ? 3.932 -9.562 -17.719 1 92.75 307 ASP A C 1
ATOM 2337 O O . ASP A 1 307 ? 4.383 -9.539 -18.859 1 92.75 307 ASP A O 1
ATOM 2341 N N . ARG A 1 308 ? 2.822 -8.992 -17.375 1 90.38 308 ARG A N 1
ATOM 2342 C CA . ARG A 1 308 ? 2.029 -8.242 -18.359 1 90.38 308 ARG A CA 1
ATOM 2343 C C . ARG A 1 308 ? 2.781 -7.008 -18.844 1 90.38 308 ARG A C 1
ATOM 2345 O O . ARG A 1 308 ? 2.529 -6.52 -19.938 1 90.38 308 ARG A O 1
ATOM 2352 N N . PHE A 1 309 ? 3.797 -6.539 -18.109 1 91.94 309 PHE A N 1
ATOM 2353 C CA . PHE A 1 309 ? 4.398 -5.246 -18.406 1 91.94 309 PHE A CA 1
ATOM 2354 C C . PHE A 1 309 ? 5.824 -5.414 -18.922 1 91.94 309 PHE A C 1
ATOM 2356 O O . PHE A 1 309 ? 6.363 -4.523 -19.578 1 91.94 309 PHE A O 1
ATOM 2363 N N . PHE A 1 310 ? 6.469 -6.535 -18.641 1 94.25 310 PHE A N 1
ATOM 2364 C CA . PHE A 1 310 ? 7.883 -6.66 -18.984 1 94.25 310 PHE A CA 1
ATOM 2365 C C . PHE A 1 310 ? 8.117 -7.863 -19.891 1 94.25 310 PHE A C 1
ATOM 2367 O O . PHE A 1 310 ? 7.906 -9.008 -19.469 1 94.25 310 PHE A O 1
ATOM 2374 N N . THR A 1 311 ? 8.477 -7.57 -21.016 1 94.19 311 THR A N 1
ATOM 2375 C CA . THR A 1 311 ? 8.992 -8.516 -22 1 94.19 311 THR A CA 1
ATOM 2376 C C . THR A 1 311 ? 10.422 -8.164 -22.391 1 94.19 311 THR A C 1
ATOM 2378 O O . THR A 1 311 ? 10.727 -6.996 -22.656 1 94.19 311 THR A O 1
ATOM 2381 N N . PHE A 1 312 ? 11.219 -9.148 -22.422 1 96.06 312 PHE A N 1
ATOM 2382 C CA . PHE A 1 312 ? 12.633 -8.93 -22.688 1 96.06 312 PHE A CA 1
ATOM 2383 C C . PHE A 1 312 ? 13.047 -9.625 -23.984 1 96.06 312 PHE A C 1
ATOM 2385 O O . PHE A 1 312 ? 13.156 -10.852 -24.031 1 96.06 312 PHE A O 1
ATOM 2392 N N . PRO A 1 313 ? 13.297 -8.789 -25.016 1 96.31 313 PRO A N 1
ATOM 2393 C CA . PRO A 1 313 ? 13.883 -9.406 -26.203 1 96.31 313 PRO A CA 1
ATOM 2394 C C . PRO A 1 313 ? 15.336 -9.836 -26 1 96.31 313 PRO A C 1
ATOM 2396 O O . PRO A 1 313 ? 16.062 -9.195 -25.234 1 96.31 313 PRO A O 1
ATOM 2399 N N . LYS A 1 314 ? 15.68 -10.844 -26.688 1 96.5 314 LYS A N 1
ATOM 2400 C CA . LYS A 1 314 ? 17.031 -11.367 -26.562 1 96.5 314 LYS A CA 1
ATOM 2401 C C . LYS A 1 314 ? 18.062 -10.312 -26.953 1 96.5 314 LYS A C 1
ATOM 2403 O O . LYS A 1 314 ? 17.906 -9.625 -27.969 1 96.5 314 LYS A O 1
ATOM 2408 N N . GLU A 1 315 ? 19 -10.141 -26.109 1 96.88 315 GLU A N 1
ATOM 2409 C CA . GLU A 1 315 ? 20.219 -9.359 -26.344 1 96.88 315 GLU A CA 1
ATOM 2410 C C . GLU A 1 315 ? 19.891 -7.879 -26.516 1 96.88 315 GLU A C 1
ATOM 2412 O O . GLU A 1 315 ? 20.594 -7.16 -27.219 1 96.88 315 GLU A O 1
ATOM 2417 N N . LYS A 1 316 ? 18.844 -7.434 -26 1 97.25 316 LYS A N 1
ATOM 2418 C CA . LYS A 1 316 ? 18.484 -6.02 -26 1 97.25 316 LYS A CA 1
ATOM 2419 C C . LYS A 1 316 ? 18.266 -5.516 -24.578 1 97.25 316 LYS A C 1
ATOM 2421 O O . LYS A 1 316 ? 17.469 -6.086 -23.828 1 97.25 316 LYS A O 1
ATOM 2426 N N . PRO A 1 317 ? 19 -4.527 -24.25 1 97.56 317 PRO A N 1
ATOM 2427 C CA . PRO A 1 317 ? 18.781 -3.977 -22.906 1 97.56 317 PRO A CA 1
ATOM 2428 C C . PRO A 1 317 ? 17.406 -3.354 -22.734 1 97.56 317 PRO A C 1
ATOM 2430 O O . PRO A 1 317 ? 16.922 -2.662 -23.641 1 97.56 317 PRO A O 1
ATOM 2433 N N . VAL A 1 318 ? 16.75 -3.648 -21.656 1 97.12 318 VAL A N 1
ATOM 2434 C CA . VAL A 1 318 ? 15.445 -3.092 -21.297 1 97.12 318 VAL A CA 1
ATOM 2435 C C . VAL A 1 318 ? 15.547 -2.354 -19.953 1 97.12 318 VAL A C 1
ATOM 2437 O O . VAL A 1 318 ? 16.109 -2.877 -19 1 97.12 318 VAL A O 1
ATOM 2440 N N . ARG A 1 319 ? 15.062 -1.096 -19.906 1 96.56 319 ARG A N 1
ATOM 2441 C CA . ARG A 1 319 ? 14.992 -0.38 -18.641 1 96.56 319 ARG A CA 1
ATOM 2442 C C . ARG A 1 319 ? 14 -1.049 -17.688 1 96.56 319 ARG A C 1
ATOM 2444 O O . ARG A 1 319 ? 12.898 -1.417 -18.094 1 96.56 319 ARG A O 1
ATOM 2451 N N . VAL A 1 320 ? 14.484 -1.231 -16.438 1 96.94 320 VAL A N 1
ATOM 2452 C CA . VAL A 1 320 ? 13.609 -1.904 -15.484 1 96.94 320 VAL A CA 1
ATOM 2453 C C . VAL A 1 320 ? 13.609 -1.15 -14.156 1 96.94 320 VAL A C 1
ATOM 2455 O O . VAL A 1 320 ? 14.539 -0.403 -13.859 1 96.94 320 VAL A O 1
ATOM 2458 N N . ASP A 1 321 ? 12.547 -1.241 -13.406 1 96.56 321 ASP A N 1
ATOM 2459 C CA . ASP A 1 321 ? 12.516 -0.768 -12.023 1 96.56 321 ASP A CA 1
ATOM 2460 C C . ASP A 1 321 ? 13.336 -1.677 -11.109 1 96.56 321 ASP A C 1
ATOM 2462 O O . ASP A 1 321 ? 13.68 -2.797 -11.492 1 96.56 321 ASP A O 1
ATOM 2466 N N . ARG A 1 322 ? 13.625 -1.249 -9.898 1 97.69 322 ARG A N 1
ATOM 2467 C CA . ARG A 1 322 ? 14.492 -1.984 -8.977 1 97.69 322 ARG A CA 1
ATOM 2468 C C . ARG A 1 322 ? 13.875 -3.332 -8.609 1 97.69 322 ARG A C 1
ATOM 2470 O O . ARG A 1 322 ? 14.594 -4.32 -8.438 1 97.69 322 ARG A O 1
ATOM 2477 N N . ASN A 1 323 ? 12.531 -3.357 -8.359 1 98.06 323 ASN A N 1
ATOM 2478 C CA . ASN A 1 323 ? 11.891 -4.641 -8.078 1 98.06 323 ASN A CA 1
ATOM 2479 C C . ASN A 1 323 ? 12.203 -5.672 -9.156 1 98.06 323 ASN A C 1
ATOM 2481 O O . ASN A 1 323 ? 12.586 -6.801 -8.852 1 98.06 323 ASN A O 1
ATOM 2485 N N . THR A 1 324 ? 12.016 -5.273 -10.391 1 97.75 324 THR A N 1
ATOM 2486 C CA . THR A 1 324 ? 12.266 -6.184 -11.508 1 97.75 324 THR A CA 1
ATOM 2487 C C . THR A 1 324 ? 13.734 -6.605 -11.539 1 97.75 324 THR A C 1
ATOM 2489 O O . THR A 1 324 ? 14.039 -7.785 -11.734 1 97.75 324 THR A O 1
ATOM 2492 N N . ALA A 1 325 ? 14.586 -5.676 -11.344 1 98.5 325 ALA A N 1
ATOM 2493 C CA . ALA A 1 325 ? 16.016 -5.992 -11.281 1 98.5 325 ALA A CA 1
ATOM 2494 C C . ALA A 1 325 ? 16.297 -7.027 -10.195 1 98.5 325 ALA A C 1
ATOM 2496 O O . ALA A 1 325 ? 17.031 -7.988 -10.43 1 98.5 325 ALA A O 1
ATOM 2497 N N . GLU A 1 326 ? 15.719 -6.836 -9.039 1 98.44 326 GLU A N 1
ATOM 2498 C CA . GLU A 1 326 ? 15.93 -7.742 -7.918 1 98.44 326 GLU A CA 1
ATOM 2499 C C . GLU A 1 326 ? 15.352 -9.125 -8.203 1 98.44 326 GLU A C 1
ATOM 2501 O O . GLU A 1 326 ? 15.953 -10.141 -7.852 1 98.44 326 GLU A O 1
ATOM 2506 N N . ILE A 1 327 ? 14.203 -9.148 -8.797 1 98.38 327 ILE A N 1
ATOM 2507 C CA . ILE A 1 327 ? 13.586 -10.414 -9.164 1 98.38 327 ILE A CA 1
ATOM 2508 C C . ILE A 1 327 ? 14.5 -11.188 -10.109 1 98.38 327 ILE A C 1
ATOM 2510 O O . ILE A 1 327 ? 14.789 -12.367 -9.875 1 98.38 327 ILE A O 1
ATOM 2514 N N . ILE A 1 328 ? 14.969 -10.531 -11.109 1 97.81 328 ILE A N 1
ATOM 2515 C CA . ILE A 1 328 ? 15.844 -11.18 -12.078 1 97.81 328 ILE A CA 1
ATOM 2516 C C . ILE A 1 328 ? 17.125 -11.648 -11.391 1 97.81 328 ILE A C 1
ATOM 2518 O O . ILE A 1 328 ? 17.562 -12.789 -11.586 1 97.81 328 ILE A O 1
ATOM 2522 N N . ARG A 1 329 ? 17.672 -10.867 -10.516 1 97.94 329 ARG A N 1
ATOM 2523 C CA . ARG A 1 329 ? 18.953 -11.141 -9.891 1 97.94 329 ARG A CA 1
ATOM 2524 C C . ARG A 1 329 ? 18.844 -12.297 -8.906 1 97.94 329 ARG A C 1
ATOM 2526 O O . ARG A 1 329 ? 19.797 -13.078 -8.742 1 97.94 329 ARG A O 1
ATOM 2533 N N . GLN A 1 330 ? 17.719 -12.367 -8.242 1 98 330 GLN A N 1
ATOM 2534 C CA . GLN A 1 330 ? 17.672 -13.258 -7.09 1 98 330 GLN A CA 1
ATOM 2535 C C . GLN A 1 330 ? 16.875 -14.523 -7.41 1 98 330 GLN A C 1
ATOM 2537 O O . GLN A 1 330 ? 16.922 -15.5 -6.652 1 98 330 GLN A O 1
ATOM 2542 N N . SER A 1 331 ? 16.141 -14.547 -8.477 1 96.88 331 SER A N 1
ATOM 2543 C CA . SER A 1 331 ? 15.359 -15.727 -8.836 1 96.88 331 SER A CA 1
ATOM 2544 C C . SER A 1 331 ? 16.172 -16.672 -9.727 1 96.88 331 SER A C 1
ATOM 2546 O O . SER A 1 331 ? 17.344 -16.422 -9.992 1 96.88 331 SER A O 1
ATOM 2548 N N . ARG A 1 332 ? 15.523 -17.734 -10.18 1 94.69 332 ARG A N 1
ATOM 2549 C CA . ARG A 1 332 ? 16.156 -18.734 -11.039 1 94.69 332 ARG A CA 1
ATOM 2550 C C . ARG A 1 332 ? 16.484 -18.141 -12.406 1 94.69 332 ARG A C 1
ATOM 2552 O O . ARG A 1 332 ? 17.25 -18.734 -13.172 1 94.69 332 ARG A O 1
ATOM 2559 N N . PHE A 1 333 ? 16.031 -16.891 -12.672 1 95.25 333 PHE A N 1
ATOM 2560 C CA . PHE A 1 333 ? 16.219 -16.297 -13.984 1 95.25 333 PHE A CA 1
ATOM 2561 C C . PHE A 1 333 ? 17.609 -15.688 -14.102 1 95.25 333 PHE A C 1
ATOM 2563 O O . PHE A 1 333 ? 18.047 -15.344 -15.203 1 95.25 333 PHE A O 1
ATOM 2570 N N . HIS A 1 334 ? 18.297 -15.562 -13.031 1 96.06 334 HIS A N 1
ATOM 2571 C CA . HIS A 1 334 ? 19.531 -14.789 -12.977 1 96.06 334 HIS A CA 1
ATOM 2572 C C . HIS A 1 334 ? 20.547 -15.32 -13.977 1 96.06 334 HIS A C 1
ATOM 2574 O O . HIS A 1 334 ? 21.359 -14.555 -14.516 1 96.06 334 HIS A O 1
ATOM 2580 N N . GLN A 1 335 ? 20.5 -16.609 -14.312 1 93.88 335 GLN A N 1
ATOM 2581 C CA . GLN A 1 335 ? 21.531 -17.203 -15.156 1 93.88 335 GLN A CA 1
ATOM 2582 C C . GLN A 1 335 ? 21.359 -16.781 -16.609 1 93.88 335 GLN A C 1
ATOM 2584 O O . GLN A 1 335 ? 22.281 -16.891 -17.406 1 93.88 335 GLN A O 1
ATOM 2589 N N . TRP A 1 336 ? 20.219 -16.219 -16.891 1 95.62 336 TRP A N 1
ATOM 2590 C CA . TRP A 1 336 ? 19.953 -15.875 -18.281 1 95.62 336 TRP A CA 1
ATOM 2591 C C . TRP A 1 336 ? 19.906 -14.367 -18.469 1 95.62 336 TRP A C 1
ATOM 2593 O O . TRP A 1 336 ? 19.484 -13.883 -19.516 1 95.62 336 TRP A O 1
ATOM 2603 N N . PHE A 1 337 ? 20.297 -13.602 -17.453 1 97.56 337 PHE A N 1
ATOM 2604 C CA . PHE A 1 337 ? 20.188 -12.148 -17.547 1 97.56 337 PHE A CA 1
ATOM 2605 C C . PHE A 1 337 ? 21.469 -11.477 -17.078 1 97.56 337 PHE A C 1
ATOM 2607 O O . PHE A 1 337 ? 22.219 -12.031 -16.281 1 97.56 337 PHE A O 1
ATOM 2614 N N . SER A 1 338 ? 21.688 -10.352 -17.672 1 98.38 338 SER A N 1
ATOM 2615 C CA . SER A 1 338 ? 22.578 -9.352 -17.078 1 98.38 338 SER A CA 1
ATOM 2616 C C . SER A 1 338 ? 21.797 -8.133 -16.609 1 98.38 338 SER A C 1
ATOM 2618 O O . SER A 1 338 ? 20.859 -7.68 -17.281 1 98.38 338 SER A O 1
ATOM 2620 N N . VAL A 1 339 ? 22.078 -7.676 -15.367 1 98.56 339 VAL A N 1
ATOM 2621 C CA . VAL A 1 339 ? 21.422 -6.504 -14.805 1 98.56 339 VAL A CA 1
ATOM 2622 C C . VAL A 1 339 ? 22.469 -5.469 -14.391 1 98.56 339 VAL A C 1
ATOM 2624 O O . VAL A 1 339 ? 23.438 -5.801 -13.711 1 98.56 339 VAL A O 1
ATOM 2627 N N . SER A 1 340 ? 22.344 -4.273 -14.805 1 98.5 340 SER A N 1
ATOM 2628 C CA . SER A 1 340 ? 23.297 -3.213 -14.5 1 98.5 340 SER A CA 1
ATOM 2629 C C . SER A 1 340 ? 23.203 -2.771 -13.039 1 98.5 340 SER A C 1
ATOM 2631 O O . SER A 1 340 ? 22.234 -3.107 -12.359 1 98.5 340 SER A O 1
ATOM 2633 N N . ALA A 1 341 ? 24.156 -2.102 -12.586 1 97.81 341 ALA A N 1
ATOM 2634 C CA . ALA A 1 341 ? 24.188 -1.581 -11.219 1 97.81 341 ALA A CA 1
ATOM 2635 C C . ALA A 1 341 ? 23.172 -0.463 -11.039 1 97.81 341 ALA A C 1
ATOM 2637 O O . ALA A 1 341 ? 22.703 0.129 -12.016 1 97.81 341 ALA A O 1
ATOM 2638 N N . GLU A 1 342 ? 22.828 -0.238 -9.773 1 96.56 342 GLU A N 1
ATOM 2639 C CA . GLU A 1 342 ? 21.938 0.865 -9.422 1 96.56 342 GLU A CA 1
ATOM 2640 C C . GLU A 1 342 ? 22.625 2.213 -9.617 1 96.56 342 GLU A C 1
ATOM 2642 O O . GLU A 1 342 ? 23.812 2.361 -9.312 1 96.56 342 GLU A O 1
ATOM 2647 N N . GLN A 1 343 ? 21.906 3.148 -10.094 1 94.12 343 GLN A N 1
ATOM 2648 C CA . GLN A 1 343 ? 22.281 4.555 -10.086 1 94.12 343 GLN A CA 1
ATOM 2649 C C . GLN A 1 343 ? 21.547 5.324 -8.992 1 94.12 343 GLN A C 1
ATOM 2651 O O . GLN A 1 343 ? 21.109 4.73 -8.008 1 94.12 343 GLN A O 1
ATOM 2656 N N . GLN A 1 344 ? 21.562 6.617 -9.156 1 92.12 344 GL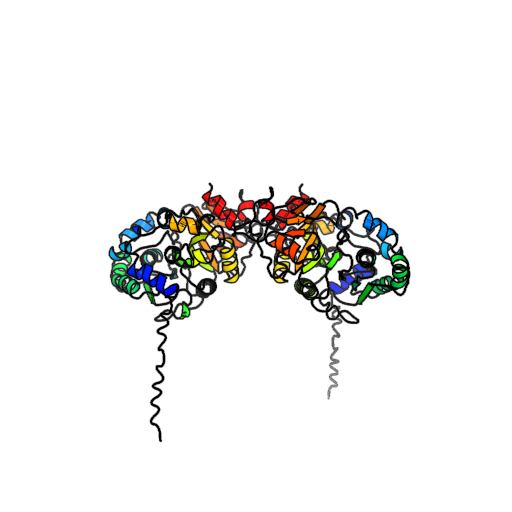N A N 1
ATOM 2657 C CA . GLN A 1 344 ? 20.828 7.434 -8.195 1 92.12 344 GLN A CA 1
ATOM 2658 C C . GLN A 1 344 ? 19.328 7.234 -8.344 1 92.12 344 GLN A C 1
ATOM 2660 O O . GLN A 1 344 ? 18.828 7.031 -9.453 1 92.12 344 GLN A O 1
ATOM 2665 N N . HIS A 1 345 ? 18.719 7.258 -7.184 1 95.94 345 HIS A N 1
ATOM 2666 C CA . HIS A 1 345 ? 17.266 7.09 -7.195 1 95.94 345 HIS A CA 1
ATOM 2667 C C . HIS A 1 345 ? 16.594 8.195 -7.996 1 95.94 345 HIS A C 1
ATOM 2669 O O . HIS A 1 345 ? 16.906 9.375 -7.809 1 95.94 345 HIS A O 1
ATOM 2675 N N . MET A 1 346 ? 15.656 7.875 -8.836 1 93.56 346 MET A N 1
ATOM 2676 C CA . MET A 1 346 ? 15.039 8.836 -9.75 1 93.56 346 MET A CA 1
ATOM 2677 C C . MET A 1 346 ? 13.539 8.914 -9.523 1 93.56 346 MET A C 1
ATOM 2679 O O . MET A 1 346 ? 12.805 9.43 -10.375 1 93.56 346 MET A O 1
ATOM 2683 N N . GLY A 1 347 ? 13.062 8.367 -8.391 1 94.62 347 GLY A N 1
ATOM 2684 C CA . GLY A 1 347 ? 11.633 8.359 -8.133 1 94.62 347 GLY A CA 1
ATOM 2685 C C . GLY A 1 347 ? 10.938 7.117 -8.664 1 94.62 347 GLY A C 1
ATOM 2686 O O . GLY A 1 347 ? 11.539 6.047 -8.742 1 94.62 347 GLY A O 1
ATOM 2687 N N . LEU A 1 348 ? 9.633 7.23 -8.969 1 94.12 348 LEU A N 1
ATOM 2688 C CA . LEU A 1 348 ? 8.867 6.125 -9.523 1 94.12 348 LEU A CA 1
ATOM 2689 C C . LEU A 1 348 ? 9.336 5.801 -10.938 1 94.12 348 LEU A C 1
ATOM 2691 O O . LEU A 1 348 ? 9.656 6.703 -11.711 1 94.12 348 LEU A O 1
ATOM 2695 N N . PHE A 1 349 ? 9.32 4.566 -11.242 1 95.25 349 PHE A N 1
ATOM 2696 C CA . PHE A 1 349 ? 9.727 4.094 -12.555 1 95.25 349 PHE A CA 1
ATOM 2697 C C . PHE A 1 349 ? 8.734 4.539 -13.625 1 95.25 349 PHE A C 1
ATOM 2699 O O . PHE A 1 349 ? 7.535 4.289 -13.508 1 95.25 349 PHE A O 1
ATOM 2706 N N . LYS A 1 350 ? 9.219 5.223 -14.75 1 88.62 350 LYS A N 1
ATOM 2707 C CA . LYS A 1 350 ? 8.336 5.812 -15.75 1 88.62 350 LYS A CA 1
ATOM 2708 C C . LYS A 1 350 ? 8.648 5.273 -17.141 1 88.62 350 LYS A C 1
ATOM 2710 O O . LYS A 1 350 ? 8.07 5.723 -18.141 1 88.62 350 LYS A O 1
ATOM 2715 N N . ALA A 1 351 ? 9.547 4.551 -17.469 1 73.31 351 ALA A N 1
ATOM 2716 C CA . ALA A 1 351 ? 10.062 4.238 -18.797 1 73.31 351 ALA A CA 1
ATOM 2717 C C . ALA A 1 351 ? 9.031 3.477 -19.625 1 73.31 351 ALA A C 1
ATOM 2719 O O . ALA A 1 351 ? 9.086 3.484 -20.859 1 73.31 351 ALA A O 1
ATOM 2720 N N . ASN A 1 352 ? 8.023 2.834 -19.109 1 63.59 352 ASN A N 1
ATOM 2721 C CA . ASN A 1 352 ? 7.148 2.045 -19.969 1 63.59 352 ASN A CA 1
ATOM 2722 C C . ASN A 1 352 ? 5.82 2.754 -20.219 1 63.59 352 ASN A C 1
ATOM 2724 O O . ASN A 1 352 ? 5.379 3.562 -19.391 1 63.59 352 ASN A O 1
ATOM 2728 N N . VAL A 1 353 ? 5.285 2.986 -21.625 1 55.59 353 VAL A N 1
ATOM 2729 C CA . VAL A 1 353 ? 4.062 3.617 -22.109 1 55.59 353 VAL A CA 1
ATOM 2730 C C . VAL A 1 353 ? 2.934 3.391 -21.109 1 55.59 353 VAL A C 1
ATOM 2732 O O . VAL A 1 353 ? 2.016 4.207 -21 1 55.59 353 VAL A O 1
ATOM 2735 N N . SER A 1 354 ? 3.104 2.457 -20.375 1 67.81 354 SER A N 1
ATOM 2736 C CA . SER A 1 354 ? 1.982 2.109 -19.5 1 67.81 354 SER A CA 1
ATOM 2737 C C . SER A 1 354 ? 2.336 2.314 -18.031 1 67.81 354 SER A C 1
ATOM 2739 O O . SER A 1 354 ? 1.861 1.577 -17.172 1 67.81 354 SER A O 1
ATOM 2741 N N . TYR A 1 355 ? 3.047 3.51 -17.922 1 73.19 355 TYR A N 1
ATOM 2742 C CA . TYR A 1 355 ? 3.57 3.615 -16.562 1 73.19 355 TYR A CA 1
ATOM 2743 C C . TYR A 1 355 ? 2.447 3.877 -15.57 1 73.19 355 TYR A C 1
ATOM 2745 O O . TYR A 1 355 ? 2.492 3.395 -14.438 1 73.19 355 TYR A O 1
ATOM 2753 N N . ALA A 1 356 ? 1.408 4.562 -16.031 1 80.5 356 ALA A N 1
ATOM 2754 C CA . ALA A 1 356 ? 0.303 4.797 -15.109 1 80.5 356 ALA A CA 1
ATOM 2755 C C . ALA A 1 356 ? -0.351 3.48 -14.688 1 80.5 356 ALA A C 1
ATOM 2757 O O . ALA A 1 356 ? -0.7 3.297 -13.523 1 80.5 356 ALA A O 1
ATOM 2758 N N . LEU A 1 357 ? -0.406 2.641 -15.641 1 87.12 357 LEU A N 1
ATOM 2759 C CA . LEU A 1 357 ? -1.027 1.352 -15.359 1 87.12 357 LEU A CA 1
ATOM 2760 C C . LEU A 1 357 ? -0.121 0.49 -14.484 1 87.12 357 LEU A C 1
ATOM 2762 O O . LEU A 1 357 ? -0.601 -0.254 -13.625 1 87.12 357 LEU A O 1
ATOM 2766 N N . LEU A 1 358 ? 1.166 0.691 -14.68 1 89.44 358 LEU A N 1
ATOM 2767 C CA . LEU A 1 358 ? 2.15 -0.064 -13.914 1 89.44 358 LEU A CA 1
ATOM 2768 C C . LEU A 1 358 ? 2.002 0.21 -12.414 1 89.44 358 LEU A C 1
ATOM 2770 O O . LEU A 1 358 ? 2.178 -0.693 -11.594 1 89.44 358 LEU A O 1
ATOM 2774 N N . HIS A 1 359 ? 1.654 1.455 -12.156 1 91.38 359 HIS A N 1
ATOM 2775 C CA . HIS A 1 359 ? 1.58 1.861 -10.758 1 91.38 359 HIS A CA 1
ATOM 2776 C C . HIS A 1 359 ? 0.136 1.889 -10.266 1 91.38 359 HIS A C 1
ATOM 2778 O O . HIS A 1 359 ? -0.128 2.252 -9.117 1 91.38 359 HIS A O 1
ATOM 2784 N N . ALA A 1 360 ? -0.794 1.506 -11.117 1 90.94 360 ALA A N 1
ATOM 2785 C CA . ALA A 1 360 ? -2.209 1.504 -10.75 1 90.94 360 ALA A CA 1
ATOM 2786 C C . ALA A 1 360 ? -2.525 0.366 -9.781 1 90.94 360 ALA A C 1
ATOM 2788 O O . ALA A 1 360 ? -1.789 -0.621 -9.719 1 90.94 360 ALA A O 1
ATOM 2789 N N . PRO A 1 361 ? -3.639 0.578 -9 1 92.88 361 PRO A N 1
ATOM 2790 C CA . PRO A 1 361 ? -4.105 -0.552 -8.188 1 92.88 361 PRO A CA 1
ATOM 2791 C C . PRO A 1 361 ? -4.332 -1.814 -9.016 1 92.88 361 PRO A C 1
ATOM 2793 O O . PRO A 1 361 ? -4.586 -1.729 -10.219 1 92.88 361 PRO A O 1
ATOM 2796 N N . LEU A 1 362 ? -4.23 -2.922 -8.367 1 94.31 362 LEU A N 1
ATOM 2797 C CA . LEU A 1 362 ? -4.355 -4.215 -9.031 1 94.31 362 LEU A CA 1
ATOM 2798 C C . LEU A 1 362 ? -5.684 -4.324 -9.766 1 94.31 362 LEU A C 1
ATOM 2800 O O . LEU A 1 362 ? -5.738 -4.852 -10.883 1 94.31 362 LEU A O 1
ATOM 2804 N N . SER A 1 363 ? -6.777 -3.857 -9.172 1 94.19 363 SER A N 1
ATOM 2805 C CA . SER A 1 363 ? -8.094 -3.885 -9.789 1 94.19 363 SER A CA 1
ATOM 2806 C C . SER A 1 363 ? -8.086 -3.184 -11.141 1 94.19 363 SER A C 1
ATOM 2808 O O . SER A 1 363 ? -8.656 -3.684 -12.117 1 94.19 363 SER A O 1
ATOM 2810 N N . MET A 1 364 ? -7.418 -2.109 -11.211 1 91.75 364 MET A N 1
ATOM 2811 C CA . MET A 1 364 ? -7.363 -1.343 -12.453 1 91.75 364 MET A CA 1
ATOM 2812 C C . MET A 1 364 ? -6.512 -2.057 -13.5 1 91.75 364 MET A C 1
ATOM 2814 O O . MET A 1 364 ? -6.824 -2.027 -14.688 1 91.75 364 MET A O 1
ATOM 2818 N N . GLN A 1 365 ? -5.449 -2.664 -13.055 1 92.38 365 GLN A N 1
ATOM 2819 C CA . GLN A 1 365 ? -4.605 -3.426 -13.969 1 92.38 365 GLN A CA 1
ATOM 2820 C C . GLN A 1 365 ? -5.383 -4.574 -14.609 1 92.38 365 GLN A C 1
ATOM 2822 O O . GLN A 1 365 ? -5.324 -4.777 -15.82 1 92.38 365 GLN A O 1
ATOM 2827 N N . VAL A 1 366 ? -6.113 -5.277 -13.781 1 94.25 366 VAL A N 1
ATOM 2828 C CA . VAL A 1 366 ? -6.879 -6.426 -14.258 1 94.25 366 VAL A CA 1
ATOM 2829 C C . VAL A 1 366 ? -7.996 -5.949 -15.18 1 94.25 366 VAL A C 1
ATOM 2831 O O . VAL A 1 366 ? -8.188 -6.508 -16.266 1 94.25 366 VAL A O 1
ATOM 2834 N N . GLU A 1 367 ? -8.703 -4.926 -14.766 1 90.44 367 GLU A N 1
ATOM 2835 C CA . GLU A 1 367 ? -9.805 -4.402 -15.555 1 90.44 367 GLU A CA 1
ATOM 2836 C C . GLU A 1 367 ? -9.328 -3.932 -16.922 1 90.44 367 GLU A C 1
ATOM 2838 O O . GLU A 1 367 ? -10 -4.156 -17.938 1 90.44 367 GLU A O 1
ATOM 2843 N N . GLN A 1 368 ? -8.219 -3.301 -16.922 1 86.94 368 GLN A N 1
ATOM 2844 C CA . GLN A 1 368 ? -7.684 -2.83 -18.188 1 86.94 368 GLN A CA 1
ATOM 2845 C C . GLN A 1 368 ? -7.285 -4 -19.078 1 86.94 368 GLN A C 1
ATOM 2847 O O . GLN A 1 368 ? -7.469 -3.947 -20.297 1 86.94 368 GLN A O 1
ATOM 2852 N N . LEU A 1 369 ? -6.75 -4.977 -18.484 1 85.12 369 LEU A N 1
ATOM 2853 C CA . LEU A 1 369 ? -6.32 -6.152 -19.234 1 85.12 369 LEU A CA 1
ATOM 2854 C C . LEU A 1 369 ? -7.512 -6.84 -19.906 1 85.12 369 LEU A C 1
ATOM 2856 O O . LEU A 1 369 ? -7.41 -7.297 -21.047 1 85.12 369 LEU A O 1
ATOM 2860 N N . VAL A 1 370 ? -8.602 -6.84 -19.25 1 83.25 370 VAL A N 1
ATOM 2861 C CA . VAL A 1 370 ? -9.727 -7.629 -19.75 1 83.25 370 VAL A CA 1
ATOM 2862 C C . VAL A 1 370 ? -10.586 -6.777 -20.672 1 83.25 370 VAL A C 1
ATOM 2864 O O . VAL A 1 370 ? -11.391 -7.309 -21.453 1 83.25 370 VAL A O 1
ATOM 2867 N N . SER A 1 371 ? -10.555 -5.426 -20.578 1 74.88 371 SER A N 1
ATOM 2868 C CA . SER A 1 371 ? -11.312 -4.543 -21.453 1 74.88 371 SER A CA 1
ATOM 2869 C C . SER A 1 371 ? -10.641 -4.402 -22.812 1 74.88 371 SER A C 1
ATOM 2871 O O . SER A 1 371 ? -11.273 -4 -23.797 1 74.88 371 SER A O 1
ATOM 2873 N N . GLY A 1 372 ? -9.359 -4.648 -23.016 1 62.69 372 GLY A N 1
ATOM 2874 C CA . GLY A 1 372 ? -8.664 -4.539 -24.281 1 62.69 372 GLY A CA 1
ATOM 2875 C C . GLY A 1 372 ? -8.594 -5.855 -25.031 1 62.69 372 GLY A C 1
ATOM 2876 O O . GLY A 1 372 ? -8.766 -6.922 -24.453 1 62.69 372 GLY A O 1
ATOM 2877 N N . MET B 1 1 ? 69.25 -0.283 40.156 1 26.25 1 MET B N 1
ATOM 2878 C CA . MET B 1 1 ? 67.938 -0.023 40.688 1 26.25 1 MET B CA 1
ATOM 2879 C C . MET B 1 1 ? 67.25 1.078 39.875 1 26.25 1 MET B C 1
ATOM 2881 O O . MET B 1 1 ? 67.125 2.225 40.312 1 26.25 1 MET B O 1
ATOM 2885 N N . PRO B 1 2 ? 67.312 1.156 38.5 1 27.47 2 PRO B N 1
ATOM 2886 C CA . PRO B 1 2 ? 67.125 2.23 37.531 1 27.47 2 PRO B CA 1
ATOM 2887 C C . PRO B 1 2 ? 65.625 2.641 37.438 1 27.47 2 PRO B C 1
ATOM 2889 O O . PRO B 1 2 ? 64.75 1.84 37.75 1 27.47 2 PRO B O 1
ATOM 2892 N N . CYS B 1 3 ? 65.375 3.879 37.906 1 23.08 3 CYS B N 1
ATOM 2893 C CA . CYS B 1 3 ? 64.188 4.734 38.031 1 23.08 3 CYS B CA 1
ATOM 2894 C C . CYS B 1 3 ? 63.438 4.848 36.719 1 23.08 3 CYS B C 1
ATOM 2896 O O . CYS B 1 3 ? 63.844 5.566 35.812 1 23.08 3 CYS B O 1
ATOM 2898 N N . SER B 1 4 ? 63.062 3.758 36.031 1 24 4 SER B N 1
ATOM 2899 C CA . SER B 1 4 ? 62.438 3.832 34.719 1 24 4 SER B CA 1
ATOM 2900 C C . SER B 1 4 ? 61.125 4.594 34.781 1 24 4 SER B C 1
ATOM 2902 O O . SER B 1 4 ? 60.156 4.137 35.375 1 24 4 SER B O 1
ATOM 2904 N N . CYS B 1 5 ? 61.125 5.949 34.844 1 20.11 5 CYS B N 1
ATOM 2905 C CA . CYS B 1 5 ? 59.969 6.852 34.906 1 20.11 5 CYS B CA 1
ATOM 2906 C C . CYS B 1 5 ? 59.125 6.715 33.656 1 20.11 5 CYS B C 1
ATOM 2908 O O . CYS B 1 5 ? 59.375 7.371 32.625 1 20.11 5 CYS B O 1
ATOM 2910 N N . ALA B 1 6 ? 58.844 5.559 33.125 1 26.75 6 ALA B N 1
ATOM 2911 C CA . ALA B 1 6 ? 58.031 5.559 31.906 1 26.75 6 ALA B CA 1
ATOM 2912 C C . ALA B 1 6 ? 56.719 6.324 32.094 1 26.75 6 ALA B C 1
ATOM 2914 O O . ALA B 1 6 ? 55.875 5.91 32.875 1 26.75 6 ALA B O 1
ATOM 2915 N N . SER B 1 7 ? 56.781 7.707 32.094 1 23.22 7 SER B N 1
ATOM 2916 C CA . SER B 1 7 ? 55.656 8.648 32.219 1 23.22 7 SER B CA 1
ATOM 2917 C C . SER B 1 7 ? 54.562 8.344 31.219 1 23.22 7 SER B C 1
ATOM 2919 O O . SER B 1 7 ? 54.812 8.25 30.016 1 23.22 7 SER B O 1
ATOM 2921 N N . GLY B 1 8 ? 53.656 7.426 31.453 1 24.84 8 GLY B N 1
ATOM 2922 C CA . GLY B 1 8 ? 52.469 7.039 30.703 1 24.84 8 GLY B CA 1
ATOM 2923 C C . GLY B 1 8 ? 51.562 8.211 30.359 1 24.84 8 GLY B C 1
ATOM 2924 O O . GLY B 1 8 ? 50.938 8.805 31.234 1 24.84 8 GLY B O 1
ATOM 2925 N N . CYS B 1 9 ? 51.906 9.102 29.375 1 25.14 9 CYS B N 1
ATOM 2926 C CA . CYS B 1 9 ? 51.062 10.188 28.891 1 25.14 9 CYS B CA 1
ATOM 2927 C C . CYS B 1 9 ? 49.688 9.656 28.453 1 25.14 9 CYS B C 1
ATOM 2929 O O . CYS B 1 9 ? 49.625 8.781 27.578 1 25.14 9 CYS B O 1
ATOM 2931 N N . GLN B 1 10 ? 48.75 9.602 29.297 1 23.94 10 GLN B N 1
ATOM 2932 C CA . GLN B 1 10 ? 47.312 9.359 29 1 23.94 10 GLN B CA 1
ATOM 2933 C C . GLN B 1 10 ? 46.812 10.305 27.922 1 23.94 10 GLN B C 1
ATOM 2935 O O . GLN B 1 10 ? 46.812 11.523 28.109 1 23.94 10 GLN B O 1
ATOM 2940 N N . LYS B 1 11 ? 47.094 10.016 26.625 1 28.11 11 LYS B N 1
ATOM 2941 C CA . LYS B 1 11 ? 46.531 10.773 25.516 1 28.11 11 LYS B CA 1
ATOM 2942 C C . LYS B 1 11 ? 45.031 11.062 25.734 1 28.11 11 LYS B C 1
ATOM 2944 O O . LYS B 1 11 ? 44.25 10.133 25.875 1 28.11 11 LYS B O 1
ATOM 2949 N N . SER B 1 12 ? 44.625 12.156 26.453 1 26.91 12 SER B N 1
ATOM 2950 C CA . SER B 1 12 ? 43.312 12.742 26.5 1 26.91 12 SER B CA 1
ATOM 2951 C C . SER B 1 12 ? 42.75 12.945 25.094 1 26.91 12 SER B C 1
ATOM 2953 O O . SER B 1 12 ? 43.219 13.797 24.344 1 26.91 12 SER B O 1
ATOM 2955 N N . GLU B 1 13 ? 42.531 11.969 24.25 1 30.55 13 GLU B N 1
ATOM 2956 C CA . GLU B 1 13 ? 41.906 12.195 22.938 1 30.55 13 GLU B CA 1
ATOM 2957 C C . GLU B 1 13 ? 40.656 13.023 23.078 1 30.55 13 GLU B C 1
ATOM 2959 O O . GLU B 1 13 ? 39.688 12.602 23.734 1 30.55 13 GLU B O 1
ATOM 2964 N N . ASN B 1 14 ? 40.656 14.352 23.203 1 30.61 14 ASN B N 1
ATOM 2965 C CA . ASN B 1 14 ? 39.625 15.367 23 1 30.61 14 ASN B CA 1
ATOM 2966 C C . ASN B 1 14 ? 38.75 15.062 21.781 1 30.61 14 ASN B C 1
ATOM 2968 O O . ASN B 1 14 ? 39.125 15.43 20.656 1 30.61 14 ASN B O 1
ATOM 2972 N N . SER B 1 15 ? 38.281 13.875 21.469 1 33.72 15 SER B N 1
ATOM 2973 C CA . SER B 1 15 ? 37.406 13.578 20.359 1 33.72 15 SER B CA 1
ATOM 2974 C C . SER B 1 15 ? 36.281 14.594 20.266 1 33.72 15 SER B C 1
ATOM 2976 O O . SER B 1 15 ? 35.438 14.688 21.172 1 33.72 15 SER B O 1
ATOM 2978 N N . GLY B 1 16 ? 36.344 15.828 19.797 1 36.69 16 GLY B N 1
ATOM 2979 C CA . GLY B 1 16 ? 35.375 16.812 19.359 1 36.69 16 GLY B CA 1
ATOM 2980 C C . GLY B 1 16 ? 34.125 16.188 18.75 1 36.69 16 GLY B C 1
ATOM 2981 O O . GLY B 1 16 ? 34.188 15.656 17.641 1 36.69 16 GLY B O 1
ATOM 2982 N N . SER B 1 17 ? 33.188 15.586 19.375 1 42.16 17 SER B N 1
ATOM 2983 C CA . SER B 1 17 ? 31.922 14.969 18.969 1 42.16 17 SER B CA 1
ATOM 2984 C C . SER B 1 17 ? 31.156 15.867 18 1 42.16 17 SER B C 1
ATOM 2986 O O . SER B 1 17 ? 30.938 17.047 18.281 1 42.16 17 SER B O 1
ATOM 2988 N N . SER B 1 18 ? 31.281 15.805 16.656 1 51.09 18 SER B N 1
ATOM 2989 C CA . SER B 1 18 ? 30.531 16.453 15.586 1 51.09 18 SER B CA 1
ATOM 2990 C C . SER B 1 18 ? 29.078 16.688 16 1 51.09 18 SER B C 1
ATOM 2992 O O . SER B 1 18 ? 28.438 15.812 16.578 1 51.09 18 SER B O 1
ATOM 2994 N N . PRO B 1 19 ? 28.781 17.922 16.109 1 59.69 19 PRO B N 1
ATOM 2995 C CA . PRO B 1 19 ? 27.422 18.25 16.5 1 59.69 19 PRO B CA 1
ATOM 2996 C C . PRO B 1 19 ? 26.375 17.406 15.758 1 59.69 19 PRO B C 1
ATOM 2998 O O . PRO B 1 19 ? 26.547 17.094 14.578 1 59.69 19 PRO B O 1
ATOM 3001 N N . SER B 1 20 ? 25.484 16.781 16.547 1 72.88 20 SER B N 1
ATOM 3002 C CA . SER B 1 20 ? 24.359 16.016 16.016 1 72.88 20 SER B CA 1
ATOM 3003 C C . SER B 1 20 ? 23.469 16.875 15.125 1 72.88 20 SER B C 1
ATOM 3005 O O . SER B 1 20 ? 23.562 18.109 15.148 1 72.88 20 SER B O 1
ATOM 3007 N N . ILE B 1 21 ? 22.875 16.453 14.219 1 70.44 21 ILE B N 1
ATOM 3008 C CA . ILE B 1 21 ? 21.891 17.109 13.375 1 70.44 21 ILE B CA 1
ATOM 3009 C C . ILE B 1 21 ? 20.969 17.969 14.234 1 70.44 21 ILE B C 1
ATOM 3011 O O . ILE B 1 21 ? 20.625 19.094 13.859 1 70.44 21 ILE B O 1
ATOM 3015 N N . ARG B 1 22 ? 20.781 17.594 15.414 1 70.62 22 ARG B N 1
ATOM 3016 C CA . ARG B 1 22 ? 19.938 18.344 16.344 1 70.62 22 ARG B CA 1
ATOM 3017 C C . ARG B 1 22 ? 20.609 19.641 16.766 1 70.62 22 ARG B C 1
ATOM 3019 O O . ARG B 1 22 ? 19.953 20.688 16.875 1 70.62 22 ARG B O 1
ATOM 3026 N N . ASP B 1 23 ? 21.797 19.516 17.047 1 68.88 23 ASP B N 1
ATOM 3027 C CA . ASP B 1 23 ? 22.562 20.703 17.438 1 68.88 23 ASP B CA 1
ATOM 3028 C C . ASP B 1 23 ? 22.594 21.719 16.297 1 68.88 23 ASP B C 1
ATOM 3030 O O . ASP B 1 23 ? 22.484 22.922 16.531 1 68.88 23 ASP B O 1
ATOM 3034 N N . HIS B 1 24 ? 22.672 21.172 15.18 1 72 24 HIS B N 1
ATOM 3035 C CA . HIS B 1 24 ? 22.703 22.047 14.016 1 72 24 HIS B CA 1
ATOM 3036 C C . HIS B 1 24 ? 21.359 22.75 13.82 1 72 24 HIS B C 1
ATOM 3038 O O . HIS B 1 24 ? 21.328 23.953 13.547 1 72 24 HIS B O 1
ATOM 3044 N N . VAL B 1 25 ? 20.312 22.109 13.977 1 70.44 25 VAL B N 1
ATOM 3045 C CA . VAL B 1 25 ? 18.984 22.688 13.836 1 70.44 25 VAL B CA 1
ATOM 3046 C C . VAL B 1 25 ? 18.781 23.781 14.883 1 70.44 25 VAL B C 1
ATOM 3048 O O . VAL B 1 25 ? 18.312 24.875 14.57 1 70.44 25 VAL B O 1
ATOM 3051 N N . ALA B 1 26 ? 19.203 23.438 16.047 1 70.62 26 ALA B N 1
ATOM 3052 C CA . ALA B 1 26 ? 19.078 24.406 17.125 1 70.62 26 ALA B CA 1
ATOM 3053 C C . ALA B 1 26 ? 19.859 25.672 16.812 1 70.62 26 ALA B C 1
ATOM 3055 O O . ALA B 1 26 ? 19.375 26.781 17.031 1 70.62 26 ALA B O 1
ATOM 3056 N N . ASP B 1 27 ? 21.047 25.422 16.344 1 70.12 27 ASP B N 1
ATOM 3057 C CA . ASP B 1 27 ? 21.906 26.562 16 1 70.12 27 ASP B CA 1
ATOM 3058 C C . ASP B 1 27 ? 21.328 27.359 14.836 1 70.12 27 ASP B C 1
ATOM 3060 O O . ASP B 1 27 ? 21.328 28.594 14.852 1 70.12 27 ASP B O 1
ATOM 3064 N N . TYR B 1 28 ? 20.891 26.703 13.875 1 72.44 28 TYR B N 1
ATOM 3065 C CA . TYR B 1 28 ? 20.359 27.344 12.672 1 72.44 28 TYR B CA 1
ATOM 3066 C C . TYR B 1 28 ? 19.125 28.172 12.992 1 72.44 28 TYR B C 1
ATOM 3068 O O . TYR B 1 28 ? 19.047 29.359 12.633 1 72.44 28 TYR B O 1
ATOM 3076 N N . TYR B 1 29 ? 18.25 27.688 13.719 1 69.19 29 TYR B N 1
ATOM 3077 C CA . TYR B 1 29 ? 16.984 28.375 14.016 1 69.19 29 TYR B CA 1
ATOM 3078 C C . TYR B 1 29 ? 17.141 29.297 15.227 1 69.19 29 TYR B C 1
ATOM 3080 O O . TYR B 1 29 ? 16.375 30.25 15.383 1 69.19 29 TYR B O 1
ATOM 3088 N N . GLY B 1 30 ? 18.109 28.953 16.031 1 66.31 30 GLY B N 1
ATOM 3089 C CA . GLY B 1 30 ? 18.328 29.781 17.203 1 66.31 30 GLY B CA 1
ATOM 3090 C C . GLY B 1 30 ? 19.203 30.984 16.938 1 66.31 30 GLY B C 1
ATOM 3091 O O . GLY B 1 30 ? 18.953 32.062 17.469 1 66.31 30 GLY B O 1
ATOM 3092 N N . LYS B 1 31 ? 20.172 30.766 16.047 1 67.69 31 LYS B N 1
ATOM 3093 C CA . LYS B 1 31 ? 21.203 31.797 15.93 1 67.69 31 LYS B CA 1
ATOM 3094 C C . LYS B 1 31 ? 21.312 32.312 14.492 1 67.69 31 LYS B C 1
ATOM 3096 O O . LYS B 1 31 ? 21.484 33.5 14.266 1 67.69 31 LYS B O 1
ATOM 3101 N N . THR B 1 32 ? 21.203 31.453 13.594 1 64.88 32 THR B N 1
ATOM 3102 C CA . THR B 1 32 ? 21.5 31.812 12.211 1 64.88 32 THR B CA 1
ATOM 3103 C C . THR B 1 32 ? 20.312 32.531 11.562 1 64.88 32 THR B C 1
ATOM 3105 O O . THR B 1 32 ? 20.484 33.594 10.945 1 64.88 32 THR B O 1
ATOM 3108 N N . LEU B 1 33 ? 19.141 31.922 11.734 1 60.66 33 LEU B N 1
ATOM 3109 C CA . LEU B 1 33 ? 17.984 32.562 11.125 1 60.66 33 LEU B CA 1
ATOM 3110 C C . LEU B 1 33 ? 17.531 33.75 11.953 1 60.66 33 LEU B C 1
ATOM 3112 O O . LEU B 1 33 ? 17.25 33.625 13.148 1 60.66 33 LEU B O 1
ATOM 3116 N N . GLN B 1 34 ? 17.703 34.875 11.312 1 58.5 34 GLN B N 1
ATOM 3117 C CA . GLN B 1 34 ? 17.266 36.094 11.992 1 58.5 34 GLN B CA 1
ATOM 3118 C C . GLN B 1 34 ? 15.938 36.594 11.445 1 58.5 34 GLN B C 1
ATOM 3120 O O . GLN B 1 34 ? 15.164 37.219 12.156 1 58.5 34 GLN B O 1
ATOM 3125 N N . SER B 1 35 ? 15.734 36.312 10.078 1 60.72 35 SER B N 1
ATOM 3126 C CA . SER B 1 35 ? 14.484 36.625 9.406 1 60.72 35 SER B CA 1
ATOM 3127 C C . SER B 1 35 ? 14.172 35.656 8.281 1 60.72 35 SER B C 1
ATOM 3129 O O . SER B 1 35 ? 15.023 34.844 7.902 1 60.72 35 SER B O 1
ATOM 3131 N N . SER B 1 36 ? 12.898 35.656 7.777 1 58.31 36 SER B N 1
ATOM 3132 C CA . SER B 1 36 ? 12.469 34.781 6.691 1 58.31 36 SER B CA 1
ATOM 3133 C C . SER B 1 36 ? 13.281 35.031 5.426 1 58.31 36 SER B C 1
ATOM 3135 O O . SER B 1 36 ? 13.344 34.188 4.547 1 58.31 36 SER B O 1
ATOM 3137 N N . THR B 1 37 ? 13.875 36.125 5.293 1 57.72 37 THR B N 1
ATOM 3138 C CA . THR B 1 37 ? 14.641 36.5 4.102 1 57.72 37 THR B CA 1
ATOM 3139 C C . THR B 1 37 ? 15.938 35.688 4.047 1 57.72 37 THR B C 1
ATOM 3141 O O . THR B 1 37 ? 16.578 35.625 2.998 1 57.72 37 THR B O 1
ATOM 3144 N N . ASP B 1 38 ? 16.219 35.062 5.102 1 58.44 38 ASP B N 1
ATOM 3145 C CA . ASP B 1 38 ? 17.469 34.312 5.172 1 58.44 38 ASP B CA 1
ATOM 3146 C C . ASP B 1 38 ? 17.328 32.938 4.566 1 58.44 38 ASP B C 1
ATOM 3148 O O . ASP B 1 38 ? 18.297 32.188 4.426 1 58.44 38 ASP B O 1
ATOM 3152 N N . LEU B 1 39 ? 16.094 32.688 4.188 1 59.59 39 LEU B N 1
ATOM 3153 C CA . LEU B 1 39 ? 15.859 31.344 3.646 1 59.59 39 LEU B CA 1
ATOM 3154 C C . LEU B 1 39 ? 16.453 31.219 2.248 1 59.59 39 LEU B C 1
ATOM 3156 O O . LEU B 1 39 ? 16.391 32.156 1.451 1 59.59 39 LEU B O 1
ATOM 3160 N N . LYS B 1 40 ? 17.156 30.219 1.969 1 58.41 40 LYS B N 1
ATOM 3161 C CA . LYS B 1 40 ? 17.875 30 0.721 1 58.41 40 LYS B CA 1
ATOM 3162 C C . LYS B 1 40 ? 17.031 29.203 -0.271 1 58.41 40 LYS B C 1
ATOM 3164 O O . LYS B 1 40 ? 17.531 28.734 -1.285 1 58.41 40 LYS B O 1
ATOM 3169 N N . THR B 1 41 ? 15.844 28.875 0.023 1 58.44 41 THR B N 1
ATOM 3170 C CA . THR B 1 41 ? 14.898 28.188 -0.856 1 58.44 41 THR B CA 1
ATOM 3171 C C . THR B 1 41 ? 13.672 29.062 -1.111 1 58.44 41 THR B C 1
ATOM 3173 O O . THR B 1 41 ? 13.422 30.031 -0.387 1 58.44 41 THR B O 1
ATOM 3176 N N . SER B 1 42 ? 13.117 28.75 -2.324 1 54.97 42 SER B N 1
ATOM 3177 C CA . SER B 1 42 ? 11.867 29.453 -2.6 1 54.97 42 SER B CA 1
ATOM 3178 C C . SER B 1 42 ? 10.734 28.906 -1.736 1 54.97 42 SER B C 1
ATOM 3180 O O . SER B 1 42 ? 9.562 29.25 -1.954 1 54.97 42 SER B O 1
ATOM 3182 N N . ALA B 1 43 ? 11.055 27.953 -0.953 1 54.72 43 ALA B N 1
ATOM 3183 C CA . ALA B 1 43 ? 10.031 27.234 -0.193 1 54.72 43 ALA B CA 1
ATOM 3184 C C . ALA B 1 43 ? 9.094 28.203 0.522 1 54.72 43 ALA B C 1
ATOM 3186 O O . ALA B 1 43 ? 7.883 28 0.551 1 54.72 43 ALA B O 1
ATOM 3187 N N . CYS B 1 44 ? 9.555 29.203 1.191 1 50.47 44 CYS B N 1
ATOM 3188 C CA . CYS B 1 44 ? 8.742 30.031 2.086 1 50.47 44 CYS B CA 1
ATOM 3189 C C . CYS B 1 44 ? 7.867 31 1.298 1 50.47 44 CYS B C 1
ATOM 3191 O O . CYS B 1 44 ? 6.871 31.5 1.816 1 50.47 44 CYS B O 1
ATOM 3193 N N . LYS B 1 45 ? 8.32 31.203 -0.011 1 48.81 45 LYS B N 1
ATOM 3194 C CA . LYS B 1 45 ? 7.559 32.219 -0.745 1 48.81 45 LYS B CA 1
ATOM 3195 C C . LYS B 1 45 ? 6.23 31.641 -1.237 1 48.81 45 LYS B C 1
ATOM 3197 O O . LYS B 1 45 ? 5.352 32.406 -1.661 1 48.81 45 LYS B O 1
ATOM 3202 N N . LEU B 1 46 ? 6.211 30.297 -1.327 1 47.47 46 LEU B N 1
ATOM 3203 C CA . LEU B 1 46 ? 5.066 29.734 -2.027 1 47.47 46 LEU B CA 1
ATOM 3204 C C . LEU B 1 46 ? 3.902 29.5 -1.068 1 47.47 46 LEU B C 1
ATOM 3206 O O . LEU B 1 46 ? 2.898 28.891 -1.438 1 47.47 46 LEU B O 1
ATOM 3210 N N . ALA B 1 47 ? 3.994 30.094 0.085 1 48.69 47 ALA B N 1
ATOM 3211 C CA . ALA B 1 47 ? 2.883 29.891 1.01 1 48.69 47 ALA B CA 1
ATOM 3212 C C . ALA B 1 47 ? 1.57 30.375 0.406 1 48.69 47 ALA B C 1
ATOM 3214 O O . ALA B 1 47 ? 1.521 31.453 -0.189 1 48.69 47 ALA B O 1
ATOM 3215 N N . ALA B 1 48 ? 0.666 29.453 -0.001 1 53.12 48 ALA B N 1
ATOM 3216 C CA . ALA B 1 48 ? -0.716 29.812 -0.311 1 53.12 48 ALA B CA 1
ATOM 3217 C C . ALA B 1 48 ? -1.131 31.078 0.421 1 53.12 48 ALA B C 1
ATOM 3219 O O . ALA B 1 48 ? -0.629 31.375 1.51 1 53.12 48 ALA B O 1
ATOM 3220 N N . ALA B 1 49 ? -1.843 31.938 -0.36 1 59.53 49 ALA B N 1
ATOM 3221 C CA . ALA B 1 49 ? -2.395 33.188 0.171 1 59.53 49 ALA B CA 1
ATOM 3222 C C . ALA B 1 49 ? -3.094 32.938 1.507 1 59.53 49 ALA B C 1
ATOM 3224 O O . ALA B 1 49 ? -3.914 32.031 1.634 1 59.53 49 ALA B O 1
ATOM 3225 N N . VAL B 1 50 ? -2.502 33.438 2.57 1 72.31 50 VAL B N 1
ATOM 3226 C CA . VAL B 1 50 ? -3.158 33.469 3.873 1 72.31 50 VAL B CA 1
ATOM 3227 C C . VAL B 1 50 ? -4.578 34 3.736 1 72.31 50 VAL B C 1
ATOM 3229 O O . VAL B 1 50 ? -4.781 35.094 3.182 1 72.31 50 VAL B O 1
ATOM 3232 N N . PRO B 1 51 ? -5.512 33.219 4.113 1 77.25 51 PRO B N 1
ATOM 3233 C CA . PRO B 1 51 ? -6.883 33.719 4.07 1 77.25 51 PRO B CA 1
ATOM 3234 C C . PRO B 1 51 ? -7.035 35.062 4.762 1 77.25 51 PRO B C 1
ATOM 3236 O O . PRO B 1 51 ? -6.305 35.375 5.711 1 77.25 51 PRO B O 1
ATOM 3239 N N . GLU B 1 52 ? -7.996 35.844 4.301 1 77.62 52 GLU B N 1
ATOM 3240 C CA . GLU B 1 52 ? -8.211 37.188 4.84 1 77.62 52 GLU B CA 1
ATOM 3241 C C . GLU B 1 52 ? -8.484 37.125 6.344 1 77.62 52 GLU B C 1
ATOM 3243 O O . GLU B 1 52 ? -7.953 37.938 7.102 1 77.62 52 GLU B O 1
ATOM 3248 N N . SER B 1 53 ? -9.289 36.219 6.719 1 82.62 53 SER B N 1
ATOM 3249 C CA . SER B 1 53 ? -9.609 36.125 8.141 1 82.62 53 SER B CA 1
ATOM 3250 C C . SER B 1 53 ? -8.359 35.844 8.969 1 82.62 53 SER B C 1
ATOM 3252 O O . SER B 1 53 ? -8.227 36.344 10.086 1 82.62 53 SER B O 1
ATOM 3254 N N . HIS B 1 54 ? -7.445 35.125 8.484 1 87.94 54 HIS B N 1
ATOM 3255 C CA . HIS B 1 54 ? -6.199 34.875 9.188 1 87.94 54 HIS B CA 1
ATOM 3256 C C . HIS B 1 54 ? -5.293 36.094 9.203 1 87.94 54 HIS B C 1
ATOM 3258 O O . HIS B 1 54 ? -4.637 36.375 10.211 1 87.94 54 HIS B O 1
ATOM 3264 N N . ARG B 1 55 ? -5.34 36.781 8.133 1 84.44 55 ARG B N 1
ATOM 3265 C CA . ARG B 1 55 ? -4.535 38 8.047 1 84.44 55 ARG B CA 1
ATOM 3266 C C . ARG B 1 55 ? -4.953 39 9.109 1 84.44 55 ARG B C 1
ATOM 3268 O O . ARG B 1 55 ? -4.105 39.688 9.703 1 84.44 55 ARG B O 1
ATOM 3275 N N . GLN B 1 56 ? -6.234 39.125 9.312 1 88.25 56 GLN B N 1
ATOM 3276 C CA . GLN B 1 56 ? -6.754 40.031 10.32 1 88.25 56 GLN B CA 1
ATOM 3277 C C . GLN B 1 56 ? -6.277 39.656 11.719 1 88.25 56 GLN B C 1
ATOM 3279 O O . GLN B 1 56 ? -5.922 40.5 12.523 1 88.25 56 GLN B O 1
ATOM 3284 N N . ILE B 1 57 ? -6.227 38.406 11.953 1 92.31 57 ILE B N 1
ATOM 3285 C CA . ILE B 1 57 ? -5.77 37.938 13.25 1 92.31 57 ILE B CA 1
ATOM 3286 C C . ILE B 1 57 ? -4.266 38.156 13.383 1 92.31 57 ILE B C 1
ATOM 3288 O O . ILE B 1 57 ? -3.785 38.594 14.43 1 92.31 57 ILE B O 1
ATOM 3292 N N . LEU B 1 58 ? -3.572 37.875 12.336 1 90.62 58 LEU B N 1
ATOM 3293 C CA . LEU B 1 58 ? -2.125 38.062 12.344 1 90.62 58 LEU B CA 1
ATOM 3294 C C . LEU B 1 58 ? -1.749 39.5 12.633 1 90.62 58 LEU B C 1
ATOM 3296 O O . LEU B 1 58 ? -0.746 39.75 13.297 1 90.62 58 LEU B O 1
ATOM 3300 N N . ALA B 1 59 ? -2.59 40.406 12.227 1 90.62 59 ALA B N 1
ATOM 3301 C CA . ALA B 1 59 ? -2.338 41.844 12.438 1 90.62 59 ALA B CA 1
ATOM 3302 C C . ALA B 1 59 ? -2.445 42.188 13.922 1 90.62 59 ALA B C 1
ATOM 3304 O O . ALA B 1 59 ? -1.94 43.25 14.344 1 90.62 59 ALA B O 1
ATOM 3305 N N . GLU B 1 60 ? -3.053 41.344 14.688 1 94.94 60 GLU B N 1
ATOM 3306 C CA . GLU B 1 60 ? -3.248 41.594 16.109 1 94.94 60 GLU B CA 1
ATOM 3307 C C . GLU B 1 60 ? -2.15 40.938 16.953 1 94.94 60 GLU B C 1
ATOM 3309 O O . GLU B 1 60 ? -2.061 41.188 18.156 1 94.94 60 GLU B O 1
ATOM 3314 N N . ILE B 1 61 ? -1.313 40.219 16.344 1 95.56 61 ILE B N 1
ATOM 3315 C CA . ILE B 1 61 ? -0.268 39.469 17.062 1 95.56 61 ILE B CA 1
ATOM 3316 C C . ILE B 1 61 ? 0.945 40.375 17.266 1 95.56 61 ILE B C 1
ATOM 3318 O O . ILE B 1 61 ? 1.273 41.188 16.391 1 95.56 61 ILE B O 1
ATOM 3322 N N . ALA B 1 62 ? 1.598 40.25 18.359 1 96.12 62 ALA B N 1
ATOM 3323 C CA . ALA B 1 62 ? 2.732 41.094 18.734 1 96.12 62 ALA B CA 1
ATOM 3324 C C . ALA B 1 62 ? 3.807 41.062 17.656 1 96.12 62 ALA B C 1
ATOM 3326 O O . ALA B 1 62 ? 4.145 40 17.125 1 96.12 62 ALA B O 1
ATOM 3327 N N . ASP B 1 63 ? 4.426 42.188 17.344 1 92.56 63 ASP B N 1
ATOM 3328 C CA . ASP B 1 63 ? 5.387 42.375 16.266 1 92.56 63 ASP B CA 1
ATOM 3329 C C . ASP B 1 63 ? 6.609 41.469 16.453 1 92.56 63 ASP B C 1
ATOM 3331 O O . ASP B 1 63 ? 7.129 40.906 15.492 1 92.56 63 ASP B O 1
ATOM 3335 N N . GLU B 1 64 ? 7.051 41.406 17.641 1 92.38 64 GLU B N 1
ATOM 3336 C CA . GLU B 1 64 ? 8.242 40.594 17.922 1 92.38 64 GLU B CA 1
ATOM 3337 C C . GLU B 1 64 ? 8.039 39.125 17.5 1 92.38 64 GLU B C 1
ATOM 3339 O O . GLU B 1 64 ? 8.969 38.5 17.031 1 92.38 64 GLU B O 1
ATOM 3344 N N . ILE B 1 65 ? 6.828 38.656 17.656 1 92.06 65 ILE B N 1
ATOM 3345 C CA . ILE B 1 65 ? 6.484 37.281 17.281 1 92.06 65 ILE B CA 1
ATOM 3346 C C . ILE B 1 65 ? 6.48 37.156 15.766 1 92.06 65 ILE B C 1
ATOM 3348 O O . ILE B 1 65 ? 7.039 36.188 15.227 1 92.06 65 ILE B O 1
ATOM 3352 N N . LEU B 1 66 ? 5.973 38.062 15.039 1 86.81 66 LEU B N 1
ATOM 3353 C CA . LEU B 1 66 ? 5.863 38.031 13.586 1 86.81 66 LEU B CA 1
ATOM 3354 C C . LEU B 1 66 ? 7.238 38.125 12.93 1 86.81 66 LEU B C 1
ATOM 3356 O O . LEU B 1 66 ? 7.477 37.5 11.891 1 86.81 66 LEU B O 1
ATOM 3360 N N . GLU B 1 67 ? 8.141 38.781 13.5 1 81.88 67 GLU B N 1
ATOM 3361 C CA . GLU B 1 67 ? 9.469 39.031 12.945 1 81.88 67 GLU B CA 1
ATOM 3362 C C . GLU B 1 67 ? 10.32 37.75 13.008 1 81.88 67 GLU B C 1
ATOM 3364 O O . GLU B 1 67 ? 11.227 37.562 12.18 1 81.88 67 GLU B O 1
ATOM 3369 N N . LYS B 1 68 ? 10.008 36.875 13.82 1 76.31 68 LYS B N 1
ATOM 3370 C CA . LYS B 1 68 ? 10.82 35.688 14.023 1 76.31 68 LYS B CA 1
ATOM 3371 C C . LYS B 1 68 ? 10.141 34.438 13.453 1 76.31 68 LYS B C 1
ATOM 3373 O O . LYS B 1 68 ? 10.461 33.312 13.836 1 76.31 68 LYS B O 1
ATOM 3378 N N . PHE B 1 69 ? 9.234 34.656 12.578 1 71.94 69 PHE B N 1
ATOM 3379 C CA . PHE B 1 69 ? 8.531 33.562 11.953 1 71.94 69 PHE B CA 1
ATOM 3380 C C . PHE B 1 69 ? 9.289 33.062 10.727 1 71.94 69 PHE B C 1
ATOM 3382 O O . PHE B 1 69 ? 9.641 33.844 9.852 1 71.94 69 PHE B O 1
ATOM 3389 N N . TYR B 1 70 ? 9.484 31.688 10.688 1 64.56 70 TYR B N 1
ATOM 3390 C CA . TYR B 1 70 ? 10.281 31.094 9.625 1 64.56 70 TYR B CA 1
ATOM 3391 C C . TYR B 1 70 ? 9.477 30.062 8.859 1 64.56 70 TYR B C 1
ATOM 3393 O O . TYR B 1 70 ? 10.031 29.312 8.039 1 64.56 70 TYR B O 1
ATOM 3401 N N . GLY B 1 71 ? 8.219 29.984 9.023 1 65.12 71 GLY B N 1
ATOM 3402 C CA . GLY B 1 71 ? 7.43 28.922 8.43 1 65.12 71 GLY B CA 1
ATOM 3403 C C . GLY B 1 71 ? 7.102 29.172 6.969 1 65.12 71 GLY B C 1
ATOM 3404 O O . GLY B 1 71 ? 7.43 30.234 6.422 1 65.12 71 GLY B O 1
ATOM 3405 N N . CYS B 1 72 ? 6.715 28.125 6.156 1 60.38 72 CYS B N 1
ATOM 3406 C CA . CYS B 1 72 ? 6.531 28.141 4.707 1 60.38 72 CYS B CA 1
ATOM 3407 C C . CYS B 1 72 ? 5.051 28.156 4.348 1 60.38 72 CYS B C 1
ATOM 3409 O O . CYS B 1 72 ? 4.699 28.156 3.166 1 60.38 72 CYS B O 1
ATOM 3411 N N . GLY B 1 73 ? 4.121 28.188 5.297 1 58.97 73 GLY B N 1
ATOM 3412 C CA . GLY B 1 73 ? 2.748 28.094 4.824 1 58.97 73 GLY B CA 1
ATOM 3413 C C . GLY B 1 73 ? 1.723 28.281 5.926 1 58.97 73 GLY B C 1
ATOM 3414 O O . GLY B 1 73 ? 2.049 28.781 7.004 1 58.97 73 GLY B O 1
ATOM 3415 N N . SER B 1 74 ? 0.497 28.344 5.391 1 61.5 74 SER B N 1
ATOM 3416 C CA . SER B 1 74 ? -0.609 28.344 6.344 1 61.5 74 SER B CA 1
ATOM 3417 C C . SER B 1 74 ? -0.979 26.922 6.758 1 61.5 74 SER B C 1
ATOM 3419 O O . SER B 1 74 ? -1.147 26.047 5.906 1 61.5 74 SER B O 1
ATOM 3421 N N . THR B 1 75 ? -0.987 26.75 8.023 1 70.56 75 THR B N 1
ATOM 3422 C CA . THR B 1 75 ? -1.168 25.375 8.508 1 70.56 75 THR B CA 1
ATOM 3423 C C . THR B 1 75 ? -2.539 25.219 9.156 1 70.56 75 THR B C 1
ATOM 3425 O O . THR B 1 75 ? -2.812 24.188 9.789 1 70.56 75 THR B O 1
ATOM 3428 N N . LEU B 1 76 ? -3.422 26.25 9.023 1 82.94 76 LEU B N 1
ATOM 3429 C CA . LEU B 1 76 ? -4.711 26.078 9.68 1 82.94 76 LEU B CA 1
ATOM 3430 C C . LEU B 1 76 ? -5.855 26.266 8.688 1 82.94 76 LEU B C 1
ATOM 3432 O O . LEU B 1 76 ? -5.754 27.062 7.754 1 82.94 76 LEU B O 1
ATOM 3436 N N . PRO B 1 77 ? -6.879 25.484 8.867 1 75.25 77 PRO B N 1
ATOM 3437 C CA . PRO B 1 77 ? -8.055 25.688 8.016 1 75.25 77 PRO B CA 1
ATOM 3438 C C . PRO B 1 77 ? -8.711 27.047 8.227 1 75.25 77 PRO B C 1
ATOM 3440 O O . PRO B 1 77 ? -8.68 27.594 9.328 1 75.25 77 PRO B O 1
ATOM 3443 N N . ASP B 1 78 ? -9.047 27.672 7.133 1 68.44 78 ASP B N 1
ATOM 3444 C CA . ASP B 1 78 ? -9.688 28.984 7.172 1 68.44 78 ASP B CA 1
ATOM 3445 C C . ASP B 1 78 ? -11.18 28.859 7.434 1 68.44 78 ASP B C 1
ATOM 3447 O O . ASP B 1 78 ? -12 29.188 6.574 1 68.44 78 ASP B O 1
ATOM 3451 N N . ASP B 1 79 ? -11.555 28.234 8.516 1 67.75 79 ASP B N 1
ATOM 3452 C CA . ASP B 1 79 ? -12.977 28.078 8.773 1 67.75 79 ASP B CA 1
ATOM 3453 C C . ASP B 1 79 ? -13.258 27.969 10.273 1 67.75 79 ASP B C 1
ATOM 3455 O O . ASP B 1 79 ? -12.336 28.062 11.086 1 67.75 79 ASP B O 1
ATOM 3459 N N . SER B 1 80 ? -14.484 28.078 10.625 1 75.38 80 SER B N 1
ATOM 3460 C CA . SER B 1 80 ? -14.93 28.047 12.016 1 75.38 80 SER B CA 1
ATOM 3461 C C . SER B 1 80 ? -14.969 26.625 12.555 1 75.38 80 SER B C 1
ATOM 3463 O O . SER B 1 80 ? -15.57 26.375 13.594 1 75.38 80 SER B O 1
ATOM 3465 N N . SER B 1 81 ? -14.219 25.859 11.828 1 84.88 81 SER B N 1
ATOM 3466 C CA . SER B 1 81 ? -14.305 24.453 12.227 1 84.88 81 SER B CA 1
ATOM 3467 C C . SER B 1 81 ? -13.43 24.172 13.438 1 84.88 81 SER B C 1
ATOM 3469 O O . SER B 1 81 ? -13.547 23.109 14.062 1 84.88 81 SER B O 1
ATOM 3471 N N . LEU B 1 82 ? -12.719 25.141 13.906 1 93.38 82 LEU B N 1
ATOM 3472 C CA . LEU B 1 82 ? -11.758 24.891 14.977 1 93.38 82 LEU B CA 1
ATOM 3473 C C . LEU B 1 82 ? -12.32 25.359 16.328 1 93.38 82 LEU B C 1
ATOM 3475 O O . LEU B 1 82 ? -11.695 25.141 17.359 1 93.38 82 LEU B O 1
ATOM 3479 N N . GLU B 1 83 ? -13.508 25.984 16.281 1 93.69 83 GLU B N 1
ATOM 3480 C CA . GLU B 1 83 ? -14.07 26.531 17.516 1 93.69 83 GLU B CA 1
ATOM 3481 C C . GLU B 1 83 ? -14.188 25.438 18.578 1 93.69 83 GLU B C 1
ATOM 3483 O O . GLU B 1 83 ? -14.758 24.375 18.312 1 93.69 83 GLU B O 1
ATOM 3488 N N . GLY B 1 84 ? -13.594 25.719 19.719 1 96.31 84 GLY B N 1
ATOM 3489 C CA . GLY B 1 84 ? -13.688 24.828 20.859 1 96.31 84 GLY B CA 1
ATOM 3490 C C . GLY B 1 84 ? -12.688 23.703 20.812 1 96.31 84 GLY B C 1
ATOM 3491 O O . GLY B 1 84 ? -12.594 22.906 21.766 1 96.31 84 GLY B O 1
ATOM 3492 N N . ALA B 1 85 ? -11.867 23.625 19.812 1 97.44 85 ALA B N 1
ATOM 3493 C CA . ALA B 1 85 ? -10.953 22.5 19.625 1 97.44 85 ALA B CA 1
ATOM 3494 C C . ALA B 1 85 ? -9.688 22.672 20.469 1 97.44 85 ALA B C 1
ATOM 3496 O O . ALA B 1 85 ? -9.359 23.781 20.875 1 97.44 85 ALA B O 1
ATOM 3497 N N . THR B 1 86 ? -9.047 21.578 20.766 1 98.56 86 THR B N 1
ATOM 3498 C CA . THR B 1 86 ? -7.68 21.578 21.266 1 98.56 86 THR B CA 1
ATOM 3499 C C . THR B 1 86 ? -6.691 21.391 20.109 1 98.56 86 THR B C 1
ATOM 3501 O O . THR B 1 86 ? -6.73 20.375 19.406 1 98.56 86 THR B O 1
ATOM 3504 N N . VAL B 1 87 ? -5.809 22.359 19.953 1 98.12 87 VAL B N 1
ATOM 3505 C CA . VAL B 1 87 ? -4.848 22.344 18.844 1 98.12 87 VAL B CA 1
ATOM 3506 C C . VAL B 1 87 ? -3.43 22.25 19.406 1 98.12 87 VAL B C 1
ATOM 3508 O O . VAL B 1 87 ? -3.1 22.922 20.391 1 98.12 87 VAL B O 1
ATOM 3511 N N . LEU B 1 88 ? -2.646 21.375 18.781 1 98.62 88 LEU B N 1
ATOM 3512 C CA . LEU B 1 88 ? -1.233 21.25 19.125 1 98.62 88 LEU B CA 1
ATOM 3513 C C . LEU B 1 88 ? -0.354 21.719 17.969 1 98.62 88 LEU B C 1
ATOM 3515 O O . LEU B 1 88 ? -0.488 21.234 16.844 1 98.62 88 LEU B O 1
ATOM 3519 N N . ASP B 1 89 ? 0.505 22.656 18.234 1 97.75 89 ASP B N 1
ATOM 3520 C CA . ASP B 1 89 ? 1.455 23.172 17.25 1 97.75 89 ASP B CA 1
ATOM 3521 C C . ASP B 1 89 ? 2.859 22.625 17.516 1 97.75 89 ASP B C 1
ATOM 3523 O O . ASP B 1 89 ? 3.461 22.922 18.547 1 97.75 89 ASP B O 1
ATOM 3527 N N . LEU B 1 90 ? 3.402 21.875 16.578 1 97.44 90 LEU B N 1
ATOM 3528 C CA . LEU B 1 90 ? 4.73 21.297 16.703 1 97.44 90 LEU B CA 1
ATOM 3529 C C . LEU B 1 90 ? 5.805 22.25 16.219 1 97.44 90 LEU B C 1
ATOM 3531 O O . LEU B 1 90 ? 5.715 22.781 15.102 1 97.44 90 LEU B O 1
ATOM 3535 N N . GLY B 1 91 ? 6.887 22.359 17.016 1 94.81 91 GLY B N 1
ATOM 3536 C CA . GLY B 1 91 ? 7.871 23.391 16.688 1 94.81 91 GLY B CA 1
ATOM 3537 C C . GLY B 1 91 ? 7.285 24.781 16.609 1 94.81 91 GLY B C 1
ATOM 3538 O O . GLY B 1 91 ? 7.453 25.469 15.594 1 94.81 91 GLY B O 1
ATOM 3539 N N . CYS B 1 92 ? 6.707 25.234 17.719 1 95.5 92 CYS B N 1
ATOM 3540 C CA . CYS B 1 92 ? 5.844 26.406 17.656 1 95.5 92 CYS B CA 1
ATOM 3541 C C . CYS B 1 92 ? 6.672 27.688 17.562 1 95.5 92 CYS B C 1
ATOM 3543 O O . CYS B 1 92 ? 6.137 28.75 17.266 1 95.5 92 CYS B O 1
ATOM 3545 N N . GLY B 1 93 ? 8.023 27.641 17.844 1 93.31 93 GLY B N 1
ATOM 3546 C CA . GLY B 1 93 ? 8.828 28.859 17.844 1 93.31 93 GLY B CA 1
ATOM 3547 C C . GLY B 1 93 ? 8.32 29.922 18.797 1 93.31 93 GLY B C 1
ATOM 3548 O O . GLY B 1 93 ? 8.062 29.641 19.969 1 93.31 93 GLY B O 1
ATOM 3549 N N . THR B 1 94 ? 8.227 31.094 18.234 1 93.75 94 THR B N 1
ATOM 3550 C CA . THR B 1 94 ? 7.801 32.219 19.094 1 93.75 94 THR B CA 1
ATOM 3551 C C . THR B 1 94 ? 6.281 32.25 19.188 1 93.75 94 THR B C 1
ATOM 3553 O O . THR B 1 94 ? 5.719 33.156 19.828 1 93.75 94 THR B O 1
ATOM 3556 N N . GLY B 1 95 ? 5.586 31.344 18.531 1 95.31 95 GLY B N 1
ATOM 3557 C CA . GLY B 1 95 ? 4.184 31.125 18.844 1 95.31 95 GLY B CA 1
ATOM 3558 C C . GLY B 1 95 ? 3.246 31.812 17.859 1 95.31 95 GLY B C 1
ATOM 3559 O O . GLY B 1 95 ? 2.066 32 18.156 1 95.31 95 GLY B O 1
ATOM 3560 N N . ARG B 1 96 ? 3.705 32.25 16.672 1 93.5 96 ARG B N 1
ATOM 3561 C CA . ARG B 1 96 ? 2.836 32.906 15.711 1 93.5 96 ARG B CA 1
ATOM 3562 C C . ARG B 1 96 ? 1.603 32.062 15.406 1 93.5 96 ARG B C 1
ATOM 3564 O O . ARG B 1 96 ? 0.472 32.531 15.531 1 93.5 96 ARG B O 1
ATOM 3571 N N . ASP B 1 97 ? 1.824 30.812 15.055 1 94.25 97 ASP B N 1
ATOM 3572 C CA . ASP B 1 97 ? 0.704 29.953 14.695 1 94.25 97 ASP B CA 1
ATOM 3573 C C . ASP B 1 97 ? -0.103 29.562 15.93 1 94.25 97 ASP B C 1
ATOM 3575 O O . ASP B 1 97 ? -1.313 29.344 15.844 1 94.25 97 ASP B O 1
ATOM 3579 N N . VAL B 1 98 ? 0.489 29.484 17.094 1 96.75 98 VAL B N 1
ATOM 3580 C CA . VAL B 1 98 ? -0.218 29.219 18.344 1 96.75 98 VAL B CA 1
ATOM 3581 C C . VAL B 1 98 ? -1.234 30.328 18.609 1 96.75 98 VAL B C 1
ATOM 3583 O O . VAL B 1 98 ? -2.408 30.047 18.875 1 96.75 98 VAL B O 1
ATOM 3586 N N . TYR B 1 99 ? -0.809 31.516 18.5 1 96.56 99 TYR B N 1
ATOM 3587 C CA . TYR B 1 99 ? -1.705 32.625 18.797 1 96.56 99 TYR B CA 1
ATOM 3588 C C . TYR B 1 99 ? -2.758 32.781 17.703 1 96.56 99 TYR B C 1
ATOM 3590 O O . TYR B 1 99 ? -3.9 33.156 17.984 1 96.56 99 TYR B O 1
ATOM 3598 N N . LEU B 1 100 ? -2.371 32.562 16.484 1 94.56 100 LEU B N 1
ATOM 3599 C CA . LEU B 1 100 ? -3.381 32.531 15.422 1 94.56 100 LEU B CA 1
ATOM 3600 C C . LEU B 1 100 ? -4.453 31.484 15.75 1 94.56 100 LEU B C 1
ATOM 3602 O O . LEU B 1 100 ? -5.648 31.797 15.719 1 94.56 100 LEU B O 1
ATOM 3606 N N . ALA B 1 101 ? -4.047 30.281 16.141 1 96.12 101 ALA B N 1
ATOM 3607 C CA . ALA B 1 101 ? -4.969 29.219 16.5 1 96.12 101 ALA B CA 1
ATOM 3608 C C . ALA B 1 101 ? -5.789 29.609 17.734 1 96.12 101 ALA B C 1
ATOM 3610 O O . ALA B 1 101 ? -6.969 29.266 17.828 1 96.12 101 ALA B O 1
ATOM 3611 N N . SER B 1 102 ? -5.164 30.281 18.641 1 97 102 SER B N 1
ATOM 3612 C CA . SER B 1 102 ? -5.832 30.703 19.875 1 97 102 SER B CA 1
ATOM 3613 C C . SER B 1 102 ? -7.109 31.469 19.578 1 97 102 SER B C 1
ATOM 3615 O O . SER B 1 102 ? -8.172 31.172 20.125 1 97 102 SER B O 1
ATOM 3617 N N . LYS B 1 103 ? -6.969 32.438 18.688 1 95.44 103 LYS B N 1
ATOM 3618 C CA . LYS B 1 103 ? -8.133 33.219 18.312 1 95.44 103 LYS B CA 1
ATOM 3619 C C . LYS B 1 103 ? -9.18 32.375 17.594 1 95.44 103 LYS B C 1
ATOM 3621 O O . LYS B 1 103 ? -10.375 32.5 17.844 1 95.44 103 LYS B O 1
ATOM 3626 N N . LEU B 1 104 ? -8.742 31.5 16.766 1 94.31 104 LEU B N 1
ATOM 3627 C CA . LEU B 1 104 ? -9.633 30.719 15.922 1 94.31 104 LEU B CA 1
ATOM 3628 C C . LEU B 1 104 ? -10.414 29.703 16.766 1 94.31 104 LEU B C 1
ATOM 3630 O O . LEU B 1 104 ? -11.594 29.453 16.5 1 94.31 104 LEU B O 1
ATOM 3634 N N . VAL B 1 105 ? -9.797 29.094 17.781 1 96.38 105 VAL B N 1
ATOM 3635 C CA . VAL B 1 105 ? -10.469 28.062 18.578 1 96.38 105 VAL B CA 1
ATOM 3636 C C . VAL B 1 105 ? -11.398 28.719 19.594 1 96.38 105 VAL B C 1
ATOM 3638 O O . VAL B 1 105 ? -12.273 28.062 20.156 1 96.38 105 VAL B O 1
ATOM 3641 N N . GLY B 1 106 ? -11.125 29.969 19.938 1 95.06 106 GLY B N 1
ATOM 3642 C CA . GLY B 1 106 ? -12 30.703 20.828 1 95.06 106 GLY B CA 1
ATOM 3643 C C . GLY B 1 106 ? -11.727 30.422 22.297 1 95.06 106 GLY B C 1
ATOM 3644 O O . GLY B 1 106 ? -10.836 29.641 22.625 1 95.06 106 GLY B O 1
ATOM 3645 N N . GLU B 1 107 ? -12.508 31.016 23.141 1 93.69 107 GLU B N 1
ATOM 3646 C CA . GLU B 1 107 ? -12.273 31.016 24.578 1 93.69 107 GLU B CA 1
ATOM 3647 C C . GLU B 1 107 ? -12.461 29.625 25.172 1 93.69 107 GLU B C 1
ATOM 3649 O O . GLU B 1 107 ? -11.922 29.312 26.234 1 93.69 107 GLU B O 1
ATOM 3654 N N . HIS B 1 108 ? -13.211 28.875 24.453 1 95.69 108 HIS B N 1
ATOM 3655 C CA . HIS B 1 108 ? -13.492 27.547 24.984 1 95.69 108 HIS B CA 1
ATOM 3656 C C . HIS B 1 108 ? -12.539 26.5 24.391 1 95.69 108 HIS B C 1
ATOM 3658 O O . HIS B 1 108 ? -12.586 25.328 24.766 1 95.69 108 HIS B O 1
ATOM 3664 N N . GLY B 1 109 ? -11.727 26.938 23.484 1 97.81 109 GLY B N 1
ATOM 3665 C CA . GLY B 1 109 ? -10.703 26.078 22.922 1 97.81 109 GLY B CA 1
ATOM 3666 C C . GLY B 1 109 ? -9.375 26.188 23.656 1 97.81 109 GLY B C 1
ATOM 3667 O O . GLY B 1 109 ? -9.234 26.969 24.594 1 97.81 109 GLY B O 1
ATOM 3668 N N . LYS B 1 110 ? -8.438 25.328 23.266 1 98.38 110 LYS B N 1
ATOM 3669 C CA . LYS B 1 110 ? -7.102 25.328 23.844 1 98.38 110 LYS B CA 1
ATOM 3670 C C . LYS B 1 110 ? -6.035 25.125 22.781 1 98.38 110 LYS B C 1
ATOM 3672 O O . LYS B 1 110 ? -6.246 24.375 21.828 1 98.38 110 LYS B O 1
ATOM 3677 N N . VAL B 1 111 ? -4.922 25.812 22.984 1 98.44 111 VAL B N 1
ATOM 3678 C CA . VAL B 1 111 ? -3.811 25.656 22.062 1 98.44 111 VAL B CA 1
ATOM 3679 C C . VAL B 1 111 ? -2.529 25.344 22.828 1 98.44 111 VAL B C 1
ATOM 3681 O O . VAL B 1 111 ? -2.213 26.031 23.812 1 98.44 111 VAL B O 1
ATOM 3684 N N . ILE B 1 112 ? -1.849 24.312 22.391 1 98.81 112 ILE B N 1
ATOM 3685 C CA . ILE B 1 112 ? -0.582 23.906 22.969 1 98.81 112 ILE B CA 1
ATOM 3686 C C . ILE B 1 112 ? 0.545 24.078 21.953 1 98.81 112 ILE B C 1
ATOM 3688 O O . ILE B 1 112 ? 0.444 23.609 20.828 1 98.81 112 ILE B O 1
ATOM 3692 N N . GLY B 1 113 ? 1.573 24.797 22.312 1 98.38 113 GLY B N 1
ATOM 3693 C CA . GLY B 1 113 ? 2.789 24.891 21.531 1 98.38 113 GLY B CA 1
ATOM 3694 C C . GLY B 1 113 ? 3.953 24.125 22.141 1 98.38 113 GLY B C 1
ATOM 3695 O O . GLY B 1 113 ? 4.211 24.234 23.344 1 98.38 113 GLY B O 1
ATOM 3696 N N . VAL B 1 114 ? 4.629 23.359 21.328 1 98.44 114 VAL B N 1
ATOM 3697 C CA . VAL B 1 114 ? 5.809 22.641 21.797 1 98.44 114 VAL B CA 1
ATOM 3698 C C . VAL B 1 114 ? 7.035 23.078 21 1 98.44 114 VAL B C 1
ATOM 3700 O O . VAL B 1 114 ? 6.992 23.156 19.781 1 98.44 114 VAL B O 1
ATOM 3703 N N . ASP B 1 115 ? 8.078 23.375 21.672 1 96.56 115 ASP B N 1
ATOM 3704 C CA . ASP B 1 115 ? 9.367 23.703 21.062 1 96.56 115 ASP B CA 1
ATOM 3705 C C . ASP B 1 115 ? 10.523 23.281 21.969 1 96.56 115 ASP B C 1
ATOM 3707 O O . ASP B 1 115 ? 10.383 23.234 23.188 1 96.56 115 ASP B O 1
ATOM 3711 N N . MET B 1 116 ? 11.648 22.984 21.344 1 93.94 116 MET B N 1
ATOM 3712 C CA . MET B 1 116 ? 12.781 22.516 22.125 1 93.94 116 MET B CA 1
ATOM 3713 C C . MET B 1 116 ? 13.625 23.672 22.625 1 93.94 116 MET B C 1
ATOM 3715 O O . MET B 1 116 ? 14.438 23.516 23.547 1 93.94 116 MET B O 1
ATOM 3719 N N . LEU B 1 117 ? 13.531 24.875 22.062 1 90.81 117 LEU B N 1
ATOM 3720 C CA . LEU B 1 117 ? 14.414 25.984 22.359 1 90.81 117 LEU B CA 1
ATOM 3721 C C . LEU B 1 117 ? 13.805 26.906 23.406 1 90.81 117 LEU B C 1
ATOM 3723 O O . LEU B 1 117 ? 12.766 27.531 23.156 1 90.81 117 LEU B O 1
ATOM 3727 N N . ASP B 1 118 ? 14.516 27.156 24.453 1 93.94 118 ASP B N 1
ATOM 3728 C CA . ASP B 1 118 ? 14.078 28.062 25.516 1 93.94 118 ASP B CA 1
ATOM 3729 C C . ASP B 1 118 ? 13.961 29.5 25 1 93.94 118 ASP B C 1
ATOM 3731 O O . ASP B 1 118 ? 13.039 30.219 25.375 1 93.94 118 ASP B O 1
ATOM 3735 N N . SER B 1 119 ? 14.898 29.844 24.188 1 91.62 119 SER B N 1
ATOM 3736 C CA . SER B 1 119 ? 14.922 31.219 23.672 1 91.62 119 SER B CA 1
ATOM 3737 C C . SER B 1 119 ? 13.648 31.547 22.906 1 91.62 119 SER B C 1
ATOM 3739 O O . SER B 1 119 ? 13.117 32.656 23.016 1 91.62 119 SER B O 1
ATOM 3741 N N . GLN B 1 120 ? 13.125 30.625 22.125 1 92.44 120 GLN B N 1
ATOM 3742 C CA . GLN B 1 120 ? 11.883 30.781 21.391 1 92.44 120 GLN B CA 1
ATOM 3743 C C . GLN B 1 120 ? 10.68 30.844 22.328 1 92.44 120 GLN B C 1
ATOM 3745 O O . GLN B 1 120 ? 9.836 31.734 22.219 1 92.44 120 GLN B O 1
ATOM 3750 N N . LEU B 1 121 ? 10.672 29.984 23.297 1 96.31 121 LEU B N 1
ATOM 3751 C CA . LEU B 1 121 ? 9.539 29.859 24.219 1 96.31 121 LEU B CA 1
ATOM 3752 C C . LEU B 1 121 ? 9.453 31.078 25.125 1 96.31 121 LEU B C 1
ATOM 3754 O O . LEU B 1 121 ? 8.359 31.5 25.516 1 96.31 121 LEU B O 1
ATOM 3758 N N . GLU B 1 122 ? 10.609 31.609 25.469 1 96.62 122 GLU B N 1
ATOM 3759 C CA . GLU B 1 122 ? 10.617 32.812 26.297 1 96.62 122 GLU B CA 1
ATOM 3760 C C . GLU B 1 122 ? 9.891 33.969 25.609 1 96.62 122 GLU B C 1
ATOM 3762 O O . GLU B 1 122 ? 9.07 34.656 26.234 1 96.62 122 GLU B O 1
ATOM 3767 N N . VAL B 1 123 ? 10.195 34.094 24.344 1 95.06 123 VAL B N 1
ATOM 3768 C CA . VAL B 1 123 ? 9.523 35.156 23.578 1 95.06 123 VAL B CA 1
ATOM 3769 C C . VAL B 1 123 ? 8.031 34.812 23.469 1 95.06 123 VAL B C 1
ATOM 3771 O O . VAL B 1 123 ? 7.184 35.688 23.656 1 95.06 123 VAL B O 1
ATOM 3774 N N . ALA B 1 124 ? 7.652 33.625 23.203 1 96.94 124 ALA B N 1
ATOM 3775 C CA . ALA B 1 124 ? 6.262 33.219 23.078 1 96.94 124 ALA B CA 1
ATOM 3776 C C . ALA B 1 124 ? 5.477 33.5 24.359 1 96.94 124 ALA B C 1
ATOM 3778 O O . ALA B 1 124 ? 4.395 34.094 24.297 1 96.94 124 ALA B O 1
ATOM 3779 N N . ARG B 1 125 ? 6.039 33.188 25.469 1 97.88 125 ARG B N 1
ATOM 3780 C CA . ARG B 1 125 ? 5.375 33.312 26.766 1 97.88 125 ARG B CA 1
ATOM 3781 C C . ARG B 1 125 ? 5.227 34.75 27.172 1 97.88 125 ARG B C 1
ATOM 3783 O O . ARG B 1 125 ? 4.281 35.125 27.875 1 97.88 125 ARG B O 1
ATOM 3790 N N . LYS B 1 126 ? 6.137 35.562 26.672 1 97.62 126 LYS B N 1
ATOM 3791 C CA . LYS B 1 126 ? 6.145 36.969 27 1 97.62 126 LYS B CA 1
ATOM 3792 C C . LYS B 1 126 ? 4.82 37.625 26.609 1 97.62 126 LYS B C 1
ATOM 3794 O O . LYS B 1 126 ? 4.395 38.594 27.25 1 97.62 126 LYS B O 1
ATOM 3799 N N . TYR B 1 127 ? 4.094 37.125 25.672 1 97.56 127 TYR B N 1
ATOM 3800 C CA . TYR B 1 127 ? 2.951 37.812 25.109 1 97.56 127 TYR B CA 1
ATOM 3801 C C . TYR B 1 127 ? 1.653 37.062 25.391 1 97.56 127 TYR B C 1
ATOM 3803 O O . TYR B 1 127 ? 0.625 37.344 24.766 1 97.56 127 TYR B O 1
ATOM 3811 N N . THR B 1 128 ? 1.686 36.156 26.297 1 98.06 128 THR B N 1
ATOM 3812 C CA . THR B 1 128 ? 0.504 35.344 26.609 1 98.06 128 THR B CA 1
ATOM 3813 C C . THR B 1 128 ? -0.623 36.25 27.125 1 98.06 128 THR B C 1
ATOM 3815 O O . THR B 1 128 ? -1.75 36.156 26.625 1 98.06 128 THR B O 1
ATOM 3818 N N . GLU B 1 129 ? -0.316 37.125 28.062 1 97.75 129 GLU B N 1
ATOM 3819 C CA . GLU B 1 129 ? -1.328 38 28.641 1 97.75 129 GLU B CA 1
ATOM 3820 C C . GLU B 1 129 ? -1.807 39.031 27.625 1 97.75 129 GLU B C 1
ATOM 3822 O O . GLU B 1 129 ? -2.992 39.375 27.578 1 97.75 129 GLU B O 1
ATOM 3827 N N . TYR B 1 130 ? -0.849 39.5 26.844 1 97.88 130 TYR B N 1
ATOM 3828 C CA . TYR B 1 130 ? -1.183 40.469 25.797 1 97.88 130 TYR B CA 1
ATOM 3829 C C . TYR B 1 130 ? -2.246 39.906 24.859 1 97.88 130 TYR B C 1
ATOM 3831 O O . TYR B 1 130 ? -3.262 40.562 24.609 1 97.88 130 TYR B O 1
ATOM 3839 N N . HIS B 1 131 ? -2.061 38.719 24.438 1 98.19 131 HIS B N 1
ATOM 3840 C CA . HIS B 1 131 ? -2.982 38.125 23.469 1 98.19 131 HIS B CA 1
ATOM 3841 C C . HIS B 1 131 ? -4.293 37.719 24.125 1 98.19 131 HIS B C 1
ATOM 3843 O O . HIS B 1 131 ? -5.359 37.812 23.516 1 98.19 131 HIS B O 1
ATOM 3849 N N . ALA B 1 132 ? -4.238 37.281 25.359 1 97.94 132 ALA B N 1
ATOM 3850 C CA . ALA B 1 132 ? -5.465 36.969 26.078 1 97.94 132 ALA B CA 1
ATOM 3851 C C . ALA B 1 132 ? -6.352 38.219 26.219 1 97.94 132 ALA B C 1
ATOM 3853 O O . ALA B 1 132 ? -7.562 38.125 26.016 1 97.94 132 ALA B O 1
ATOM 3854 N N . GLU B 1 133 ? -5.742 39.281 26.578 1 97.75 133 GLU B N 1
ATOM 3855 C CA . GLU B 1 133 ? -6.473 40.531 26.688 1 97.75 133 GLU B CA 1
ATOM 3856 C C . GLU B 1 133 ? -7.035 40.969 25.328 1 97.75 133 GLU B C 1
ATOM 3858 O O . GLU B 1 133 ? -8.211 41.344 25.234 1 97.75 133 GLU B O 1
ATOM 3863 N N . LYS B 1 134 ? -6.176 40.906 24.375 1 97.19 134 LYS B N 1
ATOM 3864 C CA . LYS B 1 134 ? -6.543 41.344 23.047 1 97.19 134 LYS B CA 1
ATOM 3865 C C . LYS B 1 134 ? -7.664 40.5 22.469 1 97.19 134 LYS B C 1
ATOM 3867 O O . LYS B 1 134 ? -8.578 41 21.828 1 97.19 134 LYS B O 1
ATOM 3872 N N . PHE B 1 135 ? -7.605 39.188 22.672 1 97 135 PHE B N 1
ATOM 3873 C CA . PHE B 1 135 ? -8.516 38.281 22.016 1 97 135 PHE B CA 1
ATOM 3874 C C . PHE B 1 135 ? -9.758 38.031 22.859 1 97 135 PHE B C 1
ATOM 3876 O O . PHE B 1 135 ? -10.852 37.844 22.328 1 97 135 PHE B O 1
ATOM 3883 N N . PHE B 1 136 ? -9.57 38.094 24.188 1 97 136 PHE B N 1
ATOM 3884 C CA . PHE B 1 136 ? -10.664 37.625 25.016 1 97 136 PHE B CA 1
ATOM 3885 C C . PHE B 1 136 ? -11.016 38.656 26.094 1 97 136 PHE B C 1
ATOM 3887 O O . PHE B 1 136 ? -11.836 38.406 26.969 1 97 136 PHE B O 1
ATOM 3894 N N . GLY B 1 137 ? -10.359 39.688 26.234 1 96.69 137 GLY B N 1
ATOM 3895 C CA . GLY B 1 137 ? -10.758 40.812 27.062 1 96.69 137 GLY B CA 1
ATOM 3896 C C . GLY B 1 137 ? -10.188 40.75 28.469 1 96.69 137 GLY B C 1
ATOM 3897 O O . GLY B 1 137 ? -10.508 41.594 29.312 1 96.69 137 GLY B O 1
ATOM 3898 N N . SER B 1 138 ? -9.375 39.719 28.703 1 96.38 138 SER B N 1
ATOM 3899 C CA . SER B 1 138 ? -8.758 39.594 30.016 1 96.38 138 SER B CA 1
ATOM 3900 C C . SER B 1 138 ? -7.465 38.781 29.953 1 96.38 138 SER B C 1
ATOM 3902 O O . SER B 1 138 ? -7.418 37.719 29.312 1 96.38 138 SER B O 1
ATOM 3904 N N . PRO B 1 139 ? -6.477 39.25 30.641 1 93.94 139 PRO B N 1
ATOM 3905 C CA . PRO B 1 139 ? -5.203 38.531 30.656 1 93.94 139 PRO B CA 1
ATOM 3906 C C . PRO B 1 139 ? -5.32 37.125 31.266 1 93.94 139 PRO B C 1
ATOM 3908 O O . PRO B 1 139 ? -4.492 36.281 30.984 1 93.94 139 PRO B O 1
ATOM 3911 N N . SER B 1 140 ? -6.34 37 32.031 1 94.25 140 SER B N 1
ATOM 3912 C CA . SER B 1 140 ? -6.477 35.75 32.75 1 94.25 140 SER B CA 1
ATOM 3913 C C . SER B 1 140 ? -7.211 34.688 31.922 1 94.25 140 SER B C 1
ATOM 3915 O O . SER B 1 140 ? -7.359 33.562 32.344 1 94.25 140 SER B O 1
ATOM 3917 N N . ARG B 1 141 ? -7.531 35.031 30.734 1 95.44 141 ARG B N 1
ATOM 3918 C CA . ARG B 1 141 ? -8.352 34.156 29.906 1 95.44 141 ARG B CA 1
ATOM 3919 C C . ARG B 1 141 ? -7.52 33.531 28.781 1 95.44 141 ARG B C 1
ATOM 3921 O O . ARG B 1 141 ? -8.031 33.281 27.688 1 95.44 141 ARG B O 1
ATOM 3928 N N . SER B 1 142 ? -6.277 33.406 29.094 1 97.31 142 SER B N 1
ATOM 3929 C CA . SER B 1 142 ? -5.434 32.781 28.078 1 97.31 142 SER B CA 1
ATOM 3930 C C . SER B 1 142 ? -5.82 31.312 27.859 1 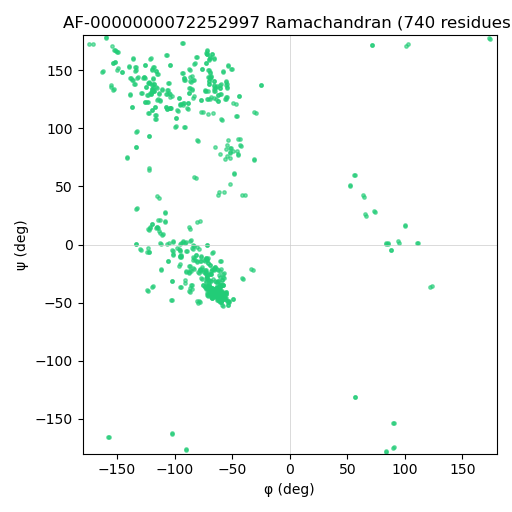97.31 142 SER B C 1
ATOM 3932 O O . SER B 1 142 ? -6.09 30.594 28.812 1 97.31 142 SER B O 1
ATOM 3934 N N . ASN B 1 143 ? -5.863 30.938 26.625 1 98.25 143 ASN B N 1
ATOM 3935 C CA . ASN B 1 143 ? -6.148 29.547 26.281 1 98.25 143 ASN B CA 1
ATOM 3936 C C . ASN B 1 143 ? -4.949 28.875 25.625 1 98.25 143 ASN B C 1
ATOM 3938 O O . ASN B 1 143 ? -5.105 27.875 24.906 1 98.25 143 ASN B O 1
ATOM 3942 N N . VAL B 1 144 ? -3.748 29.453 25.859 1 98.44 144 VAL B N 1
ATOM 3943 C CA . VAL B 1 144 ? -2.547 28.891 25.266 1 98.44 144 VAL B CA 1
ATOM 3944 C C . VAL B 1 144 ? -1.624 28.344 26.344 1 98.44 144 VAL B C 1
ATOM 3946 O O . VAL B 1 144 ? -1.588 28.875 27.469 1 98.44 144 VAL B O 1
ATOM 3949 N N . ARG B 1 145 ? -0.948 27.312 26.016 1 97.81 145 ARG B N 1
ATOM 3950 C CA . ARG B 1 145 ? 0.12 26.75 26.828 1 97.81 145 ARG B CA 1
ATOM 3951 C C . ARG B 1 145 ? 1.34 26.406 25.984 1 97.81 145 ARG B C 1
ATOM 3953 O O . ARG B 1 145 ? 1.203 25.938 24.859 1 97.81 145 ARG B O 1
ATOM 3960 N N . PHE B 1 146 ? 2.494 26.734 26.547 1 98.5 146 PHE B N 1
ATOM 3961 C CA . PHE B 1 146 ? 3.748 26.422 25.875 1 98.5 146 PHE B CA 1
ATOM 3962 C C . PHE B 1 146 ? 4.543 25.375 26.656 1 98.5 146 PHE B C 1
ATOM 3964 O O . PHE B 1 146 ? 4.738 25.516 27.859 1 98.5 146 PHE B O 1
ATOM 3971 N N . LEU B 1 147 ? 4.988 24.359 25.969 1 98.62 147 LEU B N 1
ATOM 3972 C CA . LEU B 1 147 ? 5.75 23.281 26.578 1 98.62 147 LEU B CA 1
ATOM 3973 C C . LEU B 1 147 ? 7.145 23.188 25.969 1 98.62 147 LEU B C 1
ATOM 3975 O O . LEU B 1 147 ? 7.312 23.375 24.766 1 98.62 147 LEU B O 1
ATOM 3979 N N . LYS B 1 148 ? 8.102 22.891 26.766 1 98.25 148 LYS B N 1
ATOM 3980 C CA . LYS B 1 148 ? 9.461 22.609 26.328 1 98.25 148 LYS B CA 1
ATOM 3981 C C . LYS B 1 148 ? 9.664 21.109 26.094 1 98.25 148 LYS B C 1
ATOM 3983 O O . LYS B 1 148 ? 9.453 20.297 27 1 98.25 148 LYS B O 1
ATOM 3988 N N . GLY B 1 149 ? 10.039 20.75 24.891 1 97.19 149 GLY B N 1
ATOM 3989 C CA . GLY B 1 149 ? 10.281 19.344 24.625 1 97.19 149 GLY B CA 1
ATOM 3990 C C . GLY B 1 149 ? 10.562 19.062 23.156 1 97.19 149 GLY B C 1
ATOM 3991 O O . GLY B 1 149 ? 10.57 19.969 22.328 1 97.19 149 GLY B O 1
ATOM 3992 N N . PHE B 1 150 ? 10.852 17.766 22.906 1 95.94 150 PHE B N 1
ATOM 3993 C CA . PHE B 1 150 ? 11.07 17.281 21.547 1 95.94 150 PHE B CA 1
ATOM 3994 C C . PHE B 1 150 ? 9.766 16.781 20.922 1 95.94 150 PHE B C 1
ATOM 3996 O O . PHE B 1 150 ? 8.969 16.125 21.594 1 95.94 150 PHE B O 1
ATOM 4003 N N . ILE B 1 151 ? 9.602 17.062 19.656 1 97.31 151 ILE B N 1
ATOM 4004 C CA . ILE B 1 151 ? 8.352 16.719 18.984 1 97.31 151 ILE B CA 1
ATOM 4005 C C . ILE B 1 151 ? 8.266 15.211 18.797 1 97.31 151 ILE B C 1
ATOM 4007 O O . ILE B 1 151 ? 7.184 14.672 18.531 1 97.31 151 ILE B O 1
ATOM 4011 N N . GLU B 1 152 ? 9.359 14.445 18.984 1 97.56 152 GLU B N 1
ATOM 4012 C CA . GLU B 1 152 ? 9.375 12.984 18.906 1 97.56 152 GLU B CA 1
ATOM 4013 C C . GLU B 1 152 ? 8.914 12.344 20.203 1 97.56 152 GLU B C 1
ATOM 4015 O O . GLU B 1 152 ? 8.688 11.133 20.266 1 97.56 152 GLU B O 1
ATOM 4020 N N . ASN B 1 153 ? 8.852 13.148 21.234 1 97.5 153 ASN B N 1
ATOM 4021 C CA . ASN B 1 153 ? 8.469 12.648 22.547 1 97.5 153 ASN B CA 1
ATOM 4022 C C . ASN B 1 153 ? 7.586 13.641 23.297 1 97.5 153 ASN B C 1
ATOM 4024 O O . ASN B 1 153 ? 8.008 14.219 24.297 1 97.5 153 ASN B O 1
ATOM 4028 N N . LEU B 1 154 ? 6.414 13.758 22.938 1 98.44 154 LEU B N 1
ATOM 4029 C CA . LEU B 1 154 ? 5.461 14.734 23.453 1 98.44 154 LEU B CA 1
ATOM 4030 C C . LEU B 1 154 ? 5.023 14.375 24.859 1 98.44 154 LEU B C 1
ATOM 4032 O O . LEU B 1 154 ? 4.613 15.242 25.641 1 98.44 154 LEU B O 1
ATOM 4036 N N . ALA B 1 155 ? 5.141 13.109 25.188 1 97.56 155 ALA B N 1
ATOM 4037 C CA . ALA B 1 155 ? 4.719 12.625 26.5 1 97.56 155 ALA B CA 1
ATOM 4038 C C . ALA B 1 155 ? 5.586 13.211 27.609 1 97.56 155 ALA B C 1
ATOM 4040 O O . ALA B 1 155 ? 5.141 13.336 28.75 1 97.56 155 ALA B O 1
ATOM 4041 N N . THR B 1 156 ? 6.766 13.656 27.266 1 97.06 156 THR B N 1
ATOM 4042 C CA . THR B 1 156 ? 7.691 14.117 28.297 1 97.06 156 THR B CA 1
ATOM 4043 C C . THR B 1 156 ? 7.918 15.617 28.188 1 97.06 156 THR B C 1
ATOM 4045 O O . THR B 1 156 ? 8.773 16.172 28.891 1 97.06 156 THR B O 1
ATOM 4048 N N . ALA B 1 157 ? 7.25 16.234 27.234 1 97.25 157 ALA B N 1
ATOM 4049 C CA . ALA B 1 157 ? 7.391 17.688 27.141 1 97.25 157 ALA B CA 1
ATOM 4050 C C . ALA B 1 157 ? 7.047 18.344 28.469 1 97.25 157 ALA B C 1
ATOM 4052 O O . ALA B 1 157 ? 6.102 17.953 29.156 1 97.25 157 ALA B O 1
ATOM 4053 N N . GLU B 1 158 ? 7.828 19.297 28.922 1 96.88 158 GLU B N 1
ATOM 4054 C CA . GLU B 1 158 ? 7.66 19.953 30.219 1 96.88 158 GLU B CA 1
ATOM 4055 C C . GLU B 1 158 ? 6.691 21.125 30.125 1 96.88 158 GLU B C 1
ATOM 4057 O O . GLU B 1 158 ? 6.727 21.891 29.156 1 96.88 158 GLU B O 1
ATOM 4062 N N . PRO B 1 159 ? 5.848 21.297 31.125 1 93.5 159 PRO B N 1
ATOM 4063 C CA . PRO B 1 159 ? 5.91 20.703 32.469 1 93.5 159 PRO B CA 1
ATOM 4064 C C . PRO B 1 159 ? 5.066 19.438 32.594 1 93.5 159 PRO B C 1
ATOM 4066 O O . PRO B 1 159 ? 5.262 18.656 33.531 1 93.5 159 PRO B O 1
ATOM 4069 N N . GLU B 1 160 ? 4.137 19.109 31.75 1 92.75 160 GLU B N 1
ATOM 4070 C CA . GLU B 1 160 ? 3.203 18.031 32.062 1 92.75 160 GLU B CA 1
ATOM 4071 C C . GLU B 1 160 ? 3.039 17.078 30.875 1 92.75 160 GLU B C 1
ATOM 4073 O O . GLU B 1 160 ? 2.34 16.078 30.969 1 92.75 160 GLU B O 1
ATOM 4078 N N . GLY B 1 161 ? 3.662 17.25 29.812 1 96.75 161 GLY B N 1
ATOM 4079 C CA . GLY B 1 161 ? 3.516 16.406 28.641 1 96.75 161 GLY B CA 1
ATOM 4080 C C . GLY B 1 161 ? 2.188 16.594 27.938 1 96.75 161 GLY B C 1
ATOM 4081 O O . GLY B 1 161 ? 1.305 17.297 28.438 1 96.75 161 GLY B O 1
ATOM 4082 N N . VAL B 1 162 ? 1.996 16.016 26.781 1 98.56 162 VAL B N 1
ATOM 4083 C CA . VAL B 1 162 ? 0.726 15.961 26.062 1 98.56 162 VAL B CA 1
ATOM 4084 C C . VAL B 1 162 ? 0.112 14.57 26.203 1 98.56 162 VAL B C 1
ATOM 4086 O O . VAL B 1 162 ? 0.698 13.578 25.781 1 98.56 162 VAL B O 1
ATOM 4089 N N . PRO B 1 163 ? -1.033 14.398 26.797 1 98.44 163 PRO B N 1
ATOM 4090 C CA . PRO B 1 163 ? -1.619 13.086 27.094 1 98.44 163 PRO B CA 1
ATOM 4091 C C . PRO B 1 163 ? -2.119 12.375 25.828 1 98.44 163 PRO B C 1
ATOM 4093 O O . PRO B 1 163 ? -2.334 13.023 24.797 1 98.44 163 PRO B O 1
ATOM 4096 N N . ASP B 1 164 ? -2.354 11.023 25.969 1 98.62 164 ASP B N 1
ATOM 4097 C CA . ASP B 1 164 ? -2.951 10.227 24.891 1 98.62 164 ASP B CA 1
ATOM 4098 C C . ASP B 1 164 ? -4.34 10.75 24.531 1 98.62 164 ASP B C 1
ATOM 4100 O O . ASP B 1 164 ? -5.117 11.117 25.406 1 98.62 164 ASP B O 1
ATOM 4104 N N . SER B 1 165 ? -4.602 10.812 23.234 1 98.69 165 SER B N 1
ATOM 4105 C CA . SER B 1 165 ? -5.945 11.086 22.734 1 98.69 165 SER B CA 1
ATOM 4106 C C . SER B 1 165 ? -6.527 12.352 23.359 1 98.69 165 SER B C 1
ATOM 4108 O O . SER B 1 165 ? -7.672 12.359 23.812 1 98.69 165 SER B O 1
ATOM 4110 N N . SER B 1 166 ? -5.766 13.43 23.312 1 98.69 166 SER B N 1
ATOM 4111 C CA . SER B 1 166 ? -6.188 14.648 24.016 1 98.69 166 SER B CA 1
ATOM 4112 C C . SER B 1 166 ? -6.289 15.828 23.047 1 98.69 166 SER B C 1
ATOM 4114 O O . SER B 1 166 ? -6.75 16.906 23.422 1 98.69 166 SER B O 1
ATOM 4116 N N . VAL B 1 167 ? -5.887 15.648 21.828 1 98.75 167 VAL B N 1
ATOM 4117 C CA . VAL B 1 167 ? -5.773 16.734 20.875 1 98.75 167 VAL B CA 1
ATOM 4118 C C . VAL B 1 167 ? -6.719 16.5 19.688 1 98.75 167 VAL B C 1
ATOM 4120 O O . VAL B 1 167 ? -6.82 15.375 19.188 1 98.75 167 VAL B O 1
ATOM 4123 N N . ASP B 1 168 ? -7.375 17.547 19.234 1 98.25 168 ASP B N 1
ATOM 4124 C CA . ASP B 1 168 ? -8.273 17.438 18.094 1 98.25 168 ASP B CA 1
ATOM 4125 C C . ASP B 1 168 ? -7.512 17.625 16.781 1 98.25 168 ASP B C 1
ATOM 4127 O O . ASP B 1 168 ? -7.793 16.953 15.789 1 98.25 168 ASP B O 1
ATOM 4131 N N . VAL B 1 169 ? -6.598 18.562 16.797 1 97.94 169 VAL B N 1
ATOM 4132 C CA . VAL B 1 169 ? -5.852 18.891 15.594 1 97.94 169 VAL B CA 1
ATOM 4133 C C . VAL B 1 169 ? -4.383 19.125 15.938 1 97.94 169 VAL B C 1
ATOM 4135 O O . VAL B 1 169 ? -4.07 19.891 16.859 1 97.94 169 VAL B O 1
ATOM 4138 N N . VAL B 1 170 ? -3.508 18.484 15.258 1 98.44 170 VAL B N 1
ATOM 4139 C CA . VAL B 1 170 ? -2.078 18.766 15.305 1 98.44 170 VAL B CA 1
ATOM 4140 C C . VAL B 1 170 ? -1.667 19.516 14.039 1 98.44 170 VAL B C 1
ATOM 4142 O O . VAL B 1 170 ? -2.027 19.125 12.93 1 98.44 170 VAL B O 1
ATOM 4145 N N . ILE B 1 171 ? -0.973 20.609 14.234 1 96.5 171 ILE B N 1
ATOM 4146 C CA . ILE B 1 171 ? -0.48 21.375 13.086 1 96.5 171 ILE B CA 1
ATOM 4147 C C . ILE B 1 171 ? 1.045 21.438 13.133 1 96.5 171 ILE B C 1
ATOM 4149 O O . ILE B 1 171 ? 1.647 21.328 14.203 1 96.5 171 ILE B O 1
ATOM 4153 N N . SER B 1 172 ? 1.61 21.516 12.016 1 94.88 172 SER B N 1
ATOM 4154 C CA . SER B 1 172 ? 3.053 21.672 11.852 1 94.88 172 SER B CA 1
ATOM 4155 C C . SER B 1 172 ? 3.391 22.391 10.555 1 94.88 172 SER B C 1
ATOM 4157 O O . SER B 1 172 ? 2.807 22.094 9.508 1 94.88 172 SER B O 1
ATOM 4159 N N . ASN B 1 173 ? 4.242 23.312 10.664 1 90.62 173 ASN B N 1
ATOM 4160 C CA . ASN B 1 173 ? 4.68 24.109 9.516 1 90.62 173 ASN B CA 1
ATOM 4161 C C . ASN B 1 173 ? 6.188 24.016 9.32 1 90.62 173 ASN B C 1
ATOM 4163 O O . ASN B 1 173 ? 6.941 24.797 9.898 1 90.62 173 ASN B O 1
ATOM 4167 N N . CYS B 1 174 ? 6.617 23.078 8.477 1 88.94 174 CYS B N 1
ATOM 4168 C CA . CYS B 1 174 ? 8.008 22.906 8.062 1 88.94 174 CYS B CA 1
ATOM 4169 C C . CYS B 1 174 ? 8.883 22.516 9.25 1 88.94 174 CYS B C 1
ATOM 4171 O O . CYS B 1 174 ? 10 23 9.383 1 88.94 174 CYS B O 1
ATOM 4173 N N . VAL B 1 175 ? 8.398 21.672 10.07 1 90.88 175 VAL B N 1
ATOM 4174 C CA . VAL B 1 175 ? 9.133 21.281 11.266 1 90.88 175 VAL B CA 1
ATOM 4175 C C . VAL B 1 175 ? 9.414 19.781 11.234 1 90.88 175 VAL B C 1
ATOM 4177 O O . VAL B 1 175 ? 10.461 19.328 11.719 1 90.88 175 VAL B O 1
ATOM 4180 N N . CYS B 1 176 ? 8.5 18.984 10.711 1 93 176 CYS B N 1
ATOM 4181 C CA . CYS B 1 176 ? 8.586 17.531 10.781 1 93 176 CYS B CA 1
ATOM 4182 C C . CYS B 1 176 ? 9.875 17.031 10.148 1 93 176 CYS B C 1
ATOM 4184 O O . CYS B 1 176 ? 10.484 16.078 10.641 1 93 176 CYS B O 1
ATOM 4186 N N . ASN B 1 177 ? 10.32 17.672 9.117 1 90.19 177 ASN B N 1
ATOM 4187 C CA . ASN B 1 177 ? 11.516 17.234 8.406 1 90.19 177 ASN B CA 1
ATOM 4188 C C . ASN B 1 177 ? 12.773 17.484 9.242 1 90.19 177 ASN B C 1
ATOM 4190 O O . ASN B 1 177 ? 13.844 16.953 8.93 1 90.19 177 ASN B O 1
ATOM 4194 N N . LEU B 1 178 ? 12.711 18.266 10.242 1 88.56 178 LEU B N 1
ATOM 4195 C CA . LEU B 1 178 ? 13.852 18.562 11.109 1 88.56 178 LEU B CA 1
ATOM 4196 C C . LEU B 1 178 ? 14.062 17.438 12.117 1 88.56 178 LEU B C 1
ATOM 4198 O O . LEU B 1 178 ? 15.117 17.359 12.742 1 88.56 178 LEU B O 1
ATOM 4202 N N . SER B 1 179 ? 13.07 16.594 12.25 1 92.56 179 SER B N 1
ATOM 4203 C CA . SER B 1 179 ? 13.172 15.477 13.172 1 92.56 179 SER B CA 1
ATOM 4204 C C . SER B 1 179 ? 14.164 14.43 12.672 1 92.56 179 SER B C 1
ATOM 4206 O O . SER B 1 179 ? 14.188 14.117 11.477 1 92.56 179 SER B O 1
ATOM 4208 N N . THR B 1 180 ? 14.875 13.836 13.586 1 89.06 180 THR B N 1
ATOM 4209 C CA . THR B 1 180 ? 15.828 12.789 13.242 1 89.06 180 THR B CA 1
ATOM 4210 C C . THR B 1 180 ? 15.195 11.406 13.398 1 89.06 180 THR B C 1
ATOM 4212 O O . THR B 1 180 ? 15.812 10.398 13.07 1 89.06 180 THR B O 1
ATOM 4215 N N . ASN B 1 181 ? 14.117 11.352 13.938 1 95.56 181 ASN B N 1
ATOM 4216 C CA . ASN B 1 181 ? 13.336 10.125 14.062 1 95.56 181 ASN B CA 1
ATOM 4217 C C . ASN B 1 181 ? 11.875 10.344 13.68 1 95.56 181 ASN B C 1
ATOM 4219 O O . ASN B 1 181 ? 11.008 10.469 14.547 1 95.56 181 ASN B O 1
ATOM 4223 N N . LYS B 1 182 ? 11.648 10.273 12.477 1 97.19 182 LYS B N 1
ATOM 4224 C CA . LYS B 1 182 ? 10.352 10.688 11.938 1 97.19 182 LYS B CA 1
ATOM 4225 C C . LYS B 1 182 ? 9.266 9.672 12.273 1 97.19 182 LYS B C 1
ATOM 4227 O O . LYS B 1 182 ? 8.109 10.047 12.508 1 97.19 182 LYS B O 1
ATOM 4232 N N . LEU B 1 183 ? 9.57 8.391 12.266 1 98.31 183 LEU B N 1
ATOM 4233 C CA . LEU B 1 183 ? 8.562 7.414 12.641 1 98.31 183 LEU B CA 1
ATOM 4234 C C . LEU B 1 183 ? 8.07 7.656 14.07 1 98.31 183 LEU B C 1
ATOM 4236 O O . LEU B 1 183 ? 6.867 7.641 14.328 1 98.31 183 LEU B O 1
ATOM 4240 N N . ALA B 1 184 ? 9.008 7.922 14.992 1 97.88 184 ALA B N 1
ATOM 4241 C CA . ALA B 1 184 ? 8.633 8.227 16.375 1 97.88 184 ALA B CA 1
ATOM 4242 C C . ALA B 1 184 ? 7.75 9.469 16.438 1 97.88 184 ALA B C 1
ATOM 4244 O O . ALA B 1 184 ? 6.766 9.508 17.172 1 97.88 184 ALA B O 1
ATOM 4245 N N . LEU B 1 185 ? 8.109 10.445 15.672 1 98.5 185 LEU B N 1
ATOM 4246 C CA . LEU B 1 185 ? 7.348 11.688 15.633 1 98.5 185 LEU B CA 1
ATOM 4247 C C . LEU B 1 185 ? 5.898 11.422 15.227 1 98.5 185 LEU B C 1
ATOM 4249 O O . LEU B 1 185 ? 4.973 11.82 15.938 1 98.5 185 LEU B O 1
ATOM 4253 N N . PHE B 1 186 ? 5.711 10.719 14.102 1 98.75 186 PHE B N 1
ATOM 4254 C CA . PHE B 1 186 ? 4.359 10.539 13.594 1 98.75 186 PHE B CA 1
ATOM 4255 C C . PHE B 1 186 ? 3.576 9.57 14.477 1 98.75 186 PHE B C 1
ATOM 4257 O O . PHE B 1 186 ? 2.357 9.703 14.617 1 98.75 186 PHE B O 1
ATOM 4264 N N . LYS B 1 187 ? 4.262 8.672 15.172 1 98.69 187 LYS B N 1
ATOM 4265 C CA . LYS B 1 187 ? 3.598 7.82 16.156 1 98.69 187 LYS B CA 1
ATOM 4266 C C . LYS B 1 187 ? 3.127 8.633 17.359 1 98.69 187 LYS B C 1
ATOM 4268 O O . LYS B 1 187 ? 2.045 8.391 17.891 1 98.69 187 LYS B O 1
ATOM 4273 N N . GLU B 1 188 ? 3.955 9.594 17.75 1 98.62 188 GLU B N 1
ATOM 4274 C CA . GLU B 1 188 ? 3.566 10.484 18.844 1 98.62 188 GLU B CA 1
ATOM 4275 C C . GLU B 1 188 ? 2.361 11.336 18.453 1 98.62 188 GLU B C 1
ATOM 4277 O O . GLU B 1 188 ? 1.455 11.539 19.266 1 98.62 188 GLU B O 1
ATOM 4282 N N . ILE B 1 189 ? 2.402 11.812 17.266 1 98.88 189 ILE B N 1
ATOM 4283 C CA . ILE B 1 189 ? 1.268 12.586 16.766 1 98.88 189 ILE B CA 1
ATOM 4284 C C . ILE B 1 189 ? 0.004 11.727 16.797 1 98.88 189 ILE B C 1
ATOM 4286 O O . ILE B 1 189 ? -1.042 12.172 17.281 1 98.88 189 ILE B O 1
ATOM 4290 N N . HIS B 1 190 ? 0.135 10.484 16.297 1 98.88 190 HIS B N 1
ATOM 4291 C CA . HIS B 1 190 ? -0.994 9.562 16.312 1 98.88 190 HIS B CA 1
ATOM 4292 C C . HIS B 1 190 ? -1.476 9.312 17.75 1 98.88 190 HIS B C 1
ATOM 4294 O O . HIS B 1 190 ? -2.682 9.297 18 1 98.88 190 HIS B O 1
ATOM 4300 N N . ARG B 1 191 ? -0.572 9.164 18.672 1 98.81 191 ARG B N 1
ATOM 4301 C CA . ARG B 1 191 ? -0.895 8.875 20.062 1 98.81 191 ARG B CA 1
ATOM 4302 C C . ARG B 1 191 ? -1.71 10.008 20.672 1 98.81 191 ARG B C 1
ATOM 4304 O O . ARG B 1 191 ? -2.699 9.766 21.375 1 98.81 191 ARG B O 1
ATOM 4311 N N . VAL B 1 192 ? -1.367 11.227 20.438 1 98.88 192 VAL B N 1
ATOM 4312 C CA . VAL B 1 192 ? -1.962 12.344 21.156 1 98.88 192 VAL B CA 1
ATOM 4313 C C . VAL B 1 192 ? -3.283 12.742 20.5 1 98.88 192 VAL B C 1
ATOM 4315 O O . VAL B 1 192 ? -4.113 13.414 21.125 1 98.88 192 VAL B O 1
ATOM 4318 N N . LEU B 1 193 ? -3.479 12.375 19.266 1 98.88 193 LEU B N 1
ATOM 4319 C CA . LEU B 1 193 ? -4.727 12.695 18.578 1 98.88 193 LEU B CA 1
ATOM 4320 C C . LEU B 1 193 ? -5.883 11.883 19.156 1 98.88 193 LEU B C 1
ATOM 4322 O O . LEU B 1 193 ? -5.73 10.695 19.438 1 98.88 193 LEU B O 1
ATOM 4326 N N . ARG B 1 194 ? -6.996 12.508 19.328 1 98.75 194 ARG B N 1
ATOM 4327 C CA . ARG B 1 194 ? -8.25 11.805 19.594 1 98.75 194 ARG B CA 1
ATOM 4328 C C . ARG B 1 194 ? -8.672 10.977 18.391 1 98.75 194 ARG B C 1
ATOM 4330 O O . ARG B 1 194 ? -8.211 11.219 17.266 1 98.75 194 ARG B O 1
ATOM 4337 N N . ASN B 1 195 ? -9.57 9.945 18.609 1 98.44 195 ASN B N 1
ATOM 4338 C CA . ASN B 1 195 ? -10.219 9.32 17.469 1 98.44 195 ASN B CA 1
ATOM 4339 C C . ASN B 1 195 ? -10.93 10.344 16.594 1 98.44 195 ASN B C 1
ATOM 4341 O O . ASN B 1 195 ? -11.664 11.195 17.094 1 98.44 195 ASN B O 1
ATOM 4345 N N . GLY B 1 196 ? -10.633 10.328 15.359 1 98.38 196 GLY B N 1
ATOM 4346 C CA . GLY B 1 196 ? -11.195 11.32 14.453 1 98.38 196 GLY B CA 1
ATOM 4347 C C . GLY B 1 196 ? -10.375 12.594 14.367 1 98.38 196 GLY B C 1
ATOM 4348 O O . GLY B 1 196 ? -10.688 13.484 13.578 1 98.38 196 GLY B O 1
ATOM 4349 N N . GLY B 1 197 ? -9.305 12.68 15.203 1 98.56 197 GLY B N 1
ATOM 4350 C CA . GLY B 1 197 ? -8.438 13.844 15.18 1 98.56 197 GLY B CA 1
ATOM 4351 C C . GLY B 1 197 ? -7.633 13.961 13.898 1 98.56 197 GLY B C 1
ATOM 4352 O O . GLY B 1 197 ? -7.496 12.992 13.156 1 98.56 197 GLY B O 1
ATOM 4353 N N . GLU B 1 198 ? -7.094 15.203 13.703 1 97.94 198 GLU B N 1
ATOM 4354 C CA . GLU B 1 198 ? -6.473 15.523 12.422 1 97.94 198 GLU B CA 1
ATOM 4355 C C . GLU B 1 198 ? -5.039 16.016 12.609 1 97.94 198 GLU B C 1
ATOM 4357 O O . GLU B 1 198 ? -4.758 16.797 13.523 1 97.94 198 GLU B O 1
ATOM 4362 N N . LEU B 1 199 ? -4.184 15.484 11.766 1 97.94 199 LEU B N 1
ATOM 4363 C CA . LEU B 1 199 ? -2.9 16.125 11.492 1 97.94 199 LEU B CA 1
ATOM 4364 C C . LEU B 1 199 ? -2.969 16.969 10.227 1 97.94 199 LEU B C 1
ATOM 4366 O O . LEU B 1 199 ? -3.238 16.453 9.141 1 97.94 199 LEU B O 1
ATOM 4370 N N . TYR B 1 200 ? -2.83 18.234 10.336 1 95.56 200 TYR B N 1
ATOM 4371 C CA . TYR B 1 200 ? -2.799 19.188 9.234 1 95.56 200 TYR B CA 1
ATOM 4372 C C . TYR B 1 200 ? -1.447 19.891 9.156 1 95.56 200 TYR B C 1
ATOM 4374 O O . TYR B 1 200 ? -1.116 20.703 10.023 1 95.56 200 TYR B O 1
ATOM 4382 N N . PHE B 1 201 ? -0.671 19.594 8.094 1 93.62 201 PHE B N 1
ATOM 4383 C CA . PHE B 1 201 ? 0.696 20.094 8.156 1 93.62 201 PHE B CA 1
ATOM 4384 C C . PHE B 1 201 ? 1.271 20.297 6.762 1 93.62 201 PHE B C 1
ATOM 4386 O O . PHE B 1 201 ? 0.773 19.719 5.793 1 93.62 201 PHE B O 1
ATOM 4393 N N . SER B 1 202 ? 2.215 21.141 6.691 1 91.69 202 SER B N 1
ATOM 4394 C CA . SER B 1 202 ? 2.967 21.422 5.473 1 91.69 202 SER B CA 1
ATOM 4395 C C . SER B 1 202 ? 4.461 21.188 5.68 1 91.69 202 SER B C 1
ATOM 4397 O O . SER B 1 202 ? 5.004 21.531 6.73 1 91.69 202 SER B O 1
ATOM 4399 N N . ASP B 1 203 ? 5.066 20.625 4.688 1 92.62 203 ASP B N 1
ATOM 4400 C CA . ASP B 1 203 ? 6.508 20.391 4.73 1 92.62 203 ASP B CA 1
ATOM 4401 C C . ASP B 1 203 ? 7.07 20.203 3.324 1 92.62 203 ASP B C 1
ATOM 4403 O O . ASP B 1 203 ? 6.344 20.312 2.336 1 92.62 203 ASP B O 1
ATOM 4407 N N . MET B 1 204 ? 8.391 20.031 3.312 1 91.75 204 MET B N 1
ATOM 4408 C CA . MET B 1 204 ? 9.094 19.781 2.057 1 91.75 204 MET B CA 1
ATOM 4409 C C . MET B 1 204 ? 9.211 18.297 1.777 1 91.75 204 MET B C 1
ATOM 4411 O O . MET B 1 204 ? 9.414 17.5 2.697 1 91.75 204 MET B O 1
ATOM 4415 N N . TYR B 1 205 ? 9.094 17.984 0.506 1 95.12 205 TYR B N 1
ATOM 4416 C CA . TYR B 1 205 ? 9.234 16.594 0.064 1 95.12 205 TYR B CA 1
ATOM 4417 C C . TYR B 1 205 ? 10.094 16.516 -1.195 1 95.12 205 TYR B C 1
ATOM 4419 O O . TYR B 1 205 ? 10.32 17.516 -1.869 1 95.12 205 TYR B O 1
ATOM 4427 N N . ALA B 1 206 ? 10.625 15.328 -1.438 1 96.38 206 ALA B N 1
ATOM 4428 C CA . ALA B 1 206 ? 11.492 15.117 -2.598 1 96.38 206 ALA B CA 1
ATOM 4429 C C . ALA B 1 206 ? 10.859 14.125 -3.574 1 96.38 206 ALA B C 1
ATOM 4431 O O . ALA B 1 206 ? 10.164 13.195 -3.164 1 96.38 206 ALA B O 1
ATOM 4432 N N . GLY B 1 207 ? 11.172 14.328 -4.828 1 96.06 207 GLY B N 1
ATOM 4433 C CA . GLY B 1 207 ? 10.719 13.414 -5.867 1 96.06 207 GLY B CA 1
ATOM 4434 C C . GLY B 1 207 ? 11.523 12.125 -5.918 1 96.06 207 GLY B C 1
ATOM 4435 O O . GLY B 1 207 ? 11.141 11.172 -6.594 1 96.06 207 GLY B O 1
ATOM 4436 N N . GLY B 1 208 ? 12.57 12.039 -5.238 1 96.31 208 GLY B N 1
ATOM 4437 C CA . GLY B 1 208 ? 13.453 10.883 -5.113 1 96.31 208 GLY B CA 1
ATOM 4438 C C . GLY B 1 208 ? 14.188 10.836 -3.789 1 96.31 208 GLY B C 1
ATOM 4439 O O . GLY B 1 208 ? 14.164 11.805 -3.025 1 96.31 208 GLY B O 1
ATOM 4440 N N . ARG B 1 209 ? 14.789 9.656 -3.529 1 96.75 209 ARG B N 1
ATOM 4441 C CA . ARG B 1 209 ? 15.578 9.523 -2.312 1 96.75 209 ARG B CA 1
ATOM 4442 C C . ARG B 1 209 ? 16.891 10.297 -2.42 1 96.75 209 ARG B C 1
ATOM 4444 O O . ARG B 1 209 ? 17.594 10.203 -3.424 1 96.75 209 ARG B O 1
ATOM 4451 N N . LEU B 1 210 ? 17.188 11.07 -1.388 1 95.25 210 LEU B N 1
ATOM 4452 C CA . LEU B 1 210 ? 18.391 11.898 -1.365 1 95.25 210 LEU B CA 1
ATOM 4453 C C . LEU B 1 210 ? 19.625 11.055 -1.081 1 95.25 210 LEU B C 1
ATOM 4455 O O . LEU B 1 210 ? 19.547 10.039 -0.385 1 95.25 210 LEU B O 1
ATOM 4459 N N . SER B 1 211 ? 20.766 11.508 -1.605 1 93.31 211 SER B N 1
ATOM 4460 C CA . SER B 1 211 ? 22.047 10.883 -1.271 1 93.31 211 SER B CA 1
ATOM 4461 C C . SER B 1 211 ? 22.422 11.148 0.181 1 93.31 211 SER B C 1
ATOM 4463 O O . SER B 1 211 ? 21.906 12.07 0.808 1 93.31 211 SER B O 1
ATOM 4465 N N . ALA B 1 212 ? 23.312 10.344 0.648 1 91.31 212 ALA B N 1
ATOM 4466 C CA . ALA B 1 212 ? 23.812 10.539 2.006 1 91.31 212 ALA B CA 1
ATOM 4467 C C . ALA B 1 212 ? 24.438 11.922 2.16 1 91.31 212 ALA B C 1
ATOM 4469 O O . ALA B 1 212 ? 24.266 12.578 3.188 1 91.31 212 ALA B O 1
ATOM 4470 N N . ALA B 1 213 ? 25.172 12.352 1.188 1 90.19 213 ALA B N 1
ATOM 4471 C CA . ALA B 1 213 ? 25.828 13.664 1.212 1 90.19 213 ALA B CA 1
ATOM 4472 C C . ALA B 1 213 ? 24.797 14.789 1.325 1 90.19 213 ALA B C 1
ATOM 4474 O O . ALA B 1 213 ? 24.984 15.727 2.102 1 90.19 213 ALA B O 1
ATOM 4475 N N . ALA B 1 214 ? 23.734 14.695 0.589 1 90.62 214 ALA B N 1
ATOM 4476 C CA . ALA B 1 214 ? 22.672 15.711 0.624 1 90.62 214 ALA B CA 1
ATOM 4477 C C . ALA B 1 214 ? 21.969 15.727 1.977 1 90.62 214 ALA B C 1
ATOM 4479 O O . ALA B 1 214 ? 21.688 16.797 2.523 1 90.62 214 ALA B O 1
ATOM 4480 N N . LYS B 1 215 ? 21.766 14.562 2.543 1 90.31 215 LYS B N 1
ATOM 4481 C CA . LYS B 1 215 ? 21.047 14.43 3.809 1 90.31 215 LYS B CA 1
ATOM 4482 C C . LYS B 1 215 ? 21.875 14.992 4.965 1 90.31 215 LYS B C 1
ATOM 4484 O O . LYS B 1 215 ? 21.312 15.461 5.961 1 90.31 215 LYS B O 1
ATOM 4489 N N . GLN B 1 216 ? 23.125 14.984 4.777 1 87.81 216 GLN B N 1
ATOM 4490 C CA . GLN B 1 216 ? 24 15.344 5.887 1 87.81 216 GLN B CA 1
ATOM 4491 C C . GLN B 1 216 ? 24.5 16.781 5.75 1 87.81 216 GLN B C 1
ATOM 4493 O O . GLN B 1 216 ? 25.156 17.297 6.652 1 87.81 216 GLN B O 1
ATOM 4498 N N . ASP B 1 217 ? 24.219 17.391 4.625 1 87.38 217 ASP B N 1
ATOM 4499 C CA . ASP B 1 217 ? 24.641 18.781 4.453 1 87.38 217 ASP B CA 1
ATOM 4500 C C . ASP B 1 217 ? 23.906 19.703 5.43 1 87.38 217 ASP B C 1
ATOM 4502 O O . ASP B 1 217 ? 22.672 19.734 5.449 1 87.38 217 ASP B O 1
ATOM 4506 N N . PRO B 1 218 ? 24.562 20.484 6.207 1 82.69 218 PRO B N 1
ATOM 4507 C CA . PRO B 1 218 ? 23.938 21.25 7.277 1 82.69 218 PRO B CA 1
ATOM 4508 C C . PRO B 1 218 ? 23 22.344 6.75 1 82.69 218 PRO B C 1
ATOM 4510 O O . PRO B 1 218 ? 21.969 22.625 7.367 1 82.69 218 PRO B O 1
ATOM 4513 N N . VAL B 1 219 ? 23.406 22.922 5.68 1 80.56 219 VAL B N 1
ATOM 4514 C CA . VAL B 1 219 ? 22.578 23.984 5.117 1 80.56 219 VAL B CA 1
ATOM 4515 C C . VAL B 1 219 ? 21.281 23.375 4.57 1 80.56 219 VAL B C 1
ATOM 4517 O O . VAL B 1 219 ? 20.188 23.891 4.828 1 80.56 219 VAL B O 1
ATOM 4520 N N . MET B 1 220 ? 21.406 22.281 3.848 1 83.81 220 MET B N 1
ATOM 4521 C CA . MET B 1 220 ? 20.234 21.609 3.318 1 83.81 220 MET B CA 1
ATOM 4522 C C . MET B 1 220 ? 19.297 21.172 4.445 1 83.81 220 MET B C 1
ATOM 4524 O O . MET B 1 220 ? 18.078 21.328 4.34 1 83.81 220 MET B O 1
ATOM 4528 N N . TYR B 1 221 ? 19.844 20.672 5.43 1 79.5 221 TYR B N 1
ATOM 4529 C CA . TYR B 1 221 ? 19.047 20.172 6.539 1 79.5 221 TYR B CA 1
ATOM 4530 C C . TYR B 1 221 ? 18.328 21.312 7.254 1 79.5 221 TYR B C 1
ATOM 4532 O O . TYR B 1 221 ? 17.141 21.203 7.59 1 79.5 221 TYR B O 1
ATOM 4540 N N . GLY B 1 222 ? 19.047 22.344 7.496 1 76.94 222 GLY B N 1
ATOM 4541 C CA . GLY B 1 222 ? 18.453 23.5 8.164 1 76.94 222 GLY B CA 1
ATOM 4542 C C . GLY B 1 222 ? 17.312 24.125 7.387 1 76.94 222 GLY B C 1
ATOM 4543 O O . GLY B 1 222 ? 16.375 24.656 7.98 1 76.94 222 GLY B O 1
ATOM 4544 N N . GLU B 1 223 ? 17.391 23.922 6.105 1 75.81 223 GLU B N 1
ATOM 4545 C CA . GLU B 1 223 ? 16.344 24.484 5.25 1 75.81 223 GLU B CA 1
ATOM 4546 C C . GLU B 1 223 ? 15.203 23.5 5.059 1 75.81 223 GLU B C 1
ATOM 4548 O O . GLU B 1 223 ? 14.273 23.75 4.289 1 75.81 223 GLU B O 1
ATOM 4553 N N . GLY B 1 224 ? 15.344 22.391 5.68 1 78.75 224 GLY B N 1
ATOM 4554 C CA . GLY B 1 224 ? 14.297 21.391 5.578 1 78.75 224 GLY B CA 1
ATOM 4555 C C . GLY B 1 224 ? 14.438 20.5 4.359 1 78.75 224 GLY B C 1
ATOM 4556 O O . GLY B 1 224 ? 13.617 19.609 4.137 1 78.75 224 GLY B O 1
ATOM 4557 N N . LEU B 1 225 ? 15.5 20.734 3.549 1 83.75 225 LEU B N 1
ATOM 4558 C CA . LEU B 1 225 ? 15.695 19.969 2.32 1 83.75 225 LEU B CA 1
ATOM 4559 C C . LEU B 1 225 ? 16.422 18.656 2.602 1 83.75 225 LEU B C 1
ATOM 4561 O O . LEU B 1 225 ? 16.109 17.625 2.012 1 83.75 225 LEU B O 1
ATOM 4565 N N . GLY B 1 226 ? 17.344 18.734 3.475 1 87.56 226 GLY B N 1
ATOM 4566 C CA . GLY B 1 226 ? 18.125 17.547 3.789 1 87.56 226 GLY B CA 1
ATOM 4567 C C . GLY B 1 226 ? 17.297 16.453 4.43 1 87.56 226 GLY B C 1
ATOM 4568 O O . GLY B 1 226 ? 17.594 15.266 4.254 1 87.56 226 GLY B O 1
ATOM 4569 N N . GLY B 1 227 ? 16.297 16.828 5.164 1 90.88 227 GLY B N 1
ATOM 4570 C CA . GLY B 1 227 ? 15.422 15.883 5.836 1 90.88 227 GLY B CA 1
ATOM 4571 C C . GLY B 1 227 ? 14.172 15.547 5.035 1 90.88 227 GLY B C 1
ATOM 4572 O O . GLY B 1 227 ? 13.336 14.766 5.484 1 90.88 227 GLY B O 1
ATOM 4573 N N . ALA B 1 228 ? 14.094 16.141 3.867 1 93.62 228 ALA B N 1
ATOM 4574 C CA . ALA B 1 228 ? 12.914 15.906 3.045 1 93.62 228 ALA B CA 1
ATOM 4575 C C . ALA B 1 228 ? 12.789 14.43 2.662 1 93.62 228 ALA B C 1
ATOM 4577 O O . ALA B 1 228 ? 13.742 13.836 2.154 1 93.62 228 ALA B O 1
ATOM 4578 N N . LEU B 1 229 ? 11.633 13.883 2.908 1 96.25 229 LEU B N 1
ATOM 4579 C CA . LEU B 1 229 ? 11.375 12.492 2.535 1 96.25 229 LEU B CA 1
ATOM 4580 C C . LEU B 1 229 ? 10.953 12.398 1.07 1 96.25 229 LEU B C 1
ATOM 4582 O O . LEU B 1 229 ? 10.234 13.258 0.566 1 96.25 229 LEU B O 1
ATOM 4586 N N . TYR B 1 230 ? 11.453 11.344 0.428 1 97.25 230 TYR B N 1
ATOM 4587 C CA . TYR B 1 230 ? 10.82 10.93 -0.819 1 97.25 230 TYR B CA 1
ATOM 4588 C C . TYR B 1 230 ? 9.328 10.688 -0.62 1 97.25 230 TYR B C 1
ATOM 4590 O O . TYR B 1 230 ? 8.922 10.047 0.356 1 97.25 230 TYR B O 1
ATOM 4598 N N . LEU B 1 231 ? 8.516 11.117 -1.521 1 98 231 LEU B N 1
ATOM 4599 C CA . LEU B 1 231 ? 7.066 11.141 -1.377 1 98 231 LEU B CA 1
ATOM 4600 C C . LEU B 1 231 ? 6.527 9.758 -1.043 1 98 231 LEU B C 1
ATOM 4602 O O . LEU B 1 231 ? 5.66 9.609 -0.178 1 98 231 LEU B O 1
ATOM 4606 N N . GLU B 1 232 ? 7.023 8.719 -1.682 1 97.56 232 GLU B N 1
ATOM 4607 C CA . GLU B 1 232 ? 6.504 7.379 -1.414 1 97.56 232 GLU B CA 1
ATOM 4608 C C . GLU B 1 232 ? 7.047 6.832 -0.097 1 97.56 232 GLU B C 1
ATOM 4610 O O . GLU B 1 232 ? 6.391 6.023 0.562 1 97.56 232 GLU B O 1
ATOM 4615 N N . ASP B 1 233 ? 8.242 7.25 0.293 1 97.69 233 ASP B N 1
ATOM 4616 C CA . ASP B 1 233 ? 8.734 6.879 1.616 1 97.69 233 ASP B CA 1
ATOM 4617 C C . ASP B 1 233 ? 7.918 7.547 2.717 1 97.69 233 ASP B C 1
ATOM 4619 O O . ASP B 1 233 ? 7.664 6.941 3.762 1 97.69 233 ASP B O 1
ATOM 4623 N N . PHE B 1 234 ? 7.543 8.773 2.42 1 98.12 234 PHE B N 1
ATOM 4624 C CA . PHE B 1 234 ? 6.645 9.469 3.334 1 98.12 234 PHE B CA 1
ATOM 4625 C C . PHE B 1 234 ? 5.332 8.711 3.482 1 98.12 234 PHE B C 1
ATOM 4627 O O . PHE B 1 234 ? 4.891 8.438 4.602 1 98.12 234 PHE B O 1
ATOM 4634 N N . ARG B 1 235 ? 4.734 8.352 2.432 1 97.62 235 ARG B N 1
ATOM 4635 C CA . ARG B 1 235 ? 3.477 7.613 2.457 1 97.62 235 ARG B CA 1
ATOM 4636 C C . ARG B 1 235 ? 3.613 6.332 3.271 1 97.62 235 ARG B C 1
ATOM 4638 O O . ARG B 1 235 ? 2.752 6.02 4.098 1 97.62 235 ARG B O 1
ATOM 4645 N N . ARG B 1 236 ? 4.684 5.559 3.061 1 95.88 236 ARG B N 1
ATOM 4646 C CA . ARG B 1 236 ? 4.914 4.312 3.783 1 95.88 236 ARG B CA 1
ATOM 4647 C C . ARG B 1 236 ? 5.07 4.566 5.277 1 95.88 236 ARG B C 1
ATOM 4649 O O . ARG B 1 236 ? 4.551 3.811 6.102 1 95.88 236 ARG B O 1
ATOM 4656 N N . LEU B 1 237 ? 5.777 5.633 5.543 1 97.69 237 LEU B N 1
ATOM 4657 C CA . LEU B 1 237 ? 6.012 6 6.934 1 97.69 237 LEU B CA 1
ATOM 4658 C C . LEU B 1 237 ? 4.699 6.352 7.629 1 97.69 237 LEU B C 1
ATOM 4660 O O . LEU B 1 237 ? 4.465 5.934 8.766 1 97.69 237 LEU B O 1
ATOM 4664 N N . MET B 1 238 ? 3.877 7.094 7.012 1 98.25 238 MET B N 1
ATOM 4665 C CA . MET B 1 238 ? 2.584 7.484 7.566 1 98.25 238 MET B CA 1
ATOM 4666 C C . MET B 1 238 ? 1.711 6.262 7.824 1 98.25 238 MET B C 1
ATOM 4668 O O . MET B 1 238 ? 1.074 6.156 8.875 1 98.25 238 MET B O 1
ATOM 4672 N N . GLU B 1 239 ? 1.69 5.363 6.855 1 95.69 239 GLU B N 1
ATOM 4673 C CA . GLU B 1 239 ? 0.938 4.125 7.039 1 95.69 239 GLU B CA 1
ATOM 4674 C C . GLU B 1 239 ? 1.426 3.361 8.266 1 95.69 239 GLU B C 1
ATOM 4676 O O . GLU B 1 239 ? 0.62 2.895 9.07 1 95.69 239 GLU B O 1
ATOM 4681 N N . GLU B 1 240 ? 2.721 3.254 8.406 1 96.19 240 GLU B N 1
ATOM 4682 C CA . GLU B 1 240 ? 3.309 2.555 9.547 1 96.19 240 GLU B CA 1
ATOM 4683 C C . GLU B 1 240 ? 2.949 3.244 10.859 1 96.19 240 GLU B C 1
ATOM 4685 O O . GLU B 1 240 ? 2.797 2.586 11.891 1 96.19 240 GLU B O 1
ATOM 4690 N N . ALA B 1 241 ? 2.791 4.559 10.812 1 98.25 241 ALA B N 1
ATOM 4691 C CA . ALA B 1 241 ? 2.488 5.34 12.008 1 98.25 241 ALA B CA 1
ATOM 4692 C C . ALA B 1 241 ? 0.999 5.285 12.336 1 98.25 241 ALA B C 1
ATOM 4694 O O . ALA B 1 241 ? 0.565 5.789 13.375 1 98.25 241 ALA B O 1
ATOM 4695 N N . GLY B 1 242 ? 0.217 4.734 11.461 1 97.25 242 GLY B N 1
ATOM 4696 C CA . GLY B 1 242 ? -1.199 4.555 11.734 1 97.25 242 GLY B CA 1
ATOM 4697 C C . GLY B 1 242 ? -2.09 5.445 10.891 1 97.25 242 GLY B C 1
ATOM 4698 O O . GLY B 1 242 ? -3.316 5.406 11.016 1 97.25 242 GLY B O 1
ATOM 4699 N N . PHE B 1 243 ? -1.52 6.246 10.008 1 98.19 243 PHE B N 1
ATOM 4700 C CA . PHE B 1 243 ? -2.277 7.098 9.102 1 98.19 243 PHE B CA 1
ATOM 4701 C C . PHE B 1 243 ? -2.393 6.449 7.723 1 98.19 243 PHE B C 1
ATOM 4703 O O . PHE B 1 243 ? -1.528 6.645 6.867 1 98.19 243 PHE B O 1
ATOM 4710 N N . ARG B 1 244 ? -3.477 5.891 7.41 1 94.88 244 ARG B N 1
ATOM 4711 C CA . ARG B 1 244 ? -3.586 5.02 6.242 1 94.88 244 ARG B CA 1
ATOM 4712 C C . ARG B 1 244 ? -4.094 5.793 5.031 1 94.88 244 ARG B C 1
ATOM 4714 O O . ARG B 1 244 ? -4.078 5.277 3.91 1 94.88 244 ARG B O 1
ATOM 4721 N N . ASP B 1 245 ? -4.535 7 5.297 1 97 245 ASP B N 1
ATOM 4722 C CA . ASP B 1 245 ? -5.07 7.824 4.219 1 97 245 ASP B CA 1
ATOM 4723 C C . ASP B 1 245 ? -4.5 9.242 4.277 1 97 245 ASP B C 1
ATOM 4725 O O . ASP B 1 245 ? -4.988 10.086 5.031 1 97 245 ASP B O 1
ATOM 4729 N N . VAL B 1 246 ? -3.465 9.469 3.475 1 97.56 246 VAL B N 1
ATOM 4730 C CA . VAL B 1 246 ? -2.838 10.781 3.371 1 97.56 246 VAL B CA 1
ATOM 4731 C C . VAL B 1 246 ? -3.541 11.609 2.297 1 97.56 246 VAL B C 1
ATOM 4733 O O . VAL B 1 246 ? -3.582 11.219 1.129 1 97.56 246 VAL B O 1
ATOM 4736 N N . ARG B 1 247 ? -4.043 12.75 2.705 1 95.81 247 ARG B N 1
ATOM 4737 C CA . ARG B 1 247 ? -4.812 13.578 1.78 1 95.81 247 ARG B CA 1
ATOM 4738 C C . ARG B 1 247 ? -4.023 14.812 1.367 1 95.81 247 ARG B C 1
ATOM 4740 O O . ARG B 1 247 ? -3.711 15.664 2.203 1 95.81 247 ARG B O 1
ATOM 4747 N N . LEU B 1 248 ? -3.762 14.914 0.079 1 94.75 248 LEU B N 1
ATOM 4748 C CA . LEU B 1 248 ? -3.08 16.078 -0.468 1 94.75 248 LEU B CA 1
ATOM 4749 C C . LEU B 1 248 ? -4.035 17.266 -0.577 1 94.75 248 LEU B C 1
ATOM 4751 O O . LEU B 1 248 ? -5.098 17.156 -1.191 1 94.75 248 LEU B O 1
ATOM 4755 N N . VAL B 1 249 ? -3.664 18.312 0.007 1 91.88 249 VAL B N 1
ATOM 4756 C CA . VAL B 1 249 ? -4.5 19.516 -0.009 1 91.88 249 VAL B CA 1
ATOM 4757 C C . VAL B 1 249 ? -3.941 20.531 -1.012 1 91.88 249 VAL B C 1
ATOM 4759 O O . VAL B 1 249 ? -4.691 21.094 -1.806 1 91.88 249 VAL B O 1
ATOM 4762 N N . ALA B 1 250 ? -2.648 20.734 -0.91 1 89 250 ALA B N 1
ATOM 4763 C CA . ALA B 1 250 ? -1.955 21.688 -1.779 1 89 250 ALA B CA 1
ATOM 4764 C C . ALA B 1 250 ? -0.497 21.281 -1.979 1 89 250 ALA B C 1
ATOM 4766 O O . ALA B 1 250 ? 0.049 20.5 -1.197 1 89 250 ALA B O 1
ATOM 4767 N N . GLY B 1 251 ? 0.065 21.766 -3.059 1 89.44 251 GLY B N 1
ATOM 4768 C CA . GLY B 1 251 ? 1.468 21.5 -3.35 1 89.44 251 GLY B CA 1
ATOM 4769 C C . GLY B 1 251 ? 2.047 22.453 -4.379 1 89.44 251 GLY B C 1
ATOM 4770 O O . GLY B 1 251 ? 1.319 22.984 -5.227 1 89.44 251 GLY B O 1
ATOM 4771 N N . SER B 1 252 ? 3.293 22.703 -4.227 1 89.12 252 SER B N 1
ATOM 4772 C CA . SER B 1 252 ? 4.023 23.547 -5.176 1 89.12 252 SER B CA 1
ATOM 4773 C C . SER B 1 252 ? 5.461 23.062 -5.344 1 89.12 252 SER B C 1
ATOM 4775 O O . SER B 1 252 ? 6.043 22.484 -4.422 1 89.12 252 SER B O 1
ATOM 4777 N N . PRO B 1 253 ? 5.957 23.266 -6.527 1 90.69 253 PRO B N 1
ATOM 4778 C CA . PRO B 1 253 ? 7.375 22.938 -6.691 1 90.69 253 PRO B CA 1
ATOM 4779 C C . PRO B 1 253 ? 8.297 23.891 -5.934 1 90.69 253 PRO B C 1
ATOM 4781 O O . PRO B 1 253 ? 7.934 25.047 -5.695 1 90.69 253 PRO B O 1
ATOM 4784 N N . VAL B 1 254 ? 9.352 23.391 -5.504 1 87.88 254 VAL B N 1
ATOM 4785 C CA . VAL B 1 254 ? 10.383 24.172 -4.828 1 87.88 254 VAL B CA 1
ATOM 4786 C C . VAL B 1 254 ? 11.695 24.062 -5.59 1 87.88 254 VAL B C 1
ATOM 4788 O O . VAL B 1 254 ? 12.164 22.953 -5.879 1 87.88 254 VAL B O 1
ATOM 4791 N N . ASP B 1 255 ? 12.273 25.156 -5.84 1 85.12 255 ASP B N 1
ATOM 4792 C CA . ASP B 1 255 ? 13.555 25.172 -6.539 1 85.12 255 ASP B CA 1
ATOM 4793 C C . ASP B 1 255 ? 14.695 25.484 -5.574 1 85.12 255 ASP B C 1
ATOM 4795 O O . ASP B 1 255 ? 14.555 26.312 -4.672 1 85.12 255 ASP B O 1
ATOM 4799 N N . VAL B 1 256 ? 15.711 24.734 -5.832 1 85.69 256 VAL B N 1
ATOM 4800 C CA . VAL B 1 256 ? 16.953 25.047 -5.137 1 85.69 256 VAL B CA 1
ATOM 4801 C C . VAL B 1 256 ? 17.766 26.062 -5.941 1 85.69 256 VAL B C 1
ATOM 4803 O O . VAL B 1 256 ? 18.266 25.75 -7.023 1 85.69 256 VAL B O 1
ATOM 4806 N N . ILE B 1 257 ? 17.953 27.188 -5.387 1 81.62 257 ILE B N 1
ATOM 4807 C CA . ILE B 1 257 ? 18.5 28.312 -6.125 1 81.62 257 ILE B CA 1
ATOM 4808 C C . ILE B 1 257 ? 20.016 28.359 -5.922 1 81.62 257 ILE B C 1
ATOM 4810 O O . ILE B 1 257 ? 20.766 28.688 -6.852 1 81.62 257 ILE B O 1
ATOM 4814 N N . ASP B 1 258 ? 20.469 28.031 -4.727 1 83.69 258 ASP B N 1
ATOM 4815 C CA . ASP B 1 258 ? 21.891 28.047 -4.434 1 83.69 258 ASP B CA 1
ATOM 4816 C C . ASP B 1 258 ? 22.641 27.047 -5.316 1 83.69 258 ASP B C 1
ATOM 4818 O O . ASP B 1 258 ? 22.359 25.844 -5.285 1 83.69 258 ASP B O 1
ATOM 4822 N N . PRO B 1 259 ? 23.625 27.516 -6.059 1 86.19 259 PRO B N 1
ATOM 4823 C CA . PRO B 1 259 ? 24.312 26.656 -7.02 1 86.19 259 PRO B CA 1
ATOM 4824 C C . PRO B 1 259 ? 25.031 25.484 -6.348 1 86.19 259 PRO B C 1
ATOM 4826 O O . PRO B 1 259 ? 25.109 24.391 -6.91 1 86.19 259 PRO B O 1
ATOM 4829 N N . GLN B 1 260 ? 25.609 25.734 -5.18 1 83.88 260 GLN B N 1
ATOM 4830 C CA . GLN B 1 260 ? 26.312 24.656 -4.48 1 83.88 260 GLN B CA 1
ATOM 4831 C C . GLN B 1 260 ? 25.344 23.562 -4.02 1 83.88 260 GLN B C 1
ATOM 4833 O O . GLN B 1 260 ? 25.641 22.375 -4.129 1 83.88 260 GLN B O 1
ATOM 4838 N N . LEU B 1 261 ? 24.281 24 -3.543 1 85.56 261 LEU B N 1
ATOM 4839 C CA . LEU B 1 261 ? 23.266 23.047 -3.1 1 85.56 261 LEU B CA 1
ATOM 4840 C C . LEU B 1 261 ? 22.641 22.312 -4.289 1 85.56 261 LEU B C 1
ATOM 4842 O O . LEU B 1 261 ? 22.344 21.125 -4.203 1 85.56 261 LEU B O 1
ATOM 4846 N N . ARG B 1 262 ? 22.484 23.016 -5.359 1 88.38 262 ARG B N 1
ATOM 4847 C CA . ARG B 1 262 ? 21.906 22.438 -6.566 1 88.38 262 ARG B CA 1
ATOM 4848 C C . ARG B 1 262 ? 22.766 21.281 -7.074 1 88.38 262 ARG B C 1
ATOM 4850 O O . ARG B 1 262 ? 22.25 20.281 -7.566 1 88.38 262 ARG B O 1
ATOM 4857 N N . LYS B 1 263 ? 24.016 21.375 -6.965 1 87.94 263 LYS B N 1
ATOM 4858 C CA . LYS B 1 263 ? 24.922 20.328 -7.41 1 87.94 263 LYS B CA 1
ATOM 4859 C C . LYS B 1 263 ? 24.719 19.047 -6.598 1 87.94 263 LYS B C 1
ATOM 4861 O O . LYS B 1 263 ? 24.859 17.938 -7.129 1 87.94 263 LYS B O 1
ATOM 4866 N N . LEU B 1 264 ? 24.359 19.203 -5.336 1 87.94 264 LEU B N 1
ATOM 4867 C CA . LEU B 1 264 ? 24.188 18.078 -4.438 1 87.94 264 LEU B CA 1
ATOM 4868 C C . LEU B 1 264 ? 22.891 17.328 -4.754 1 87.94 264 LEU B C 1
ATOM 4870 O O . LEU B 1 264 ? 22.781 16.125 -4.477 1 87.94 264 LEU B O 1
ATOM 4874 N N . VAL B 1 265 ? 21.938 18.031 -5.383 1 91.06 265 VAL B N 1
ATOM 4875 C CA . VAL B 1 265 ? 20.609 17.438 -5.543 1 91.06 265 VAL B CA 1
ATOM 4876 C C . VAL B 1 265 ? 20.141 17.625 -6.977 1 91.06 265 VAL B C 1
ATOM 4878 O O . VAL B 1 265 ? 18.938 17.844 -7.215 1 91.06 265 VAL B O 1
ATOM 4881 N N . SER B 1 266 ? 21.016 17.656 -7.941 1 82.19 266 SER B N 1
ATOM 4882 C CA . SER B 1 266 ? 20.734 18.031 -9.32 1 82.19 266 SER B CA 1
ATOM 4883 C C . SER B 1 266 ? 19.688 17.094 -9.938 1 82.19 266 SER B C 1
ATOM 4885 O O . SER B 1 266 ? 18.969 17.484 -10.867 1 82.19 266 SER B O 1
ATOM 4887 N N . ASN B 1 267 ? 19.391 16.047 -9.406 1 85.56 267 ASN B N 1
ATOM 4888 C CA . ASN B 1 267 ? 18.484 15.102 -10.031 1 85.56 267 ASN B CA 1
ATOM 4889 C C . ASN B 1 267 ? 17.203 14.945 -9.219 1 85.56 267 ASN B C 1
ATOM 4891 O O . ASN B 1 267 ? 16.422 14.008 -9.445 1 85.56 267 ASN B O 1
ATOM 4895 N N . VAL B 1 268 ? 17.016 15.906 -8.289 1 92.25 268 VAL B N 1
ATOM 4896 C CA . VAL B 1 268 ? 15.867 15.734 -7.402 1 92.25 268 VAL B CA 1
ATOM 4897 C C . VAL B 1 268 ? 14.984 16.984 -7.445 1 92.25 268 VAL B C 1
ATOM 4899 O O . VAL B 1 268 ? 15.477 18.094 -7.281 1 92.25 268 VAL B O 1
ATOM 4902 N N . GLN B 1 269 ? 13.75 16.844 -7.789 1 93.06 269 GLN B N 1
ATOM 4903 C CA . GLN B 1 269 ? 12.758 17.906 -7.656 1 93.06 269 GLN B CA 1
ATOM 4904 C C . GLN B 1 269 ? 12.164 17.938 -6.254 1 93.06 269 GLN B C 1
ATOM 4906 O O . GLN B 1 269 ? 11.789 16.891 -5.711 1 93.06 269 GLN B O 1
ATOM 4911 N N . PHE B 1 270 ? 12.094 19.125 -5.672 1 93.19 270 PHE B N 1
ATOM 4912 C CA . PHE B 1 270 ? 11.5 19.266 -4.352 1 93.19 270 PHE B CA 1
ATOM 4913 C C . PHE B 1 270 ? 10.102 19.875 -4.445 1 93.19 270 PHE B C 1
ATOM 4915 O O . PHE B 1 270 ? 9.773 20.547 -5.422 1 93.19 270 PHE B O 1
ATOM 4922 N N . TYR B 1 271 ? 9.297 19.562 -3.439 1 92.75 271 TYR B N 1
ATOM 4923 C CA . TYR B 1 271 ? 7.918 20.031 -3.365 1 92.75 271 TYR B CA 1
ATOM 4924 C C . TYR B 1 271 ? 7.582 20.516 -1.959 1 92.75 271 TYR B C 1
ATOM 4926 O O . TYR B 1 271 ? 8.078 19.969 -0.973 1 92.75 271 TYR B O 1
ATOM 4934 N N . SER B 1 272 ? 6.852 21.531 -1.875 1 91.44 272 SER B N 1
ATOM 4935 C CA . SER B 1 272 ? 6.121 21.875 -0.657 1 91.44 272 SER B CA 1
ATOM 4936 C C . SER B 1 272 ? 4.684 21.359 -0.71 1 91.44 272 SER B C 1
ATOM 4938 O O . SER B 1 272 ? 3.943 21.688 -1.642 1 91.44 272 SER B O 1
ATOM 4940 N N . CYS B 1 273 ? 4.34 20.531 0.218 1 92.69 273 CYS B N 1
ATOM 4941 C CA . CYS B 1 273 ? 3.002 19.953 0.199 1 92.69 273 CYS B CA 1
ATOM 4942 C C . CYS B 1 273 ? 2.297 20.172 1.533 1 92.69 273 CYS B C 1
ATOM 4944 O O . CYS B 1 273 ? 2.938 20.156 2.586 1 92.69 273 CYS B O 1
ATOM 4946 N N . THR B 1 274 ? 1.041 20.391 1.479 1 92.81 274 THR B N 1
ATOM 4947 C CA . THR B 1 274 ? 0.159 20.391 2.641 1 92.81 274 THR B CA 1
ATOM 4948 C C . THR B 1 274 ? -0.721 19.156 2.652 1 92.81 274 THR B C 1
ATOM 4950 O O . THR B 1 274 ? -1.335 18.812 1.64 1 92.81 274 THR B O 1
ATOM 4953 N N . TYR B 1 275 ? -0.734 18.469 3.799 1 94.56 275 TYR B N 1
ATOM 4954 C CA . TYR B 1 275 ? -1.504 17.234 3.916 1 94.56 275 TYR B CA 1
ATOM 4955 C C . TYR B 1 275 ? -2.459 17.312 5.102 1 94.56 275 TYR B C 1
ATOM 4957 O O . TYR B 1 275 ? -2.219 18.047 6.062 1 94.56 275 TYR B O 1
ATOM 4965 N N . ARG B 1 276 ? -3.531 16.547 5 1 96 276 ARG B N 1
ATOM 4966 C CA . ARG B 1 276 ? -4.402 16.203 6.121 1 96 276 ARG B CA 1
ATOM 4967 C C . ARG B 1 276 ? -4.43 14.695 6.344 1 96 276 ARG B C 1
ATOM 4969 O O . ARG B 1 276 ? -4.57 13.922 5.395 1 96 276 ARG B O 1
ATOM 4976 N N . CYS B 1 277 ? -4.273 14.305 7.484 1 97.88 277 CYS B N 1
ATOM 4977 C CA . CYS B 1 277 ? -4.371 12.914 7.898 1 97.88 277 CYS B CA 1
ATOM 4978 C C . CYS B 1 277 ? -5.242 12.773 9.141 1 97.88 277 CYS B C 1
ATOM 4980 O O . CYS B 1 277 ? -5.188 13.609 10.039 1 97.88 277 CYS B O 1
ATOM 4982 N N . PHE B 1 278 ? -6.027 11.68 9.227 1 98.69 278 PHE B N 1
ATOM 4983 C CA . PHE B 1 278 ? -6.957 11.492 10.336 1 98.69 278 PHE B CA 1
ATOM 4984 C C . PHE B 1 278 ? -6.672 10.188 11.062 1 98.69 278 PHE B C 1
ATOM 4986 O O . PHE B 1 278 ? -6.371 9.172 10.438 1 98.69 278 PHE B O 1
ATOM 4993 N N . LYS B 1 279 ? -6.746 10.266 12.344 1 98.75 279 LYS B N 1
ATOM 4994 C CA . LYS B 1 279 ? -6.695 9.047 13.148 1 98.75 279 LYS B CA 1
ATOM 4995 C C . LYS B 1 279 ? -8.047 8.344 13.172 1 98.75 279 LYS B C 1
ATOM 4997 O O . LYS B 1 279 ? -8.875 8.609 14.055 1 98.75 279 LYS B O 1
ATOM 5002 N N . ILE B 1 280 ? -8.219 7.516 12.242 1 98.5 280 ILE B N 1
ATOM 5003 C CA . ILE B 1 280 ? -9.438 6.715 12.109 1 98.5 280 ILE B CA 1
ATOM 5004 C C . ILE B 1 280 ? -9.062 5.273 11.758 1 98.5 280 ILE B C 1
ATOM 5006 O O . ILE B 1 280 ? -8.492 5.016 10.695 1 98.5 280 ILE B O 1
ATOM 5010 N N . ALA B 1 281 ? -9.406 4.359 12.586 1 96.56 281 ALA B N 1
ATOM 5011 C CA . ALA B 1 281 ? -8.938 2.979 12.508 1 96.56 281 ALA B CA 1
ATOM 5012 C C . ALA B 1 281 ? -9.523 2.264 11.297 1 96.56 281 ALA B C 1
ATOM 5014 O O . ALA B 1 281 ? -8.922 1.331 10.758 1 96.56 281 ALA B O 1
ATOM 5015 N N . THR B 1 282 ? -10.664 2.672 10.781 1 95.56 282 THR B N 1
ATOM 5016 C CA . THR B 1 282 ? -11.391 1.93 9.75 1 95.56 282 THR B CA 1
ATOM 5017 C C . THR B 1 282 ? -10.938 2.363 8.359 1 95.56 282 THR B C 1
ATOM 5019 O O . THR B 1 282 ? -11.383 1.802 7.355 1 95.56 282 THR B O 1
ATOM 5022 N N . LEU B 1 283 ? -10.109 3.35 8.266 1 97.5 283 LEU B N 1
ATOM 5023 C CA . LEU B 1 283 ? -9.641 3.781 6.949 1 97.5 283 LEU B CA 1
ATOM 5024 C C . LEU B 1 283 ? -8.805 2.695 6.289 1 97.5 283 LEU B C 1
ATOM 5026 O O . LEU B 1 283 ? -8.031 2.006 6.957 1 97.5 283 LEU B O 1
ATOM 5030 N N . GLU B 1 284 ? -8.992 2.547 5 1 94.56 284 GLU B N 1
ATOM 5031 C CA . GLU B 1 284 ? -8.234 1.583 4.207 1 94.56 284 GLU B CA 1
ATOM 5032 C C . GLU B 1 284 ? -7.211 2.281 3.316 1 94.56 284 GLU B C 1
ATOM 5034 O O . GLU B 1 284 ? -7.293 3.492 3.098 1 94.56 284 GLU B O 1
ATOM 5039 N N . GLY B 1 285 ? -6.254 1.493 2.84 1 91.62 285 GLY B N 1
ATOM 5040 C CA . GLY B 1 285 ? -5.223 2.023 1.962 1 91.62 285 GLY B CA 1
ATOM 5041 C C . GLY B 1 285 ? -5.73 2.328 0.564 1 91.62 285 GLY B C 1
ATOM 5042 O O . GLY B 1 285 ? -5.023 2.951 -0.234 1 91.62 285 GLY B O 1
ATOM 5043 N N . THR B 1 286 ? -6.898 1.892 0.226 1 92.12 286 THR B N 1
ATOM 5044 C CA . THR B 1 286 ? -7.539 2.197 -1.048 1 92.12 286 THR B CA 1
ATOM 5045 C C . THR B 1 286 ? -8.883 2.893 -0.823 1 92.12 286 THR B C 1
ATOM 5047 O O . THR B 1 286 ? -9.461 2.799 0.259 1 92.12 286 THR B O 1
ATOM 5050 N N . ARG B 1 287 ? -9.328 3.564 -1.843 1 94.38 287 ARG B N 1
ATOM 5051 C CA . ARG B 1 287 ? -10.617 4.242 -1.815 1 94.38 287 ARG B CA 1
ATOM 5052 C C . ARG B 1 287 ? -11.727 3.328 -2.33 1 94.38 287 ARG B C 1
ATOM 5054 O O . ARG B 1 287 ? -11.93 3.213 -3.539 1 94.38 287 ARG B O 1
ATOM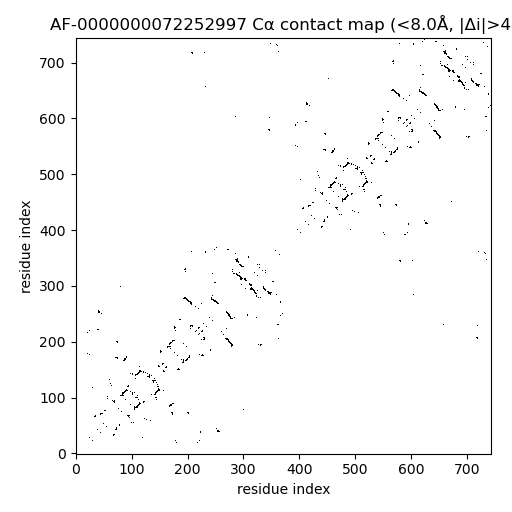 5061 N N . GLU B 1 288 ? -12.445 2.791 -1.394 1 96.44 288 GLU B N 1
ATOM 5062 C CA . GLU B 1 288 ? -13.453 1.783 -1.729 1 96.44 288 GLU B CA 1
ATOM 5063 C C . GLU B 1 288 ? -14.82 2.416 -1.937 1 96.44 288 GLU B C 1
ATOM 5065 O O . GLU B 1 288 ? -15.172 3.383 -1.256 1 96.44 288 GLU B O 1
ATOM 5070 N N . ASP B 1 289 ? -15.594 1.84 -2.807 1 96.31 289 ASP B N 1
ATOM 5071 C CA . ASP B 1 289 ? -16.891 2.4 -3.164 1 96.31 289 ASP B CA 1
ATOM 5072 C C . ASP B 1 289 ? -18.031 1.58 -2.561 1 96.31 289 ASP B C 1
ATOM 5074 O O . ASP B 1 289 ? -18.219 0.414 -2.914 1 96.31 289 ASP B O 1
ATOM 5078 N N . TYR B 1 290 ? -18.766 2.199 -1.713 1 96.88 290 TYR B N 1
ATOM 5079 C CA . TYR B 1 290 ? -19.953 1.58 -1.14 1 96.88 290 TYR B CA 1
ATOM 5080 C C . TYR B 1 290 ? -21.203 2.393 -1.467 1 96.88 290 TYR B C 1
ATOM 5082 O O . TYR B 1 290 ? -22.188 2.35 -0.729 1 96.88 290 TYR B O 1
ATOM 5090 N N . GLY B 1 291 ? -21.109 3.275 -2.484 1 95.69 291 GLY B N 1
ATOM 5091 C CA . GLY B 1 291 ? -22.25 4.008 -3.012 1 95.69 291 GLY B CA 1
ATOM 5092 C C . GLY B 1 291 ? -22.719 5.117 -2.088 1 95.69 291 GLY B C 1
ATOM 5093 O O . GLY B 1 291 ? -23.891 5.508 -2.129 1 95.69 291 GLY B O 1
ATOM 5094 N N . GLN B 1 292 ? -21.891 5.676 -1.303 1 97.62 292 GLN B N 1
ATOM 5095 C CA . GLN B 1 292 ? -22.297 6.652 -0.299 1 97.62 292 GLN B CA 1
ATOM 5096 C C . GLN B 1 292 ? -22.328 8.062 -0.883 1 97.62 292 GLN B C 1
ATOM 5098 O O . GLN B 1 292 ? -21.594 8.367 -1.817 1 97.62 292 GLN B O 1
ATOM 5103 N N . LEU B 1 293 ? -23.188 8.852 -0.313 1 98.06 293 LEU B N 1
ATOM 5104 C CA . LEU B 1 293 ? -23.328 10.273 -0.606 1 98.06 293 LEU B CA 1
ATOM 5105 C C . LEU B 1 293 ? -23.062 11.109 0.643 1 98.06 293 LEU B C 1
ATOM 5107 O O . LEU B 1 293 ? -23.484 10.742 1.74 1 98.06 293 LEU B O 1
ATOM 5111 N N . ALA B 1 294 ? -22.344 12.164 0.472 1 98.12 294 ALA B N 1
ATOM 5112 C CA . ALA B 1 294 ? -22.141 13.148 1.531 1 98.12 294 ALA B CA 1
ATOM 5113 C C . ALA B 1 294 ? -22.703 14.508 1.119 1 98.12 294 ALA B C 1
ATOM 5115 O O . ALA B 1 294 ? -22.438 14.984 0.009 1 98.12 294 ALA B O 1
ATOM 5116 N N . THR B 1 295 ? -23.438 15.102 1.963 1 98.5 295 THR B N 1
ATOM 5117 C CA . THR B 1 295 ? -24.016 16.422 1.725 1 98.5 295 THR B CA 1
ATOM 5118 C C . THR B 1 295 ? -23.531 17.422 2.777 1 98.5 295 THR B C 1
ATOM 5120 O O . THR B 1 295 ? -23.734 17.219 3.975 1 98.5 295 THR B O 1
ATOM 5123 N N . TYR B 1 296 ? -22.828 18.359 2.311 1 97.88 296 TYR B N 1
ATOM 5124 C CA . TYR B 1 296 ? -22.453 19.469 3.168 1 97.88 296 TYR B CA 1
ATOM 5125 C C . TYR B 1 296 ? -23.656 20.359 3.459 1 97.88 296 TYR B C 1
ATOM 5127 O O . TYR B 1 296 ? -24.312 20.859 2.537 1 97.88 296 TYR B O 1
ATOM 5135 N N . LEU B 1 297 ? -23.938 20.578 4.688 1 96.44 297 LEU B N 1
ATOM 5136 C CA . LEU B 1 297 ? -25.172 21.234 5.105 1 96.44 297 LEU B CA 1
ATOM 5137 C C . LEU B 1 297 ? -24.969 22.734 5.285 1 96.44 297 LEU B C 1
ATOM 5139 O O . LEU B 1 297 ? -25.922 23.484 5.453 1 96.44 297 LEU B O 1
ATOM 5143 N N . GLY B 1 298 ? -23.766 23.172 5.25 1 90.44 298 GLY B N 1
ATOM 5144 C CA . GLY B 1 298 ? -23.438 24.562 5.543 1 90.44 298 GLY B CA 1
ATOM 5145 C C . GLY B 1 298 ? -22.859 24.75 6.938 1 90.44 298 GLY B C 1
ATOM 5146 O O . GLY B 1 298 ? -22.734 23.781 7.695 1 90.44 298 GLY B O 1
ATOM 5147 N N . GLY B 1 299 ? -22.391 26.016 7.16 1 83.31 299 GLY B N 1
ATOM 5148 C CA . GLY B 1 299 ? -21.828 26.344 8.469 1 83.31 299 GLY B CA 1
ATOM 5149 C C . GLY B 1 299 ? -20.406 26.828 8.398 1 83.31 299 GLY B C 1
ATOM 5150 O O . GLY B 1 299 ? -19.953 27.578 9.273 1 83.31 299 GLY B O 1
ATOM 5151 N N . ILE B 1 300 ? -19.75 26.188 7.465 1 82.25 300 ILE B N 1
ATOM 5152 C CA . ILE B 1 300 ? -18.375 26.656 7.277 1 82.25 300 ILE B CA 1
ATOM 5153 C C . ILE B 1 300 ? -18.172 27.109 5.832 1 82.25 300 ILE B C 1
ATOM 5155 O O . ILE B 1 300 ? -17.484 26.438 5.055 1 82.25 300 ILE B O 1
ATOM 5159 N N . GLY B 1 301 ? -18.844 28.203 5.359 1 82.12 301 GLY B N 1
ATOM 5160 C CA . GLY B 1 301 ? -18.75 28.719 4 1 82.12 301 GLY B CA 1
ATOM 5161 C C . GLY B 1 301 ? -19.766 28.109 3.061 1 82.12 301 GLY B C 1
ATOM 5162 O O . GLY B 1 301 ? -20.641 27.344 3.49 1 82.12 301 GLY B O 1
ATOM 5163 N N . GLU B 1 302 ? -19.594 28.516 1.797 1 88.75 302 GLU B N 1
ATOM 5164 C CA . GLU B 1 302 ? -20.516 28.031 0.779 1 88.75 302 GLU B CA 1
ATOM 5165 C C . GLU B 1 302 ? -20.078 26.688 0.217 1 88.75 302 GLU B C 1
ATOM 5167 O O . GLU B 1 302 ? -20.875 25.969 -0.405 1 88.75 302 GLU B O 1
ATOM 5172 N N . GLU B 1 303 ? -18.859 26.422 0.345 1 93.12 303 GLU B N 1
ATOM 5173 C CA . GLU B 1 303 ? -18.312 25.109 -0.022 1 93.12 303 GLU B CA 1
ATOM 5174 C C . GLU B 1 303 ? -17.281 24.641 0.998 1 93.12 303 GLU B C 1
ATOM 5176 O O . GLU B 1 303 ? -16.719 25.453 1.74 1 93.12 303 GLU B O 1
ATOM 5181 N N . PHE B 1 304 ? -17.203 23.406 1.037 1 93.31 304 PHE B N 1
ATOM 5182 C CA . PHE B 1 304 ? -16.188 22.797 1.894 1 93.31 304 PHE B CA 1
ATOM 5183 C C . PHE B 1 304 ? -15.188 22 1.067 1 93.31 304 PHE B C 1
ATOM 5185 O O . PHE B 1 304 ? -15.555 21.047 0.382 1 93.31 304 PHE B O 1
ATOM 5192 N N . LYS B 1 305 ? -13.977 22.469 1.168 1 91.75 305 LYS B N 1
ATOM 5193 C CA . LYS B 1 305 ? -12.898 21.766 0.463 1 91.75 305 LYS B CA 1
ATOM 5194 C C . LYS B 1 305 ? -12.125 20.844 1.407 1 91.75 305 LYS B C 1
ATOM 5196 O O . LYS B 1 305 ? -11.383 21.312 2.266 1 91.75 305 LYS B O 1
ATOM 5201 N N . LEU B 1 306 ? -12.297 19.578 1.254 1 93.44 306 LEU B N 1
ATOM 5202 C CA . LEU B 1 306 ? -11.617 18.609 2.115 1 93.44 306 LEU B CA 1
ATOM 5203 C C . LEU B 1 306 ? -10.164 18.422 1.685 1 93.44 306 LEU B C 1
ATOM 5205 O O . LEU B 1 306 ? -9.258 18.438 2.521 1 93.44 306 LEU B O 1
ATOM 5209 N N . ASP B 1 307 ? -9.953 18.219 0.448 1 92.75 307 ASP B N 1
ATOM 5210 C CA . ASP B 1 307 ? -8.633 18.016 -0.136 1 92.75 307 ASP B CA 1
ATOM 5211 C C . ASP B 1 307 ? -8.633 18.344 -1.627 1 92.75 307 ASP B C 1
ATOM 5213 O O . ASP B 1 307 ? -9.508 19.047 -2.111 1 92.75 307 ASP B O 1
ATOM 5217 N N . ARG B 1 308 ? -7.609 17.922 -2.301 1 90.31 308 ARG B N 1
ATOM 5218 C CA . ARG B 1 308 ? -7.441 18.266 -3.711 1 90.31 308 ARG B CA 1
ATOM 5219 C C . ARG B 1 308 ? -8.547 17.641 -4.559 1 90.31 308 ARG B C 1
ATOM 5221 O O . ARG B 1 308 ? -8.867 18.141 -5.637 1 90.31 308 ARG B O 1
ATOM 5228 N N . PHE B 1 309 ? -9.242 16.609 -4.07 1 91.81 309 PHE B N 1
ATOM 5229 C CA . PHE B 1 309 ? -10.148 15.844 -4.918 1 91.81 309 PHE B CA 1
ATOM 5230 C C . PHE B 1 309 ? -11.594 16.062 -4.5 1 91.81 309 PHE B C 1
ATOM 5232 O O . PHE B 1 309 ? -12.516 15.836 -5.289 1 91.81 309 PHE B O 1
ATOM 5239 N N . PHE B 1 310 ? -11.844 16.484 -3.27 1 94.19 310 PHE B N 1
ATOM 5240 C CA . PHE B 1 310 ? -13.219 16.547 -2.789 1 94.19 310 PHE B CA 1
ATOM 5241 C C . PHE B 1 310 ? -13.57 17.953 -2.338 1 94.19 310 PHE B C 1
ATOM 5243 O O . PHE B 1 310 ? -12.992 18.469 -1.378 1 94.19 310 PHE B O 1
ATOM 5250 N N . THR B 1 311 ? -14.414 18.5 -3.033 1 94.12 311 THR B N 1
ATOM 5251 C CA . THR B 1 311 ? -15.094 19.75 -2.695 1 94.12 311 THR B CA 1
ATOM 5252 C C . THR B 1 311 ? -16.594 19.531 -2.59 1 94.12 311 THR B C 1
ATOM 5254 O O . THR B 1 311 ? -17.203 18.875 -3.447 1 94.12 311 THR B O 1
ATOM 5257 N N . PHE B 1 312 ? -17.141 20.047 -1.566 1 96 312 PHE B N 1
ATOM 5258 C CA . PHE B 1 312 ? -18.547 19.828 -1.298 1 96 312 PHE B CA 1
ATOM 5259 C C . PHE B 1 312 ? -19.328 21.156 -1.356 1 96 312 PHE B C 1
ATOM 5261 O O . PHE B 1 312 ? -19.203 21.984 -0.457 1 96 312 PHE B O 1
ATOM 5268 N N . PRO B 1 313 ? -20.125 21.297 -2.428 1 96.31 313 PRO B N 1
ATOM 5269 C CA . PRO B 1 313 ? -21.016 22.453 -2.422 1 96.31 313 PRO B CA 1
ATOM 5270 C C . PRO B 1 313 ? -22.141 22.328 -1.403 1 96.31 313 PRO B C 1
ATOM 5272 O O . PRO B 1 313 ? -22.625 21.219 -1.14 1 96.31 313 PRO B O 1
ATOM 5275 N N . LYS B 1 314 ? -22.547 23.422 -0.927 1 96.56 314 LYS B N 1
ATOM 5276 C CA . LYS B 1 314 ? -23.609 23.438 0.073 1 96.56 314 LYS B CA 1
ATOM 5277 C C . LYS B 1 314 ? -24.891 22.812 -0.479 1 96.56 314 LYS B C 1
ATOM 5279 O O . LYS B 1 314 ? -25.297 23.109 -1.605 1 96.56 314 LYS B O 1
ATOM 5284 N N . GLU B 1 315 ? -25.406 21.922 0.262 1 96.94 315 GLU B N 1
ATOM 5285 C CA . GLU B 1 315 ? -26.719 21.328 0.064 1 96.94 315 GLU B CA 1
ATOM 5286 C C . GLU B 1 315 ? -26.781 20.531 -1.229 1 96.94 315 GLU B C 1
ATOM 5288 O O . GLU B 1 315 ? -27.844 20.422 -1.855 1 96.94 315 GLU B O 1
ATOM 5293 N N . LYS B 1 316 ? -25.734 20.047 -1.69 1 97.25 316 LYS B N 1
ATOM 5294 C CA . LYS B 1 316 ? -25.672 19.172 -2.85 1 97.25 316 LYS B CA 1
ATOM 5295 C C . LYS B 1 316 ? -24.984 17.844 -2.498 1 97.25 316 LYS B C 1
ATOM 5297 O O . LYS B 1 316 ? -23.859 17.844 -1.996 1 97.25 316 LYS B O 1
ATOM 5302 N N . PRO B 1 317 ? -25.688 16.812 -2.729 1 97.56 317 PRO B N 1
ATOM 5303 C CA . PRO B 1 317 ? -25.062 15.523 -2.457 1 97.56 317 PRO B CA 1
ATOM 5304 C C . PRO B 1 317 ? -23.875 15.242 -3.377 1 97.56 317 PRO B C 1
ATOM 5306 O O . PRO B 1 317 ? -23.938 15.516 -4.578 1 97.56 317 PRO B O 1
ATOM 5309 N N . VAL B 1 318 ? -22.781 14.789 -2.82 1 97.06 318 VAL B N 1
ATOM 5310 C CA . VAL B 1 318 ? -21.594 14.398 -3.555 1 97.06 318 VAL B CA 1
ATOM 5311 C C . VAL B 1 318 ? -21.266 12.93 -3.289 1 97.06 318 VAL B C 1
ATOM 5313 O O . VAL B 1 318 ? -21.281 12.484 -2.139 1 97.06 318 VAL B O 1
ATOM 5316 N N . ARG B 1 319 ? -21.047 12.133 -4.352 1 96.5 319 ARG B N 1
ATOM 5317 C CA . ARG B 1 319 ? -20.594 10.758 -4.176 1 96.5 319 ARG B CA 1
ATOM 5318 C C . ARG B 1 319 ? -19.203 10.711 -3.568 1 96.5 319 ARG B C 1
ATOM 5320 O O . ARG B 1 319 ? -18.312 11.453 -3.988 1 96.5 319 ARG B O 1
ATOM 5327 N N . VAL B 1 320 ? -19.078 9.852 -2.539 1 96.81 320 VAL B N 1
ATOM 5328 C CA . VAL B 1 320 ? -17.781 9.781 -1.882 1 96.81 320 VAL B CA 1
ATOM 5329 C C . VAL B 1 320 ? -17.375 8.328 -1.676 1 96.81 320 VAL B C 1
ATOM 5331 O O . VAL B 1 320 ? -18.234 7.438 -1.662 1 96.81 320 VAL B O 1
ATOM 5334 N N . ASP B 1 321 ? -16.109 8.039 -1.618 1 96.5 321 ASP B N 1
ATOM 5335 C CA . ASP B 1 321 ? -15.609 6.738 -1.196 1 96.5 321 ASP B CA 1
ATOM 5336 C C . ASP B 1 321 ? -15.797 6.535 0.305 1 96.5 321 ASP B C 1
ATOM 5338 O O . ASP B 1 321 ? -16.062 7.492 1.038 1 96.5 321 ASP B O 1
ATOM 5342 N N . ARG B 1 322 ? -15.625 5.332 0.801 1 97.69 322 ARG B N 1
ATOM 5343 C CA . ARG B 1 322 ? -15.883 5.004 2.199 1 97.69 322 ARG B CA 1
ATOM 5344 C C . ARG B 1 322 ? -14.93 5.758 3.123 1 97.69 322 ARG B C 1
ATOM 5346 O O . ARG B 1 322 ? -15.312 6.156 4.227 1 97.69 322 ARG B O 1
ATOM 5353 N N . ASN B 1 323 ? -13.625 5.84 2.732 1 98 323 ASN B N 1
ATOM 5354 C CA . ASN B 1 323 ? -12.703 6.617 3.551 1 98 323 ASN B CA 1
ATOM 5355 C C . ASN B 1 323 ? -13.227 8.023 3.811 1 98 323 ASN B C 1
ATOM 5357 O O . ASN B 1 323 ? -13.227 8.492 4.949 1 98 323 ASN B O 1
ATOM 5361 N N . THR B 1 324 ? -13.648 8.68 2.752 1 97.69 324 THR B N 1
ATOM 5362 C CA . THR B 1 324 ? -14.156 10.047 2.881 1 97.69 324 THR B CA 1
ATOM 5363 C C . THR B 1 324 ? -15.398 10.078 3.762 1 97.69 324 THR B C 1
ATOM 5365 O O . THR B 1 324 ? -15.531 10.945 4.621 1 97.69 324 THR B O 1
ATOM 5368 N N . ALA B 1 325 ? -16.25 9.148 3.559 1 98.5 325 ALA B N 1
ATOM 5369 C CA . ALA B 1 325 ? -17.438 9.047 4.402 1 98.5 325 ALA B CA 1
ATOM 5370 C C . ALA B 1 325 ? -17.047 8.914 5.875 1 98.5 325 ALA B C 1
ATOM 5372 O O . ALA B 1 325 ? -17.625 9.586 6.734 1 98.5 325 ALA B O 1
ATOM 5373 N N . GLU B 1 326 ? -16.094 8.062 6.148 1 98.5 326 GLU B N 1
ATOM 5374 C CA . GLU B 1 326 ? -15.648 7.824 7.52 1 98.5 326 GLU B CA 1
ATOM 5375 C C . GLU B 1 326 ? -14.992 9.07 8.109 1 98.5 326 GLU B C 1
ATOM 5377 O O . GLU B 1 326 ? -15.188 9.383 9.281 1 98.5 326 GLU B O 1
ATOM 5382 N N . ILE B 1 327 ? -14.219 9.727 7.316 1 98.38 327 ILE B N 1
ATOM 5383 C CA . ILE B 1 327 ? -13.578 10.961 7.766 1 98.38 327 ILE B CA 1
ATOM 5384 C C . ILE B 1 327 ? -14.641 11.977 8.164 1 98.38 327 ILE B C 1
ATOM 5386 O O . ILE B 1 327 ? -14.578 12.555 9.258 1 98.38 327 ILE B O 1
ATOM 5390 N N . ILE B 1 328 ? -15.586 12.164 7.332 1 97.81 328 ILE B N 1
ATOM 5391 C CA . ILE B 1 328 ? -16.641 13.133 7.605 1 97.81 328 ILE B CA 1
ATOM 5392 C C . ILE B 1 328 ? -17.406 12.719 8.852 1 97.81 328 ILE B C 1
ATOM 5394 O O . ILE B 1 328 ? -17.656 13.539 9.742 1 97.81 328 ILE B O 1
ATOM 5398 N N . ARG B 1 329 ? -17.688 11.461 9.008 1 97.94 329 ARG B N 1
ATOM 5399 C CA . ARG B 1 329 ? -18.531 10.953 10.086 1 97.94 329 ARG B CA 1
ATOM 5400 C C . ARG B 1 329 ? -17.812 11.039 11.43 1 97.94 329 ARG B C 1
ATOM 5402 O O . ARG B 1 329 ? -18.438 11.273 12.461 1 97.94 329 ARG B O 1
ATOM 5409 N N . GLN B 1 330 ? -16.516 10.828 11.383 1 98 330 GLN B N 1
ATOM 5410 C CA . GLN B 1 330 ? -15.828 10.609 12.656 1 98 330 GLN B CA 1
ATOM 5411 C C . GLN B 1 330 ? -15.016 11.836 13.055 1 98 330 GLN B C 1
ATOM 5413 O O . GLN B 1 330 ? -14.562 11.938 14.195 1 98 330 GLN B O 1
ATOM 5418 N N . SER B 1 331 ? -14.797 12.75 12.172 1 96.88 331 SER B N 1
ATOM 5419 C CA . SER B 1 331 ? -14.031 13.945 12.492 1 96.88 331 SER B CA 1
ATOM 5420 C C . SER B 1 331 ? -14.93 15.07 13 1 96.88 331 SER B C 1
ATOM 5422 O O . SER B 1 331 ? -16.141 14.875 13.156 1 96.88 331 SER B O 1
ATOM 5424 N N . ARG B 1 332 ? -14.328 16.234 13.258 1 94.69 332 ARG B N 1
ATOM 5425 C CA . ARG B 1 332 ? -15.062 17.406 13.742 1 94.69 332 ARG B CA 1
ATOM 5426 C C . ARG B 1 332 ? -16.031 17.938 12.688 1 94.69 332 ARG B C 1
ATOM 5428 O O . ARG B 1 332 ? -16.906 18.734 12.992 1 94.69 332 ARG B O 1
ATOM 5435 N N . PHE B 1 333 ? -15.969 17.359 11.453 1 95.25 333 PHE B N 1
ATOM 5436 C CA . PHE B 1 333 ? -16.797 17.875 10.367 1 95.25 333 PHE B CA 1
ATOM 5437 C C . PHE B 1 333 ? -18.188 17.281 10.422 1 95.25 333 PHE B C 1
ATOM 5439 O O . PHE B 1 333 ? -19.094 17.75 9.734 1 95.25 333 PHE B O 1
ATOM 5446 N N . HIS B 1 334 ? -18.375 16.297 11.219 1 96 334 HIS B N 1
ATOM 5447 C CA . HIS B 1 334 ? -19.609 15.508 11.203 1 96 334 HIS B CA 1
ATOM 5448 C C . HIS B 1 334 ? -20.828 16.391 11.43 1 96 334 HIS B C 1
ATOM 5450 O O . HIS B 1 334 ? -21.906 16.109 10.906 1 96 334 HIS B O 1
ATOM 5456 N N . GLN B 1 335 ? -20.688 17.5 12.156 1 93.88 335 GLN B N 1
ATOM 5457 C CA . GLN B 1 335 ? -21.828 18.312 12.531 1 93.88 335 GLN B CA 1
ATOM 5458 C C . GLN B 1 335 ? -22.359 19.094 11.336 1 93.88 335 GLN B C 1
ATOM 5460 O O . GLN B 1 335 ? -23.5 19.562 11.344 1 93.88 335 GLN B O 1
ATOM 5465 N N . TRP B 1 336 ? -21.578 19.141 10.305 1 95.56 336 TRP B N 1
ATOM 5466 C CA . TRP B 1 336 ? -21.984 19.953 9.164 1 95.56 336 TRP B CA 1
ATOM 5467 C C . TRP B 1 336 ? -22.281 19.094 7.953 1 95.56 336 TRP B C 1
ATOM 5469 O O . TRP B 1 336 ? -22.422 19.594 6.84 1 95.56 336 TRP B O 1
ATOM 5479 N N . PHE B 1 337 ? -22.375 17.766 8.141 1 97.5 337 PHE B N 1
ATOM 5480 C CA . PHE B 1 337 ? -22.578 16.875 7 1 97.5 337 PHE B CA 1
ATOM 5481 C C . PHE B 1 337 ? -23.656 15.852 7.301 1 97.5 337 PHE B C 1
ATOM 5483 O O . PHE B 1 337 ? -23.891 15.508 8.461 1 97.5 337 PHE B O 1
ATOM 5490 N N . SER B 1 338 ? -24.297 15.492 6.262 1 98.38 338 SER B N 1
ATOM 5491 C CA . SER B 1 338 ? -25.031 14.227 6.246 1 98.38 338 SER B CA 1
ATOM 5492 C C . SER B 1 338 ? -24.375 13.219 5.312 1 98.38 338 SER B C 1
ATOM 5494 O O . SER B 1 338 ? -23.922 13.578 4.223 1 98.38 338 SER B O 1
ATOM 5496 N N . VAL B 1 339 ? -24.219 11.969 5.793 1 98.56 339 VAL B N 1
ATOM 5497 C CA . VAL B 1 339 ? -23.609 10.898 4.996 1 98.56 339 VAL B CA 1
ATOM 5498 C C . VAL B 1 339 ? -24.578 9.711 4.914 1 98.56 339 VAL B C 1
ATOM 5500 O O . VAL B 1 339 ? -25.094 9.258 5.938 1 98.56 339 VAL B O 1
ATOM 5503 N N . SER B 1 340 ? -24.859 9.234 3.781 1 98.5 340 SER B N 1
ATOM 5504 C CA . SER B 1 340 ? -25.781 8.133 3.584 1 98.5 340 SER B CA 1
ATOM 5505 C C . SER B 1 340 ? -25.188 6.809 4.043 1 98.5 340 SER B C 1
ATOM 5507 O O . SER B 1 340 ? -23.969 6.723 4.273 1 98.5 340 SER B O 1
ATOM 5509 N N . ALA B 1 341 ? -25.984 5.848 4.195 1 97.81 341 ALA B N 1
ATOM 5510 C CA . ALA B 1 341 ? -25.562 4.512 4.602 1 97.81 341 ALA B CA 1
ATOM 5511 C C . ALA B 1 341 ? -24.781 3.822 3.486 1 97.81 341 ALA B C 1
ATOM 5513 O O . ALA B 1 341 ? -24.875 4.215 2.322 1 97.81 341 ALA B O 1
ATOM 5514 N N . GLU B 1 342 ? -24 2.822 3.902 1 96.56 342 GLU B N 1
ATOM 5515 C CA . GLU B 1 342 ? -23.266 2.002 2.941 1 96.56 342 GLU B CA 1
ATOM 5516 C C . GLU B 1 342 ? -24.203 1.108 2.145 1 96.56 342 GLU B C 1
ATOM 5518 O O . GLU B 1 342 ? -25.172 0.563 2.695 1 96.56 342 GLU B O 1
ATOM 5523 N N . GLN B 1 343 ? -23.938 0.962 0.915 1 94.12 343 GLN B N 1
ATOM 5524 C CA . GLN B 1 343 ? -24.531 -0.057 0.063 1 94.12 343 GLN B CA 1
ATOM 5525 C C . GLN B 1 343 ? -23.578 -1.219 -0.171 1 94.12 343 GLN B C 1
ATOM 5527 O O . GLN B 1 343 ? -22.656 -1.443 0.623 1 94.12 343 GLN B O 1
ATOM 5532 N N . GLN B 1 344 ? -23.891 -1.969 -1.2 1 92.12 344 GLN B N 1
ATOM 5533 C CA . GLN B 1 344 ? -22.984 -3.066 -1.548 1 92.12 344 GLN B CA 1
ATOM 5534 C C . GLN B 1 344 ? -21.672 -2.543 -2.104 1 92.12 344 GLN B C 1
ATOM 5536 O O . GLN B 1 344 ? -21.641 -1.518 -2.785 1 92.12 344 GLN B O 1
ATOM 5541 N N . HIS B 1 345 ? -20.656 -3.275 -1.71 1 95.94 345 HIS B N 1
ATOM 5542 C CA . HIS B 1 345 ? -19.344 -2.885 -2.188 1 95.94 345 HIS B CA 1
ATOM 5543 C C . HIS B 1 345 ? -19.266 -2.93 -3.711 1 95.94 345 HIS B C 1
ATOM 5545 O O . HIS B 1 345 ? -19.688 -3.912 -4.328 1 95.94 345 HIS B O 1
ATOM 5551 N N . MET B 1 346 ? -18.719 -1.937 -4.336 1 93.56 346 MET B N 1
ATOM 5552 C CA . MET B 1 346 ? -18.719 -1.812 -5.789 1 93.56 346 MET B CA 1
ATOM 5553 C C . MET B 1 346 ? -17.297 -1.739 -6.332 1 93.56 346 MET B C 1
ATOM 5555 O O . MET B 1 346 ? -17.078 -1.329 -7.477 1 93.56 346 MET B O 1
ATOM 5559 N N . GLY B 1 347 ? -16.297 -2.105 -5.496 1 94.62 347 GLY B N 1
ATOM 5560 C CA . GLY B 1 347 ? -14.914 -2.014 -5.93 1 94.62 347 GLY B CA 1
ATOM 5561 C C . GLY B 1 347 ? -14.281 -0.667 -5.629 1 94.62 347 GLY B C 1
ATOM 5562 O O . GLY B 1 347 ? -14.648 -0.009 -4.652 1 94.62 347 GLY B O 1
ATOM 5563 N N . LEU B 1 348 ? -13.266 -0.275 -6.418 1 94.12 348 LEU B N 1
ATOM 5564 C CA . LEU B 1 348 ? -12.609 1.015 -6.25 1 94.12 348 LEU B CA 1
ATOM 5565 C C . LEU B 1 348 ? -13.547 2.158 -6.621 1 94.12 348 LEU B C 1
ATOM 5567 O O . LEU B 1 348 ? -14.32 2.045 -7.574 1 94.12 348 LEU B O 1
ATOM 5571 N N . PHE B 1 349 ? -13.414 3.211 -5.918 1 95.25 349 PHE B N 1
ATOM 5572 C CA . PHE B 1 349 ? -14.227 4.395 -6.148 1 95.25 349 PHE B CA 1
ATOM 5573 C C . PHE B 1 349 ? -13.867 5.055 -7.473 1 95.25 349 PHE B C 1
ATOM 5575 O O . PHE B 1 349 ? -12.703 5.383 -7.715 1 95.25 349 PHE B O 1
ATOM 5582 N N . LYS B 1 350 ? -14.875 5.289 -8.406 1 88.31 350 LYS B N 1
ATOM 5583 C CA . LYS B 1 350 ? -14.617 5.789 -9.75 1 88.31 350 LYS B CA 1
ATOM 5584 C C . LYS B 1 350 ? -15.391 7.078 -10.016 1 88.31 350 LYS B C 1
ATOM 5586 O O . LYS B 1 350 ? -15.398 7.574 -11.148 1 88.31 350 LYS B O 1
ATOM 5591 N N . ALA B 1 351 ? -16.156 7.621 -9.281 1 72.62 351 ALA B N 1
ATOM 5592 C CA . ALA B 1 351 ? -17.125 8.672 -9.586 1 72.62 351 ALA B CA 1
ATOM 5593 C C . ALA B 1 351 ? -16.406 9.977 -9.945 1 72.62 351 ALA B C 1
ATOM 5595 O O . ALA B 1 351 ? -17 10.859 -10.57 1 72.62 351 ALA B O 1
ATOM 5596 N N . ASN B 1 352 ? -15.188 10.234 -9.594 1 63.56 352 ASN B N 1
ATOM 5597 C CA . ASN B 1 352 ? -14.625 11.539 -9.898 1 63.56 352 ASN B CA 1
ATOM 5598 C C . ASN B 1 352 ? -13.695 11.484 -11.102 1 63.56 352 ASN B C 1
ATOM 5600 O O . ASN B 1 352 ? -13.109 10.438 -11.391 1 63.56 352 ASN B O 1
ATOM 5604 N N . VAL B 1 353 ? -13.836 12.414 -12.273 1 55.81 353 VAL B N 1
ATOM 5605 C CA . VAL B 1 353 ? -13.078 12.547 -13.516 1 55.81 353 VAL B CA 1
ATOM 5606 C C . VAL B 1 353 ? -11.609 12.219 -13.258 1 55.81 353 VAL B C 1
ATOM 5608 O O . VAL B 1 353 ? -10.906 11.773 -14.164 1 55.81 353 VAL B O 1
ATOM 5611 N N . SER B 1 354 ? -11.25 12.312 -12.117 1 66.56 354 SER B N 1
ATOM 5612 C CA . SER B 1 354 ? -9.828 12.148 -11.844 1 66.56 354 SER B CA 1
ATOM 5613 C C . SER B 1 354 ? -9.562 10.891 -11.023 1 66.56 354 SER B C 1
ATOM 5615 O O . SER B 1 354 ? -8.641 10.867 -10.195 1 66.56 354 SER B O 1
ATOM 5617 N N . TYR B 1 355 ? -10.391 9.859 -11.492 1 72.06 355 TYR B N 1
ATOM 5618 C CA . TYR B 1 355 ? -10.32 8.711 -10.602 1 72.06 355 TYR B CA 1
ATOM 5619 C C . TYR B 1 355 ? -8.961 8.031 -10.688 1 72.06 355 TYR B C 1
ATOM 5621 O O . TYR B 1 355 ? -8.445 7.535 -9.68 1 72.06 355 TYR B O 1
ATOM 5629 N N . ALA B 1 356 ? -8.359 8.094 -11.844 1 80.25 356 ALA B N 1
ATOM 5630 C CA . ALA B 1 356 ? -7.039 7.477 -11.945 1 80.25 356 ALA B CA 1
ATOM 5631 C C . ALA B 1 356 ? -6.031 8.18 -11.039 1 80.25 356 ALA B C 1
ATOM 5633 O O . ALA B 1 356 ? -5.207 7.523 -10.398 1 80.25 356 ALA B O 1
ATOM 5634 N N . LEU B 1 357 ? -6.199 9.438 -10.992 1 87.06 357 LEU B N 1
ATOM 5635 C CA . LEU B 1 357 ? -5.281 10.219 -10.172 1 87.06 357 LEU B CA 1
ATOM 5636 C C . LEU B 1 357 ? -5.566 10 -8.688 1 87.06 357 LEU B C 1
ATOM 5638 O O . LEU B 1 357 ? -4.645 9.969 -7.871 1 87.06 357 LEU B O 1
ATOM 5642 N N . LEU B 1 358 ? -6.828 9.773 -8.406 1 89.5 358 LEU B N 1
ATOM 5643 C CA . LEU B 1 358 ? -7.246 9.547 -7.031 1 89.5 358 LEU B CA 1
ATOM 5644 C C . LEU B 1 358 ? -6.555 8.312 -6.449 1 89.5 358 LEU B C 1
ATOM 5646 O O . LEU B 1 358 ? -6.203 8.297 -5.266 1 89.5 358 LEU B O 1
ATOM 5650 N N . HIS B 1 359 ? -6.371 7.359 -7.332 1 91.31 359 HIS B N 1
ATOM 5651 C CA . HIS B 1 359 ? -5.809 6.098 -6.867 1 91.31 359 HIS B CA 1
ATOM 5652 C C . HIS B 1 359 ? -4.324 6 -7.203 1 91.31 359 HIS B C 1
ATOM 5654 O O . HIS B 1 359 ? -3.684 4.984 -6.918 1 91.31 359 HIS B O 1
ATOM 5660 N N . ALA B 1 360 ? -3.764 7.027 -7.793 1 90.94 360 ALA B N 1
ATOM 5661 C CA . ALA B 1 360 ? -2.354 7.031 -8.172 1 90.94 360 ALA B CA 1
ATOM 5662 C C . ALA B 1 360 ? -1.458 7.164 -6.941 1 90.94 360 ALA B C 1
ATOM 5664 O O . ALA B 1 360 ? -1.899 7.645 -5.895 1 90.94 360 ALA B O 1
ATOM 5665 N N . PRO B 1 361 ? -0.189 6.676 -7.102 1 92.94 361 PRO B N 1
ATOM 5666 C CA . PRO B 1 361 ? 0.772 6.945 -6.031 1 92.94 361 PRO B CA 1
ATOM 5667 C C . PRO B 1 361 ? 0.872 8.43 -5.684 1 92.94 361 PRO B C 1
ATOM 5669 O O . PRO B 1 361 ? 0.591 9.281 -6.531 1 92.94 361 PRO B O 1
ATOM 5672 N N . LEU B 1 362 ? 1.25 8.688 -4.484 1 94.31 362 LEU B N 1
ATOM 5673 C CA . LEU B 1 362 ? 1.327 10.055 -3.982 1 94.31 362 LEU B CA 1
ATOM 5674 C C . LEU B 1 362 ? 2.234 10.906 -4.863 1 94.31 362 LEU B C 1
ATOM 5676 O O . LEU B 1 362 ? 1.927 12.07 -5.133 1 94.31 362 LEU B O 1
ATOM 5680 N N . SER B 1 363 ? 3.369 10.375 -5.305 1 94.19 363 SER B N 1
ATOM 5681 C CA . SER B 1 363 ? 4.301 11.086 -6.176 1 94.19 363 SER B CA 1
ATOM 5682 C C . SER B 1 363 ? 3.605 11.586 -7.441 1 94.19 363 SER B C 1
ATOM 5684 O O . SER B 1 363 ? 3.816 12.727 -7.863 1 94.19 363 SER B O 1
ATOM 5686 N N . MET B 1 364 ? 2.773 10.797 -7.973 1 91.88 364 MET B N 1
ATOM 5687 C CA . MET B 1 364 ? 2.072 11.164 -9.203 1 91.88 364 MET B CA 1
ATOM 5688 C C . MET B 1 364 ? 1.021 12.234 -8.93 1 91.88 364 MET B C 1
ATOM 5690 O O . MET B 1 364 ? 0.811 13.125 -9.742 1 91.88 364 MET B O 1
ATOM 5694 N N . GLN B 1 365 ? 0.365 12.117 -7.801 1 92.5 365 GLN B N 1
ATOM 5695 C CA . GLN B 1 365 ? -0.619 13.125 -7.426 1 92.5 365 GLN B CA 1
ATOM 5696 C C . GLN B 1 365 ? 0.031 14.5 -7.277 1 92.5 365 GLN B C 1
ATOM 5698 O O . GLN B 1 365 ? -0.483 15.492 -7.789 1 92.5 365 GLN B O 1
ATOM 5703 N N . VAL B 1 366 ? 1.156 14.516 -6.609 1 94.25 366 VAL B N 1
ATOM 5704 C CA . VAL B 1 366 ? 1.861 15.766 -6.367 1 94.25 366 VAL B CA 1
ATOM 5705 C C . VAL B 1 366 ? 2.393 16.328 -7.688 1 94.25 366 VAL B C 1
ATOM 5707 O O . VAL B 1 366 ? 2.229 17.516 -7.977 1 94.25 366 VAL B O 1
ATOM 5710 N N . GLU B 1 367 ? 2.998 15.469 -8.477 1 90.62 367 GLU B N 1
ATOM 5711 C CA . GLU B 1 367 ? 3.562 15.898 -9.75 1 90.62 367 GLU B CA 1
ATOM 5712 C C . GLU B 1 367 ? 2.486 16.469 -10.664 1 90.62 367 GLU B C 1
ATOM 5714 O O . GLU B 1 367 ? 2.717 17.484 -11.344 1 90.62 367 GLU B O 1
ATOM 5719 N N . GLN B 1 368 ? 1.382 15.836 -10.648 1 87.12 368 GLN B N 1
ATOM 5720 C CA . GLN B 1 368 ? 0.293 16.328 -11.484 1 87.12 368 GLN B CA 1
ATOM 5721 C C . GLN B 1 368 ? -0.211 17.688 -10.984 1 87.12 368 GLN B C 1
ATOM 5723 O O . GLN B 1 368 ? -0.56 18.547 -11.789 1 87.12 368 GLN B O 1
ATOM 5728 N N . LEU B 1 369 ? -0.26 17.812 -9.734 1 85.25 369 LEU B N 1
ATOM 5729 C CA . LEU B 1 369 ? -0.73 19.047 -9.133 1 85.25 369 LEU B CA 1
ATOM 5730 C C . LEU B 1 369 ? 0.186 20.219 -9.508 1 85.25 369 LEU B C 1
ATOM 5732 O O . LEU B 1 369 ? -0.286 21.328 -9.781 1 85.25 369 LEU B O 1
ATOM 5736 N N . VAL B 1 370 ? 1.43 19.953 -9.586 1 83.38 370 VAL B N 1
ATOM 5737 C CA . VAL B 1 370 ? 2.373 21.047 -9.75 1 83.38 370 VAL B CA 1
ATOM 5738 C C . VAL B 1 370 ? 2.604 21.312 -11.242 1 83.38 370 VAL B C 1
ATOM 5740 O O . VAL B 1 370 ? 3.105 22.375 -11.617 1 83.38 370 VAL B O 1
ATOM 5743 N N . SER B 1 371 ? 2.377 20.328 -12.133 1 75 371 SER B N 1
ATOM 5744 C CA . SER B 1 371 ? 2.529 20.516 -13.578 1 75 371 SER B CA 1
ATOM 5745 C C . SER B 1 371 ? 1.338 21.266 -14.164 1 75 371 SER B C 1
ATOM 5747 O O . SER B 1 371 ? 1.427 21.812 -15.266 1 75 371 SER B O 1
ATOM 5749 N N . GLY B 1 372 ? 0.166 21.328 -13.57 1 63 372 GLY B N 1
ATOM 5750 C CA . GLY B 1 372 ? -0.996 22.031 -14.086 1 63 372 GLY B CA 1
ATOM 5751 C C . GLY B 1 372 ? -1.13 23.438 -13.531 1 63 372 GLY B C 1
ATOM 5752 O O . GLY B 1 372 ? -0.535 23.766 -12.508 1 63 372 GLY B O 1
#

Radius of gyration: 31.82 Å; Cα contacts (8 Å, |Δi|>4): 1581; chains: 2; bounding box: 110×89×79 Å

InterPro domains:
  IPR025714 Methyltransferase domain [PF13847] (83-242)
  IPR026669 Arsenite methyltransferase-like [PTHR43675] (19-343)
  IPR029063 S-adenosyl-L-methionine-dependent methyltransferase superfamily [G3DSA:3.40.50.150] (50-285)
  IPR029063 S-adenosyl-L-methionine-dependent methyltransferase superfamily [SSF53335] (22-252)

Nearest PDB structures (foldseek):
  5jx7-assembly1_A  TM=9.829E-01  e=2.669E-61  Cyanidioschyzon sp. 5508
  5eg5-assembly1_A  TM=9.840E-01  e=1.263E-60  Cyanidioschyzon sp. 5508
  5evj-assembly2_B  TM=9.456E-01  e=6.926E-36  Chlamydomonas reinhardtii
  5fcd-assembly1_A  TM=6.495E-01  e=1.114E-10  Escherichia coli
  3bus-assembly1_A  TM=5.578E-01  e=4.689E-12  Lentzea aerocolonigenes

pLDDT: mean 86.72, std 17.39, range [20.11, 98.88]

Secondary structure (DSSP, 8-state):
--------------------HHHHHHHIIIII--SGGG--BGGGGG-----HHHHHHHTTS-HHHHHT----S--S-SSGGGTT-EEEEET-TTSHHHHHHHHHH-TT-EEEEEES-HHHHHHHHHTHHHHHHHHHS-GGG--EEEEES-TT-GGG-BTT-PPTT-EEEEEEES-GGG-S-HHHHHHHHHHHEEEEEEEEEEEEEESSPPPHHHHH-HHHHHTTSTTPEEHHHHHHHHHHHT----EEEEEEEE-B--HHHHHHTTT--EEEEEEEEE--TT--SS-B---EEEEE-SSSSSEEE-SSS-EEEBT-EEEE-HHHHHHHHHSGGGGGEEEPPP-S--SB---STTHHHHTS-HHHHHHHHHH-/--------------------HHHHHHHIIIII--SGGG--BGGGGG-----HHHHHHHTTS-HHHHHT----S--S-SSGGGTT-EEEEET-TTSHHHHHHHHHH-TT-EEEEEES-HHHHHHHHHTHHHHHHHHHS-GGG--EEEEES-TT-GGG-BTT-PPTT-EEEEEEES-GGG-S-HHHHHHHHHHHEEEEEEEEEEEEEESSPPPHHHHH-HHHHHTTSTTPEEHHHHHHHHHHHT----EEEEEEEE-B--HHHHHHTTT--EEEEEEEEE--TT--SS-B---EEEEE-SSSSSEEE-SSS-EEEBT-EEEE-HHHHHHHHHSGGGGGEEEPPP-S--SB---STTHHHHTS-HHHHHHHHHH-

Sequence (744 aa):
MPCSCASGCQKSENSGSSPSIRDHVADYYGKTLQSSTDLKTSACKLAAAVPESHRQILAEIADEILEKFYGCGSTLPDDSSLEGATVLDLGCGTGRDVYLASKLVGEHGKVIGVDMLDSQLEVARKYTEYHAEKFFGSPSRSNVRFLKGFIENLATAEPEGVPDSSVDVVISNCVCNLSTNKLALFKEIHRVLRNGGELYFSDMYAGGRLSAAAKQDPVMYGEGLGGALYLEDFRRLMEEAGFRDVRLVAGSPVDVIDPQLRKLVSNVQFYSCTYRCFKIATLEGTREDYGQLATYLGGIGEEFKLDRFFTFPKEKPVRVDRNTAEIIRQSRFHQWFSVSAEQQHMGLFKANVSYALLHAPLSMQVEQLVSGMPCSCASGCQKSENSGSSPSIRDHVADYYGKTLQSSTDLKTSACKLAAAVPESHRQILAEIADEILEKFYGCGSTLPDDSSLEGATVLDLGCGTGRDVYLASKLVGEHGKVIGVDMLDSQLEVARKYTEYHAEKFFGSPSRSNVRFLKGFIENLATAEPEGVPDSSVDVVISNCVCNLSTNKLALFKEIHRVLRNGGELYFSDMYAGGRLSAAAKQDPVMYGEGLGGALYLEDFRRLMEEAGFRDVRLVAGSPVDVIDPQLRKLVSNVQFYSCTYRCFKIATLEGTREDYGQLATYLGGIGEEFKLDRFFTFPKEKPVRVDRNTAEIIRQSRFHQWFSVSAEQQHMGLFKANVSYALLHAPLSMQVEQLVSG

Foldseek 3Di:
DDPPPPVPPPPPPPPPPPDDLLNLLCCCLVPVDQALVPQQKCQQVPAPDDDPVLVVQLVQDDPVLVGSDHFRYDQDDPWLLQALFEEEEEQCFLNSVQLSSQLSNPLNYAYEYEHQDPVRVVNNVVCQLVSCCVRPNGSVSGRYYYWHDHLLFQCVTPDGGQAFQAGQEYEYTACLLSDPDNLSNLLSVLGRHHALHKYKYKHKAKCDDADPVLLPDSSCSSSSNSSHYNQLVVQVSNVSSQFLDKFWADKAWMDRDDPVSCVRQVPMTMMMTIIMTGRHNPDHNAFWFQFKWKAFQDDIDQWDDPGPFDIHGHGDIDGGTVNVLRSCCTHSNVVGMDMDDGHDTDGGDDPGPCSVLVGDRPSSVRVVRHVD/DDPPPPPPPPPPPPPPPPDDLLNLLCCCLVPVDQALVSFQWCQQVPAPDDDPVLVVQLVQDDPVLVGSDHFRYDQDDPWLLQALFEEEEEQCFLNSVQLSSQLSNPLNYAYEYEHADPVRVVNNVVCQQVSCCVRPNGSVSGRYYYWHDHLLFQCVTPDGGQAFQAGQEYEYTACLLSDPDNLSNLLSVLGNHHALHKYKYKHKAKCDDADPCLLPDSSCSSSSNSSHYNQLVVQVSNVSSQFLDKFWAAKAWMDRDDPVSCVRQVPMTMMMTIIMTGRHNPDHNAFWFQFKWKAFQDDIDQWDDPGPFDIHGHGDIDGGTVNVLRSCCTHSNVVGMDMDDGHDTDGGDDPGPCSVLVGDRPSSVRVVRHVD

Solvent-accessible surface area (backbone atoms only — not comparable to full-atom values): 39276 Å² total; per-residue (Å²): 138,81,79,78,76,78,76,76,76,74,78,75,75,78,75,77,75,72,73,51,73,62,52,48,43,48,44,37,64,67,64,64,50,69,42,58,82,68,53,72,48,51,52,50,74,64,30,62,82,69,48,68,73,55,49,58,50,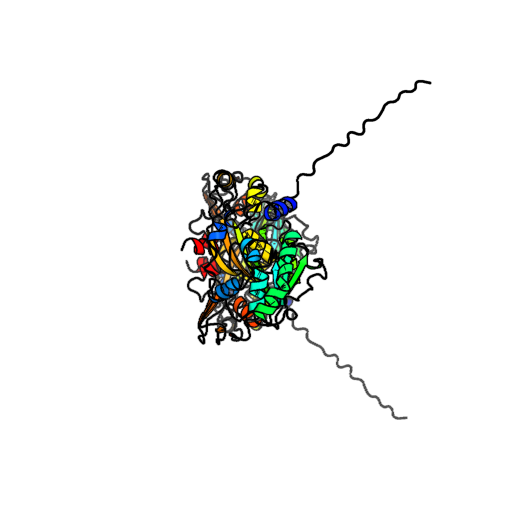54,72,70,50,61,63,76,33,61,53,60,47,74,55,34,56,73,49,66,80,92,52,67,80,38,53,51,33,31,36,35,29,43,62,28,49,35,28,54,66,42,54,49,47,35,61,54,13,36,86,74,13,36,23,38,27,32,24,72,50,65,74,32,44,52,56,29,58,71,43,43,41,57,48,10,29,73,73,64,71,29,50,87,54,50,41,69,46,78,29,47,29,50,71,53,43,39,64,69,13,35,92,75,33,53,57,71,47,64,26,43,32,37,29,28,45,60,37,70,37,66,49,89,48,52,61,48,23,46,35,39,51,49,45,24,29,21,83,29,11,34,40,30,32,32,38,52,30,22,52,20,60,73,52,72,68,38,42,65,32,64,67,37,28,62,70,26,57,21,40,27,40,19,42,62,57,42,53,53,46,36,40,75,34,56,33,45,51,80,36,54,51,46,60,38,75,33,55,70,68,47,67,73,60,29,68,63,41,72,78,50,54,34,31,41,38,30,37,40,33,46,43,48,90,83,48,47,84,60,52,37,19,21,79,23,37,37,24,28,68,41,84,53,63,69,48,42,73,80,36,68,85,44,68,33,46,51,74,37,77,37,82,40,29,48,47,57,50,47,48,39,64,49,22,88,53,29,85,33,45,48,67,55,67,77,54,69,46,59,22,68,46,62,89,51,99,50,30,70,54,70,59,36,52,62,53,56,43,52,51,53,55,50,73,100,136,81,81,76,76,77,77,77,76,76,78,78,75,78,74,78,76,73,75,50,72,62,52,48,42,48,44,38,64,67,64,64,48,69,41,56,80,67,54,71,47,52,52,50,73,64,31,61,83,69,48,67,73,55,49,59,49,54,71,71,49,60,65,76,32,61,52,60,46,74,56,35,56,72,48,66,79,91,52,69,78,41,53,50,34,31,35,36,30,42,62,28,50,35,28,54,66,43,54,50,46,35,61,54,12,34,86,74,12,38,23,38,26,30,24,72,50,64,75,32,44,52,56,29,58,70,43,45,42,58,48,10,30,72,72,64,73,30,51,85,54,51,40,69,47,79,29,46,27,51,72,54,42,39,64,69,14,34,91,76,33,55,57,72,46,64,27,43,32,38,29,28,45,57,36,69,36,68,49,92,48,53,60,47,24,46,36,38,52,50,45,25,28,22,82,28,9,34,41,30,31,33,38,52,30,21,53,21,60,74,52,71,69,38,43,65,33,64,68,36,28,64,71,27,56,21,41,27,40,20,42,61,58,43,52,54,47,36,39,74,34,56,33,45,51,80,36,55,50,48,60,37,74,32,56,68,69,46,66,74,60,29,67,64,41,71,78,48,54,34,30,38,38,30,37,41,32,45,42,47,89,83,49,47,84,61,53,36,18,21,78,23,36,37,23,28,68,41,86,55,62,68,50,43,71,78,34,69,86,44,69,34,46,50,74,36,78,37,82,40,28,47,46,56,50,48,48,38,62,50,24,88,53,30,85,33,45,48,69,54,68,78,55,68,45,59,21,68,46,62,88,50,97,51,31,68,52,70,59,35,53,62,53,56,43,51,52,52,55,50,74,101